Protein AF-A0A2U2NCN6-F1 (afdb_monomer)

Sequence (555 aa):
MVSARRPATVLTAFAAACAMALSLTSCASDSDRNDTNGDTTITSTSLGAVALFTPSDGITLSQQTPLNKWAKLTPDITDALVDAGFRKGDVSHTTSDSLDKQSRAIQDYVVDHLSSKGETSDSGITITPENTTLLVAPVVEADASTRQYGDYVSQELSTSGDEVTAEGSADADESSDSSSSDSSGSSKDEASADSSDTATDTTADNAQAEAVDRLVSSLKLAKESGMHVVLLGNSIEGYKPDAFAKFSDAQSIGRLQAEKIVAKLQLTKASKDNPKYIEVLLPYTPADAKGTAGDSTFAREAFRGIWQVLGAYYQKGVVKSPSGTLDAKTTENDWQLVAYDASKEGSSAKTLSTRLATDDGADSPTRIDAVLALNDYVASEVVTELDDLGYTGSAADINPQITISGIVGNITGKKDLSRQAVPDPIKSPENDDANTSDGSGSGKDSTATDKAKDAQWPLVTGYGAYVSNIPSVVNGKQWMTGMENRKAFASDIAEACTRLNKGQELESMVSVRNTQVGGVKKVPTINEPLLAVSASNLKATLIDPGYITLADAGL

Solvent-accessible surface area (backbone atoms only — not comparable to full-atom values): 32355 Å² total; per-residue (Å²): 133,89,79,91,84,87,88,85,90,85,86,88,86,83,85,88,81,89,79,84,89,86,88,86,89,84,80,90,81,92,78,85,87,80,95,72,98,66,86,74,74,76,79,70,91,64,58,29,33,37,42,36,38,37,46,48,71,76,94,70,93,55,74,83,41,36,66,39,37,47,85,57,43,53,56,43,32,52,52,29,28,40,75,72,60,33,52,73,90,38,53,47,77,46,72,23,86,41,37,55,58,38,22,48,55,50,34,51,53,45,54,51,53,60,58,58,71,68,68,69,48,98,81,78,45,77,77,76,74,64,36,32,34,38,41,37,28,65,52,73,92,71,54,80,67,57,51,50,56,14,78,43,63,38,51,76,43,77,55,95,80,72,88,71,75,84,71,80,92,71,84,88,86,89,88,86,85,84,83,85,84,85,81,89,83,90,81,89,83,91,78,93,74,93,74,94,83,76,75,70,61,68,58,52,57,49,50,50,45,52,21,46,53,44,33,55,52,32,55,50,53,33,43,77,72,65,32,45,40,31,32,35,34,29,40,43,46,76,51,82,52,70,28,31,40,51,49,55,36,45,30,56,54,26,28,51,53,36,51,51,49,40,63,74,71,39,52,92,74,44,37,68,93,56,48,43,25,44,44,62,48,40,66,36,42,70,45,48,99,87,66,50,74,36,80,56,62,55,49,43,36,17,37,33,21,24,33,79,60,46,41,69,37,22,53,66,45,22,30,40,27,72,61,59,62,49,49,57,81,64,58,58,82,52,38,70,59,40,45,44,64,54,83,44,89,65,36,55,25,53,50,49,52,66,44,46,60,62,64,93,86,60,93,49,45,55,55,45,51,30,37,46,21,70,22,37,70,47,28,53,38,42,46,52,40,41,51,76,60,58,39,42,86,25,31,36,67,78,56,67,65,48,47,67,70,49,36,55,31,36,64,73,72,74,43,83,77,64,83,68,85,77,79,74,78,83,70,74,81,73,88,73,91,66,95,72,92,78,85,90,82,72,97,63,55,64,65,56,55,47,41,54,57,25,21,34,32,33,36,24,31,23,18,11,55,22,52,74,48,35,43,38,20,55,68,14,51,29,33,32,27,25,38,73,44,50,68,60,52,14,44,51,51,25,50,47,46,55,28,53,45,66,76,44,80,59,76,82,41,90,50,33,45,71,39,73,47,32,92,33,71,72,32,42,25,37,53,74,73,70,41,78,38,28,42,89,44,35,42,74,70,29,39,73,75,61,77,44,55,55,65,55,45,74,97

Radius of gyration: 31.51 Å; Cα contacts (8 Å, |Δi|>4): 901; chains: 1; bounding box: 84×112×96 Å

Mean predicted aligned error: 14.06 Å

InterPro domains:
  IPR028082 Periplasmic binding protein-like I [SSF53822] (213-406)

Secondary structure (DSSP, 8-state):
------------------------------------------------EEEEEEEPPP---SS---S--HHHHHHHHHHHHHHTT--GGGEEEEEESSHHHHHHHHHHHHHHHHHHTT---TT----PPPPEEEEE-------TTGGGG-TT---EE--SS-------------------------------------SSHHHHHHHHHHHHHHHHHHHHHHHHTT-EEEEES-EETT---SEEEE---HHHHHHHHHHHHHHHHTGGG--SSS-EEEEEEEEE-SB-TTSPBPP-HHHHHHHHHHHHHHHHHHHTTSEE-TTSSS-SS--TT-GGGTEEE-SSTTHHHHHHHHHHPPPTT-SSPPP-SEEEESSHHHHHHHHHHHHHTT-BS-TTTTSTTS-HHHHHHHHTTS------PPPPP-PPPP------------TTHHHHHHHHHHTBPPEE--SS--GGGHHHHHTTSS--EEE--HHHHHHHHHHHHHHHHTT--STTSTTEEEEEETTEEEEEEEEPPPEEE-TTTHIIIIITTTSS-TTTTT-

Structure (mmCIF, N/CA/C/O backbone):
data_AF-A0A2U2NCN6-F1
#
_entry.id   AF-A0A2U2NCN6-F1
#
loop_
_atom_site.group_PDB
_atom_site.id
_atom_site.type_symbol
_atom_site.label_atom_id
_atom_site.label_alt_id
_atom_site.label_comp_id
_atom_site.label_asym_id
_atom_site.label_entity_id
_atom_site.label_seq_id
_atom_site.pdbx_PDB_ins_code
_atom_site.Cartn_x
_atom_site.Cartn_y
_atom_site.Cartn_z
_atom_site.occupancy
_atom_site.B_iso_or_equiv
_atom_site.auth_seq_id
_atom_site.auth_comp_id
_atom_site.auth_asym_id
_atom_site.auth_atom_id
_atom_site.pdbx_PDB_model_num
ATOM 1 N N . MET A 1 1 ? 34.703 -50.925 -6.332 1.00 33.94 1 MET A N 1
ATOM 2 C CA . MET A 1 1 ? 34.580 -52.207 -5.604 1.00 33.94 1 MET A CA 1
ATOM 3 C C . MET A 1 1 ? 33.725 -51.958 -4.369 1.00 33.94 1 MET A C 1
ATOM 5 O O . MET A 1 1 ? 34.122 -51.130 -3.570 1.00 33.94 1 MET A O 1
ATOM 9 N N . VAL A 1 2 ? 32.463 -52.424 -4.394 1.00 33.84 2 VAL A N 1
ATOM 10 C CA . VAL A 1 2 ? 31.877 -53.432 -3.463 1.00 33.84 2 VAL A CA 1
ATOM 11 C C . VAL A 1 2 ? 31.572 -52.831 -2.079 1.00 33.84 2 VAL A C 1
ATOM 13 O O . VAL A 1 2 ? 32.477 -52.312 -1.452 1.00 33.84 2 VAL A O 1
ATOM 16 N N . SER A 1 3 ? 30.391 -52.879 -1.458 1.00 32.84 3 SER A N 1
ATOM 17 C CA . SER A 1 3 ? 29.017 -53.332 -1.738 1.00 32.84 3 SER A CA 1
ATOM 18 C C . SER A 1 3 ? 28.175 -52.791 -0.561 1.00 32.84 3 SER A C 1
ATOM 20 O O . SER A 1 3 ? 28.629 -52.826 0.575 1.00 32.84 3 SER A O 1
ATOM 22 N N . ALA A 1 4 ? 27.036 -52.142 -0.803 1.00 41.91 4 ALA A N 1
ATOM 23 C CA . ALA A 1 4 ? 25.679 -52.641 -0.533 1.00 41.91 4 ALA A CA 1
ATOM 24 C C . ALA A 1 4 ? 25.396 -53.259 0.859 1.00 41.91 4 ALA A C 1
ATOM 26 O O . ALA A 1 4 ? 25.902 -54.335 1.168 1.00 41.91 4 ALA A O 1
ATOM 27 N N . ARG A 1 5 ? 24.436 -52.662 1.594 1.00 36.53 5 ARG A N 1
ATOM 28 C CA . ARG A 1 5 ? 23.284 -53.341 2.242 1.00 36.53 5 ARG A CA 1
ATOM 29 C C . ARG A 1 5 ? 22.221 -52.319 2.714 1.00 36.53 5 ARG A C 1
ATOM 31 O O . ARG A 1 5 ? 22.500 -51.454 3.533 1.00 36.53 5 ARG A O 1
ATOM 38 N N . ARG A 1 6 ? 21.008 -52.433 2.154 1.00 37.66 6 ARG A N 1
ATOM 39 C CA . ARG A 1 6 ? 19.699 -51.929 2.653 1.00 37.66 6 ARG A CA 1
ATOM 40 C C . ARG A 1 6 ? 19.068 -53.015 3.580 1.00 37.66 6 ARG A C 1
ATOM 42 O O . ARG A 1 6 ? 19.672 -54.083 3.672 1.00 37.66 6 ARG A O 1
ATOM 49 N N . PRO A 1 7 ? 17.783 -52.939 4.000 1.00 54.34 7 PRO A N 1
ATOM 50 C CA . PRO A 1 7 ? 17.045 -51.933 4.793 1.00 54.34 7 PRO A CA 1
ATOM 51 C C . PRO A 1 7 ? 16.296 -52.587 5.995 1.00 54.34 7 PRO A C 1
ATOM 53 O O . PRO A 1 7 ? 16.203 -53.808 6.066 1.00 54.34 7 PRO A O 1
ATOM 56 N N . ALA A 1 8 ? 15.666 -51.809 6.886 1.00 34.91 8 ALA A N 1
ATOM 57 C CA . ALA A 1 8 ? 14.545 -52.311 7.698 1.00 34.91 8 ALA A CA 1
ATOM 58 C C . ALA A 1 8 ? 13.565 -51.191 8.083 1.00 34.91 8 ALA A C 1
ATOM 60 O O . ALA A 1 8 ? 13.900 -50.249 8.793 1.00 34.91 8 ALA A O 1
ATOM 61 N N . THR A 1 9 ? 12.351 -51.336 7.565 1.00 36.66 9 THR A N 1
ATOM 62 C CA . THR A 1 9 ? 11.119 -50.606 7.863 1.00 36.66 9 THR A CA 1
ATOM 63 C C . THR A 1 9 ? 10.635 -50.915 9.281 1.00 36.66 9 THR A C 1
ATOM 65 O O . THR A 1 9 ? 10.578 -52.087 9.645 1.00 36.66 9 THR A O 1
ATOM 68 N N . VAL A 1 10 ? 10.182 -49.911 10.040 1.00 36.34 10 VAL A N 1
ATOM 69 C CA . VAL A 1 10 ? 9.222 -50.123 11.138 1.00 36.34 10 VAL A CA 1
ATOM 70 C C . VAL A 1 10 ? 8.091 -49.113 10.985 1.00 36.34 10 VAL A C 1
ATOM 72 O O . VAL A 1 10 ? 8.287 -47.904 11.055 1.00 36.34 10 VAL A O 1
ATOM 75 N N . LEU A 1 11 ? 6.918 -49.669 10.703 1.00 34.66 11 LEU A N 1
ATOM 76 C CA . LEU A 1 11 ? 5.616 -49.031 10.613 1.00 34.66 11 LEU A CA 1
ATOM 77 C C . LEU A 1 11 ? 4.937 -49.263 11.970 1.00 34.66 11 LEU A C 1
ATOM 79 O O . LEU A 1 11 ? 4.841 -50.416 12.389 1.00 34.66 11 LEU A O 1
ATOM 83 N N . THR A 1 12 ? 4.450 -48.218 12.638 1.00 34.78 12 THR A N 1
ATOM 84 C CA . THR A 1 12 ? 3.622 -48.386 13.841 1.00 34.78 12 THR A CA 1
ATOM 85 C C . THR A 1 12 ? 2.322 -47.620 13.658 1.00 34.78 12 THR A C 1
ATOM 87 O O . THR A 1 12 ? 2.298 -46.394 13.663 1.00 34.78 12 THR A O 1
ATOM 90 N N . ALA A 1 13 ? 1.246 -48.380 13.475 1.00 35.66 13 ALA A N 1
ATOM 91 C CA . ALA A 1 13 ? -0.137 -47.936 13.478 1.00 35.66 13 ALA A CA 1
ATOM 92 C C . ALA A 1 13 ? -0.875 -48.713 14.578 1.00 35.66 13 ALA A C 1
ATOM 94 O O . ALA A 1 13 ? -0.798 -49.936 14.593 1.00 35.66 13 ALA A O 1
ATOM 95 N N . PHE A 1 14 ? -1.584 -48.014 15.467 1.00 33.78 14 PHE A N 1
ATOM 96 C CA . PHE A 1 14 ? -2.672 -48.530 16.316 1.00 33.78 14 PHE A CA 1
ATOM 97 C C . PHE A 1 14 ? -3.577 -47.322 16.623 1.00 33.78 14 PHE A C 1
ATOM 99 O O . PHE A 1 14 ? -3.121 -46.354 17.218 1.00 33.78 14 PHE A O 1
ATOM 106 N N . ALA A 1 15 ? -4.715 -47.170 15.943 1.00 32.81 15 ALA A N 1
ATOM 107 C CA . ALA A 1 15 ? -6.012 -47.828 16.157 1.00 32.81 15 ALA A CA 1
ATOM 108 C C . ALA A 1 15 ? -6.861 -47.116 17.227 1.00 32.81 15 ALA A C 1
ATOM 110 O O . ALA A 1 15 ? -6.670 -47.276 18.428 1.00 32.81 15 ALA A O 1
ATOM 111 N N . ALA A 1 16 ? -7.822 -46.340 16.725 1.00 38.88 16 ALA A N 1
ATOM 112 C CA . ALA A 1 16 ? -8.983 -45.825 17.431 1.00 38.88 16 ALA A CA 1
ATOM 113 C C . ALA A 1 16 ? -10.064 -46.912 17.561 1.00 38.88 16 ALA A C 1
ATOM 115 O O . ALA A 1 16 ? -10.229 -47.691 16.623 1.00 38.88 16 ALA A O 1
ATOM 116 N N . ALA A 1 17 ? -10.836 -46.902 18.657 1.00 34.16 17 ALA A N 1
ATOM 117 C CA . ALA A 1 17 ? -12.251 -47.300 18.685 1.00 34.16 17 ALA A CA 1
ATOM 118 C C . ALA A 1 17 ? -12.904 -47.071 20.069 1.00 34.16 17 ALA A C 1
ATOM 120 O O . ALA A 1 17 ? -12.435 -47.626 21.055 1.00 34.16 17 ALA A O 1
ATOM 121 N N . CYS A 1 18 ? -14.035 -46.341 20.048 1.00 30.06 18 CYS A N 1
ATOM 122 C CA . CYS A 1 18 ? -15.325 -46.621 20.724 1.00 30.06 18 CYS A CA 1
ATOM 123 C C . CYS A 1 18 ? -15.394 -46.636 22.277 1.00 30.06 18 CYS A C 1
ATOM 125 O O . CYS A 1 18 ? -14.558 -47.231 22.930 1.00 30.06 18 CYS A O 1
ATOM 127 N N . ALA A 1 19 ? -16.417 -46.118 22.975 1.00 32.56 19 ALA A N 1
ATOM 128 C CA . ALA A 1 19 ? -17.714 -45.534 22.615 1.00 32.56 19 ALA A CA 1
ATOM 129 C C . ALA A 1 19 ? -18.414 -44.915 23.861 1.00 32.56 19 ALA A C 1
ATOM 131 O O . ALA A 1 19 ? -18.152 -45.342 24.979 1.00 32.56 19 ALA A O 1
ATOM 132 N N . MET A 1 20 ? -19.336 -43.970 23.597 1.00 35.41 20 MET A N 1
ATOM 133 C CA . MET A 1 20 ? -20.672 -43.723 24.207 1.00 35.41 20 MET A CA 1
ATOM 134 C C . MET A 1 20 ? -20.817 -43.668 25.749 1.00 35.41 20 MET A C 1
ATOM 136 O O . MET A 1 20 ? -20.607 -44.647 26.446 1.00 35.41 20 MET A O 1
ATOM 140 N N . ALA A 1 21 ? -21.117 -42.498 26.328 1.00 35.69 21 ALA A N 1
ATOM 141 C CA . ALA A 1 21 ? -22.445 -41.866 26.498 1.00 35.69 21 ALA A CA 1
ATOM 142 C C . ALA A 1 21 ? -23.223 -42.355 27.735 1.00 35.69 21 ALA A C 1
ATOM 144 O O . ALA A 1 21 ? -23.714 -43.475 27.739 1.00 35.69 21 ALA A O 1
ATOM 145 N N . LEU A 1 22 ? -23.428 -41.462 28.714 1.00 34.25 22 LEU A N 1
ATOM 146 C CA . LEU A 1 22 ? -24.619 -41.421 29.572 1.00 34.25 22 LEU A CA 1
ATOM 147 C C . LEU A 1 22 ? -24.893 -39.971 29.997 1.00 34.25 22 LEU A C 1
ATOM 149 O O . LEU A 1 22 ? -24.101 -39.335 30.688 1.00 34.25 22 LEU A O 1
ATOM 153 N N . SER A 1 23 ? -26.039 -39.470 29.557 1.00 36.72 23 SER A N 1
ATOM 154 C CA . SER A 1 23 ? -26.700 -38.250 30.003 1.00 36.72 23 SER A CA 1
ATOM 155 C C . SER A 1 23 ? -27.819 -38.604 30.987 1.00 36.72 23 SER A C 1
ATOM 157 O O . SER A 1 23 ? -28.544 -39.565 30.732 1.00 36.72 23 SER A O 1
ATOM 159 N N . LEU A 1 24 ? -28.003 -37.772 32.020 1.00 39.72 24 LEU A N 1
ATOM 160 C CA . LEU A 1 24 ? -29.258 -37.110 32.436 1.00 39.72 24 LEU A CA 1
ATOM 161 C C . LEU A 1 24 ? -29.476 -37.044 33.961 1.00 39.72 24 LEU A C 1
ATOM 163 O O . LEU A 1 24 ? -29.347 -38.026 34.686 1.00 39.72 24 LEU A O 1
ATOM 167 N N . THR A 1 25 ? -29.995 -35.870 34.350 1.00 35.91 25 THR A N 1
ATOM 168 C CA . THR A 1 25 ? -30.891 -35.566 35.484 1.00 35.91 25 THR A CA 1
ATOM 169 C C . THR A 1 25 ? -30.344 -35.637 36.913 1.00 35.91 25 THR A C 1
ATOM 171 O O . THR A 1 25 ? -30.202 -36.706 37.493 1.00 35.91 25 THR A O 1
ATOM 174 N N . SER A 1 26 ? -30.216 -34.460 37.538 1.00 30.05 26 SER A N 1
ATOM 175 C CA . SER A 1 26 ? -30.456 -34.294 38.974 1.00 30.05 26 SER A CA 1
ATOM 176 C C . SER A 1 26 ? -31.558 -33.258 39.166 1.00 30.05 26 SER A C 1
ATOM 178 O O . SER A 1 26 ? -31.477 -32.146 38.647 1.00 30.05 26 SER A O 1
ATOM 180 N N . CYS A 1 27 ? -32.604 -33.683 39.865 1.00 40.62 27 CYS A N 1
ATOM 181 C CA . CYS A 1 27 ? -33.812 -32.936 40.165 1.00 40.62 27 CYS A CA 1
ATOM 182 C C . CYS A 1 27 ? -33.581 -31.804 41.170 1.00 40.62 27 CYS A C 1
ATOM 184 O O . CYS A 1 27 ? -32.665 -31.842 41.991 1.00 40.62 27 CYS A O 1
ATOM 186 N N . ALA A 1 28 ? -34.499 -30.843 41.095 1.00 36.25 28 ALA A N 1
ATOM 187 C CA . ALA A 1 28 ? -34.758 -29.803 42.071 1.00 36.25 28 ALA A CA 1
ATOM 188 C C . ALA A 1 28 ? -35.029 -30.360 43.478 1.00 36.25 28 ALA A C 1
ATOM 190 O O . ALA A 1 28 ? -35.716 -31.372 43.627 1.00 36.25 28 ALA A O 1
ATOM 191 N N . SER A 1 29 ? -34.572 -29.614 44.482 1.00 33.38 29 SER A N 1
ATOM 192 C CA . SER A 1 29 ? -35.103 -29.653 45.841 1.00 33.38 29 SER A CA 1
ATOM 193 C C . SER A 1 29 ? -35.303 -28.217 46.301 1.00 33.38 29 SER A C 1
ATOM 195 O O . SER A 1 29 ? -34.348 -27.453 46.416 1.00 33.38 29 SER A O 1
ATOM 197 N N . ASP A 1 30 ? -36.565 -27.881 46.520 1.00 35.12 30 ASP A N 1
ATOM 198 C CA . ASP A 1 30 ? -37.032 -26.651 47.139 1.00 35.12 30 ASP A CA 1
ATOM 199 C C . ASP A 1 30 ? -36.963 -26.834 48.664 1.00 35.12 30 ASP A C 1
ATOM 201 O O . ASP A 1 30 ? -37.452 -27.840 49.189 1.00 35.12 30 ASP A O 1
ATOM 205 N N . SER A 1 31 ? -36.310 -25.920 49.381 1.00 32.41 31 SER A N 1
ATOM 206 C CA . SER A 1 31 ? -36.368 -25.806 50.846 1.00 32.41 31 SER A CA 1
ATOM 207 C C . SER A 1 31 ? -35.931 -24.404 51.277 1.00 32.41 31 SER A C 1
ATOM 209 O O . SER A 1 31 ? -34.762 -24.043 51.199 1.00 32.41 31 SER A O 1
ATOM 211 N N . ASP A 1 32 ? -36.942 -23.656 51.710 1.00 32.41 32 ASP A N 1
ATOM 212 C CA . ASP A 1 32 ? -36.997 -22.377 52.419 1.00 32.41 32 ASP A CA 1
ATOM 213 C C . ASP A 1 32 ? -35.724 -21.778 53.065 1.00 32.41 32 ASP A C 1
ATOM 215 O O . ASP A 1 32 ? -35.057 -22.391 53.896 1.00 32.41 32 ASP A O 1
ATOM 219 N N . ARG A 1 33 ? -35.594 -20.464 52.809 1.00 33.91 33 ARG A N 1
ATOM 220 C CA . ARG A 1 33 ? -35.164 -19.361 53.697 1.00 33.91 33 ARG A CA 1
ATOM 221 C C . ARG A 1 33 ? -33.783 -19.432 54.363 1.00 33.91 33 ARG A C 1
ATOM 223 O O . ARG A 1 33 ? -33.623 -20.010 55.434 1.00 33.91 33 ARG A O 1
ATOM 230 N N . ASN A 1 34 ? -32.878 -18.576 53.878 1.00 28.22 34 ASN A N 1
ATOM 231 C CA . ASN A 1 34 ? -32.218 -17.609 54.761 1.00 28.22 34 ASN A CA 1
ATOM 232 C C . ASN A 1 34 ? -31.800 -16.342 53.993 1.00 28.22 34 ASN A C 1
ATOM 234 O O . ASN A 1 34 ? -31.217 -16.430 52.914 1.00 28.22 34 ASN A O 1
ATOM 238 N N . ASP A 1 35 ? -32.118 -15.184 54.571 1.00 37.12 35 ASP A N 1
ATOM 239 C CA . ASP A 1 35 ? -31.694 -13.851 54.141 1.00 37.12 35 ASP A CA 1
ATOM 240 C C . ASP A 1 35 ? -30.168 -13.746 54.048 1.00 37.12 35 ASP A C 1
ATOM 242 O O . ASP A 1 35 ? -29.470 -13.956 55.038 1.00 37.12 35 ASP A O 1
ATOM 246 N N . THR A 1 36 ? -29.670 -13.301 52.894 1.00 31.48 36 THR A N 1
ATOM 247 C CA . THR A 1 36 ? -28.451 -12.486 52.794 1.00 31.48 36 THR A CA 1
ATOM 248 C C . THR A 1 36 ? -28.515 -11.678 51.500 1.00 31.48 36 THR A C 1
ATOM 250 O O . THR A 1 36 ? -28.618 -12.260 50.424 1.00 31.48 36 THR A O 1
ATOM 253 N N . ASN A 1 37 ? -28.439 -10.347 51.616 1.00 38.12 37 ASN A N 1
ATOM 254 C CA . ASN A 1 37 ? -28.136 -9.420 50.522 1.00 38.12 37 ASN A CA 1
ATOM 255 C C . ASN A 1 37 ? -26.838 -9.865 49.829 1.00 38.12 37 ASN A C 1
ATOM 257 O O . ASN A 1 37 ? -25.743 -9.553 50.296 1.00 38.12 37 ASN A O 1
ATOM 261 N N . GLY A 1 38 ? -26.970 -10.624 48.748 1.00 32.44 38 GLY A N 1
ATOM 262 C CA . GLY A 1 38 ? -25.889 -10.965 47.839 1.00 32.44 38 GLY A CA 1
ATOM 263 C C . GLY A 1 38 ? -26.154 -10.272 46.516 1.00 32.44 38 GLY A C 1
ATOM 264 O O . GLY A 1 38 ? -26.992 -10.731 45.743 1.00 32.44 38 GLY A O 1
ATOM 265 N N . ASP A 1 39 ? -25.458 -9.163 46.279 1.00 37.97 39 ASP A N 1
ATOM 266 C CA . ASP A 1 39 ? -25.352 -8.552 44.956 1.00 37.97 39 ASP A CA 1
ATOM 267 C C . ASP A 1 39 ? -24.806 -9.629 44.005 1.00 37.97 39 ASP A C 1
ATOM 269 O O . ASP A 1 39 ? -23.651 -10.049 44.098 1.00 37.97 39 ASP A O 1
ATOM 273 N N . THR A 1 40 ? -25.691 -10.222 43.203 1.00 37.09 40 THR A N 1
ATOM 274 C CA . THR A 1 40 ? -25.352 -11.372 42.364 1.00 37.09 40 THR A CA 1
ATOM 275 C C . THR A 1 40 ? -24.766 -10.831 41.069 1.00 37.09 40 THR A C 1
ATOM 277 O O . THR A 1 40 ? -25.484 -10.595 40.101 1.00 37.09 40 THR A O 1
ATOM 280 N N . THR A 1 41 ? -23.455 -10.592 41.053 1.00 37.91 41 THR A N 1
ATOM 281 C CA . THR A 1 41 ? -22.743 -10.191 39.837 1.00 37.91 41 THR A CA 1
ATOM 282 C C . THR A 1 41 ? -22.695 -11.379 38.872 1.00 37.91 41 THR A C 1
ATOM 284 O O . THR A 1 41 ? -21.953 -12.338 39.086 1.00 37.91 41 THR A O 1
ATOM 287 N N . ILE A 1 42 ? -23.496 -11.340 37.806 1.00 40.22 42 ILE A N 1
ATOM 288 C CA . ILE A 1 42 ? -23.373 -12.281 36.689 1.00 40.22 42 ILE A CA 1
ATOM 289 C C . ILE A 1 42 ? -22.158 -11.835 35.874 1.00 40.22 42 ILE A C 1
ATOM 291 O O . ILE A 1 42 ? -22.230 -10.855 35.137 1.00 40.22 42 ILE A O 1
ATOM 295 N N . THR A 1 43 ? -21.030 -12.536 35.996 1.00 40.56 43 THR A N 1
ATOM 296 C CA . THR A 1 43 ? -19.927 -12.395 35.041 1.00 40.56 43 THR A CA 1
ATOM 297 C C . THR A 1 43 ? -20.404 -12.936 33.699 1.00 40.56 43 THR A C 1
ATOM 299 O O . THR A 1 43 ? -20.502 -14.147 33.495 1.00 40.56 43 THR A O 1
ATOM 302 N N . SER A 1 44 ? -20.766 -12.038 32.783 1.00 48.09 44 SER A N 1
ATOM 303 C CA . SER A 1 44 ? -21.070 -12.428 31.415 1.00 48.09 44 SER A CA 1
ATOM 304 C C . SER A 1 44 ? -19.832 -13.111 30.827 1.00 48.09 44 SER A C 1
ATOM 306 O O . SER A 1 44 ? -18.716 -12.604 30.891 1.00 48.09 44 SER A O 1
ATOM 308 N N . THR A 1 45 ? -20.010 -14.282 30.221 1.00 54.62 45 THR A N 1
ATOM 309 C CA . THR A 1 45 ? -18.990 -14.918 29.368 1.00 54.62 45 THR A CA 1
ATOM 310 C C . THR A 1 45 ? -18.825 -14.178 28.031 1.00 54.62 45 THR A C 1
ATOM 312 O O . THR A 1 45 ? -18.308 -14.749 27.074 1.00 54.62 45 THR A O 1
ATOM 315 N N . SER A 1 46 ? -19.330 -12.943 27.933 1.00 74.25 46 SER A N 1
ATOM 316 C CA . SER A 1 46 ? -19.257 -12.103 26.742 1.00 74.25 46 SER A CA 1
ATOM 317 C C . SER A 1 46 ? -17.854 -11.507 26.651 1.00 74.25 46 SER A C 1
ATOM 319 O O . SER A 1 46 ? -17.337 -10.986 27.637 1.00 74.25 46 SER A O 1
ATOM 321 N N . LEU A 1 47 ? -17.240 -11.554 25.464 1.00 87.12 47 LEU A N 1
ATOM 322 C CA . LEU A 1 47 ? -16.028 -10.779 25.158 1.00 87.12 47 LEU A CA 1
ATOM 323 C C . LEU A 1 47 ? -16.309 -9.272 25.068 1.00 87.12 47 LEU A C 1
ATOM 325 O O . LEU A 1 47 ? -15.397 -8.491 24.810 1.00 87.12 47 LEU A O 1
ATOM 329 N N . GLY A 1 48 ? -17.560 -8.874 25.279 1.00 91.50 48 GLY A N 1
ATOM 330 C CA . GLY A 1 48 ? -18.042 -7.522 25.134 1.00 91.50 48 GLY A CA 1
ATOM 331 C C . GLY A 1 48 ? -18.299 -7.154 23.679 1.00 91.50 48 GLY A C 1
ATOM 332 O O . GLY A 1 48 ? -18.477 -8.030 22.832 1.00 91.50 48 GLY A O 1
ATOM 333 N N . ALA A 1 49 ? -18.309 -5.856 23.393 1.00 94.69 49 ALA A N 1
ATOM 334 C CA . ALA A 1 49 ? -18.709 -5.321 22.099 1.00 94.69 49 ALA A CA 1
ATOM 335 C C . ALA A 1 49 ? -17.545 -4.716 21.311 1.00 94.69 49 ALA A C 1
ATOM 337 O O . ALA A 1 49 ? -16.523 -4.291 21.866 1.00 94.69 49 ALA A O 1
ATOM 338 N N . VAL A 1 50 ? -17.727 -4.651 19.994 1.00 97.50 50 VAL A N 1
ATOM 339 C CA . VAL A 1 50 ? -16.849 -3.929 19.074 1.00 97.50 50 VAL A CA 1
ATOM 340 C C . VAL A 1 50 ? -17.695 -3.064 18.151 1.00 97.50 50 VAL A C 1
ATOM 342 O O . VAL A 1 50 ? -18.658 -3.537 17.548 1.00 97.50 50 VAL A O 1
ATOM 345 N N . ALA A 1 51 ? -17.329 -1.793 18.020 1.00 97.81 51 ALA A N 1
ATOM 346 C CA . ALA A 1 51 ? -17.962 -0.879 17.077 1.00 97.81 51 ALA A CA 1
ATOM 347 C C . ALA A 1 51 ? -16.947 -0.395 16.048 1.00 97.81 51 ALA A C 1
ATOM 349 O O . ALA A 1 51 ? -15.931 0.212 16.390 1.00 97.81 51 ALA A O 1
ATOM 350 N N . LEU A 1 52 ? -17.228 -0.703 14.785 1.00 98.12 52 LEU A N 1
ATOM 351 C CA . LEU A 1 52 ? -16.373 -0.430 13.643 1.00 98.12 52 LEU A CA 1
ATOM 352 C C . LEU A 1 52 ? -16.857 0.830 12.916 1.00 98.12 52 LEU A C 1
ATOM 354 O O . LEU A 1 52 ? -17.962 0.846 12.381 1.00 98.12 52 LEU A O 1
ATOM 358 N N . PHE A 1 53 ? -16.024 1.863 12.844 1.00 97.94 53 PHE A N 1
ATOM 359 C CA . PHE A 1 53 ? -16.303 3.097 12.107 1.00 97.94 53 PHE A CA 1
ATOM 360 C C . PHE A 1 53 ? -15.311 3.232 10.960 1.00 97.94 53 PHE A C 1
ATOM 362 O O . PHE A 1 53 ? -14.138 3.529 11.186 1.00 97.94 53 PHE A O 1
ATOM 369 N N . THR A 1 54 ? -15.771 3.018 9.727 1.00 95.44 54 THR A N 1
ATOM 370 C CA . THR A 1 54 ? -14.898 3.024 8.542 1.00 95.44 54 THR A CA 1
ATOM 371 C C . THR A 1 54 ? -15.338 4.046 7.499 1.00 95.44 54 THR A C 1
ATOM 373 O O . THR A 1 54 ? -16.513 4.425 7.458 1.00 95.44 54 THR A O 1
ATOM 376 N N . PRO A 1 55 ? -14.432 4.484 6.613 1.00 92.31 55 PRO A N 1
ATOM 377 C CA . PRO A 1 55 ? -14.819 5.201 5.415 1.00 92.31 55 PRO A CA 1
ATOM 378 C C . PRO A 1 55 ? -15.754 4.362 4.539 1.00 92.31 55 PRO A C 1
ATOM 380 O O . PRO A 1 55 ? -15.741 3.128 4.573 1.00 92.31 55 PRO A O 1
ATOM 383 N N . SER A 1 56 ? -16.580 5.049 3.757 1.00 87.62 56 SER A N 1
ATOM 384 C CA . SER A 1 56 ? -17.284 4.456 2.623 1.00 87.62 56 SER A CA 1
ATOM 385 C C . SER A 1 56 ? -16.329 4.400 1.441 1.00 87.62 56 SER A C 1
ATOM 387 O O . SER A 1 56 ? -15.659 5.391 1.147 1.00 87.62 56 SER A O 1
ATOM 389 N N . ASP A 1 57 ? -16.296 3.274 0.735 1.00 78.44 57 ASP A N 1
ATOM 390 C CA . ASP A 1 57 ? -15.566 3.213 -0.527 1.00 78.44 57 ASP A CA 1
ATOM 391 C C . ASP A 1 57 ? -16.220 4.182 -1.524 1.00 78.44 57 ASP A C 1
ATOM 393 O O . ASP A 1 57 ? -17.443 4.194 -1.702 1.00 78.44 57 ASP A O 1
ATOM 397 N N . GLY A 1 58 ? -15.413 5.010 -2.186 1.00 67.75 58 GLY A N 1
ATOM 398 C CA . GLY A 1 58 ? -15.911 5.873 -3.253 1.00 67.75 58 GLY A CA 1
ATOM 399 C C . GLY A 1 58 ? -16.459 5.055 -4.429 1.00 67.75 58 GLY A C 1
ATOM 400 O O . GLY A 1 58 ? -15.958 3.969 -4.736 1.00 67.75 58 GLY A O 1
ATOM 401 N N . ILE A 1 59 ? -17.458 5.593 -5.139 1.00 60.25 59 ILE A N 1
ATOM 402 C CA . ILE A 1 59 ? -17.966 4.975 -6.371 1.00 60.25 59 ILE A CA 1
ATOM 403 C C . ILE A 1 59 ? -16.830 4.940 -7.399 1.00 60.25 59 ILE A C 1
ATOM 405 O O . ILE A 1 59 ? -16.403 5.971 -7.916 1.00 60.25 59 ILE A O 1
ATOM 409 N N . THR A 1 60 ? -16.356 3.739 -7.709 1.00 56.22 60 THR A N 1
ATOM 410 C CA . THR A 1 60 ? -15.390 3.482 -8.777 1.00 56.22 60 THR A CA 1
ATOM 411 C C . THR A 1 60 ? -16.134 2.805 -9.924 1.00 56.22 60 THR A C 1
ATOM 413 O O . THR A 1 60 ? -16.479 1.632 -9.865 1.00 56.22 60 THR A O 1
ATOM 416 N N . LEU A 1 61 ? -16.444 3.581 -10.969 1.00 52.50 61 LEU A N 1
ATOM 417 C CA . LEU A 1 61 ? -17.083 3.084 -12.199 1.00 52.50 61 LEU A CA 1
ATOM 418 C C . LEU A 1 61 ? -16.095 2.331 -13.113 1.00 52.50 61 LEU A C 1
ATOM 420 O O . LEU A 1 61 ? -16.513 1.701 -14.082 1.00 52.50 61 LEU A O 1
ATOM 424 N N . SER A 1 62 ? -14.793 2.403 -12.815 1.00 62.56 62 SER A N 1
ATOM 425 C CA . SER A 1 62 ? -13.729 1.748 -13.577 1.00 62.56 62 SER A CA 1
ATOM 426 C C . SER A 1 62 ? -13.482 0.315 -13.097 1.00 62.56 62 SER A C 1
ATOM 428 O O . SER A 1 62 ? -13.486 0.032 -11.900 1.00 62.56 62 SER A O 1
ATOM 430 N N . GLN A 1 63 ? -13.188 -0.589 -14.035 1.00 63.69 63 GLN A N 1
ATOM 431 C CA . GLN A 1 63 ? -12.719 -1.945 -13.720 1.00 63.69 63 GLN A CA 1
ATOM 432 C C . GLN A 1 63 ? -11.295 -1.964 -13.133 1.00 63.69 63 GLN A C 1
ATOM 434 O O . GLN A 1 63 ? -10.890 -2.964 -12.543 1.00 63.69 63 GLN A O 1
ATOM 439 N N . GLN A 1 64 ? -10.552 -0.859 -13.246 1.00 78.88 64 GLN A N 1
ATOM 440 C CA . GLN A 1 64 ? -9.223 -0.678 -12.661 1.00 78.88 64 GLN A CA 1
ATOM 441 C C . GLN A 1 64 ? -9.342 -0.250 -11.197 1.00 78.88 64 GLN A C 1
ATOM 443 O O . GLN A 1 64 ? -9.073 0.892 -10.832 1.00 78.88 64 GLN A O 1
ATOM 448 N N . THR A 1 65 ? -9.825 -1.169 -10.365 1.00 83.94 65 THR A N 1
ATOM 449 C CA . THR A 1 65 ? -10.033 -0.915 -8.940 1.00 83.94 65 THR A CA 1
ATOM 450 C C . THR A 1 65 ? -9.092 -1.791 -8.105 1.00 83.94 65 THR A C 1
ATOM 452 O O . THR A 1 65 ? -9.082 -3.013 -8.292 1.00 83.94 65 THR A O 1
ATOM 455 N N . PRO A 1 66 ? -8.322 -1.210 -7.165 1.00 88.81 66 PRO A N 1
ATOM 456 C CA . PRO A 1 66 ? -7.492 -1.982 -6.242 1.00 88.81 66 PRO A CA 1
ATOM 457 C C . PRO A 1 66 ? -8.327 -2.892 -5.340 1.00 88.81 66 PRO A C 1
ATOM 459 O O . PRO A 1 66 ? -9.450 -2.557 -4.973 1.00 88.81 66 PRO A O 1
ATOM 462 N N . LEU A 1 67 ? -7.750 -4.014 -4.899 1.00 90.19 67 LEU A N 1
ATOM 463 C CA . LEU A 1 67 ? -8.357 -4.913 -3.902 1.00 90.19 67 LEU A CA 1
ATOM 464 C C . LEU A 1 67 ? -8.325 -4.352 -2.472 1.00 90.19 67 LEU A C 1
ATOM 466 O O . LEU A 1 67 ? -8.966 -4.899 -1.567 1.00 90.19 67 LEU A O 1
ATOM 470 N N . ASN A 1 68 ? -7.556 -3.288 -2.261 1.00 88.38 68 ASN A N 1
ATOM 471 C CA . ASN A 1 68 ? -7.409 -2.589 -0.995 1.00 88.38 68 ASN A CA 1
ATOM 472 C C . ASN A 1 68 ? -8.611 -1.649 -0.754 1.00 88.38 68 ASN A C 1
ATOM 474 O O . ASN A 1 68 ? -8.513 -0.454 -1.020 1.00 88.38 68 ASN A O 1
ATOM 478 N N . LYS A 1 69 ? -9.753 -2.202 -0.319 1.00 89.94 69 LYS A N 1
ATOM 479 C CA . LYS A 1 69 ? -11.048 -1.502 -0.170 1.00 89.94 69 LYS A CA 1
ATOM 480 C C . LYS A 1 69 ? -11.744 -1.787 1.160 1.00 89.94 69 LYS A C 1
ATOM 482 O O . LYS A 1 69 ? -11.852 -2.958 1.536 1.00 89.94 69 LYS A O 1
ATOM 487 N N . TRP A 1 70 ? -12.298 -0.774 1.830 1.00 91.00 70 TRP A N 1
ATOM 488 C CA . TRP A 1 70 ? -12.960 -0.942 3.131 1.00 91.00 70 TRP A CA 1
ATOM 489 C C . TRP A 1 70 ? -14.131 -1.921 3.068 1.00 91.00 70 TRP A C 1
ATOM 491 O O . TRP A 1 70 ? -14.266 -2.749 3.969 1.00 91.00 70 TRP A O 1
ATOM 501 N N . ALA A 1 71 ? -14.897 -1.958 1.971 1.00 88.75 71 ALA A N 1
ATOM 502 C CA . ALA A 1 71 ? -15.961 -2.949 1.780 1.00 88.75 71 ALA A CA 1
ATOM 503 C C . ALA A 1 71 ? -15.453 -4.401 1.726 1.00 88.75 71 ALA A C 1
ATOM 505 O O . ALA A 1 71 ? -16.250 -5.337 1.790 1.00 88.75 71 ALA A O 1
ATOM 506 N N . LYS A 1 72 ? -14.139 -4.613 1.596 1.00 91.25 72 LYS A N 1
ATOM 507 C CA . LYS A 1 72 ? -13.499 -5.929 1.661 1.00 91.25 72 LYS A CA 1
ATOM 508 C C . LYS A 1 72 ? -12.848 -6.205 3.018 1.00 91.25 72 LYS A C 1
ATOM 510 O O . LYS A 1 72 ? -12.912 -7.343 3.466 1.00 91.25 72 LYS A O 1
ATOM 515 N N . LEU A 1 73 ? -12.248 -5.209 3.674 1.00 93.25 73 LEU A N 1
ATOM 516 C CA . LEU A 1 73 ? -11.628 -5.388 4.995 1.00 93.25 73 LEU A CA 1
ATOM 517 C C . LEU A 1 73 ? -12.646 -5.426 6.138 1.00 93.25 73 LEU A C 1
ATOM 519 O O . LEU A 1 73 ? -12.466 -6.205 7.066 1.00 93.25 73 LEU A O 1
ATOM 523 N N . THR A 1 74 ? -13.719 -4.638 6.084 1.00 93.94 74 THR A N 1
ATOM 524 C CA . THR A 1 74 ? -14.749 -4.648 7.134 1.00 93.94 74 THR A CA 1
ATOM 525 C C . THR A 1 74 ? -15.342 -6.048 7.351 1.00 93.94 74 THR A C 1
ATOM 527 O O . THR A 1 74 ? -15.391 -6.486 8.505 1.00 93.94 74 THR A O 1
ATOM 530 N N . PRO A 1 75 ? -15.768 -6.786 6.301 1.00 94.50 75 PRO A N 1
ATOM 531 C CA . PRO A 1 75 ? -16.203 -8.169 6.474 1.00 94.50 75 PRO A CA 1
ATOM 532 C C . PRO A 1 75 ? -15.097 -9.071 7.025 1.00 94.50 75 PRO A C 1
ATOM 534 O O . PRO A 1 75 ? -15.374 -9.843 7.932 1.00 94.50 75 PRO A O 1
ATOM 537 N N . ASP A 1 76 ? -13.848 -8.924 6.562 1.00 96.31 76 ASP A N 1
ATOM 538 C CA . ASP A 1 76 ? -12.720 -9.715 7.076 1.00 96.31 76 ASP A CA 1
ATOM 539 C C . ASP A 1 76 ? -12.519 -9.507 8.588 1.00 96.31 76 ASP A C 1
ATOM 541 O O . ASP A 1 76 ? -12.349 -10.482 9.317 1.00 96.31 76 ASP A O 1
ATOM 545 N N . ILE A 1 77 ? -12.568 -8.257 9.072 1.00 97.75 77 ILE A N 1
ATOM 546 C CA . ILE A 1 77 ? -12.478 -7.933 10.507 1.00 97.75 77 ILE A CA 1
ATOM 547 C C . ILE A 1 77 ? -13.676 -8.516 11.261 1.00 97.75 77 ILE A C 1
ATOM 549 O O . ILE A 1 77 ? -13.506 -9.082 12.336 1.00 97.75 77 ILE A O 1
ATOM 553 N N . THR A 1 78 ? -14.883 -8.394 10.706 1.00 97.12 78 THR A N 1
ATOM 554 C CA . THR A 1 78 ? -16.108 -8.913 11.334 1.00 97.12 78 THR A CA 1
ATOM 555 C C . THR A 1 78 ? -16.045 -10.429 11.497 1.00 97.12 78 THR A C 1
ATOM 557 O O . THR A 1 78 ? -16.324 -10.941 12.580 1.00 97.12 78 THR A O 1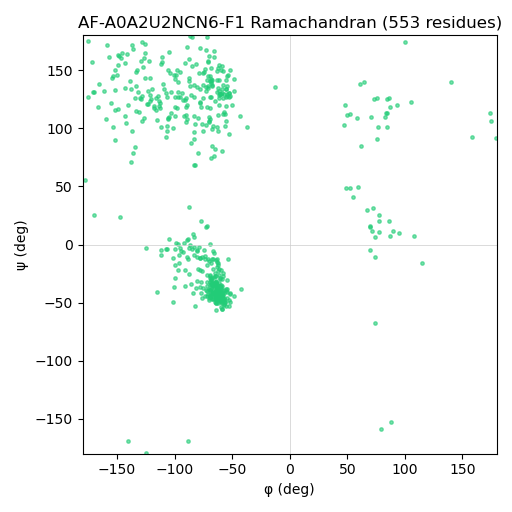
ATOM 560 N N . ASP A 1 79 ? -15.637 -11.140 10.446 1.00 97.06 79 ASP A N 1
ATOM 561 C CA . ASP A 1 79 ? -15.477 -12.592 10.467 1.00 97.06 79 ASP A CA 1
ATOM 562 C C . ASP A 1 79 ? -14.386 -12.996 11.470 1.00 97.06 79 ASP A C 1
ATOM 564 O O . ASP A 1 79 ? -14.622 -13.863 12.307 1.00 97.06 79 ASP A O 1
ATOM 568 N N . ALA A 1 80 ? -13.243 -12.299 11.484 1.00 98.06 80 ALA A N 1
ATOM 569 C CA . ALA A 1 80 ? -12.166 -12.554 12.442 1.00 98.06 80 ALA A CA 1
ATOM 570 C C . ALA A 1 80 ? -12.583 -12.306 13.904 1.00 98.06 80 ALA A C 1
ATOM 572 O O . ALA A 1 80 ? -12.191 -13.060 14.793 1.00 98.06 80 ALA A O 1
ATOM 573 N N . LEU A 1 81 ? -13.400 -11.281 14.175 1.00 97.81 81 LEU A N 1
ATOM 574 C CA . LEU A 1 81 ? -13.967 -11.029 15.504 1.00 97.81 81 LEU A CA 1
ATOM 575 C C . LEU A 1 81 ? -14.911 -12.160 15.930 1.00 97.81 81 LEU A C 1
ATOM 577 O O . LEU A 1 81 ? -14.831 -12.641 17.062 1.00 97.81 81 LEU A O 1
ATOM 581 N N . VAL A 1 82 ? -15.784 -12.617 15.031 1.00 96.88 82 VAL A N 1
ATOM 582 C CA . VAL A 1 82 ? -16.686 -13.743 15.311 1.00 96.88 82 VAL A CA 1
ATOM 583 C C . VAL A 1 82 ? -15.893 -15.027 15.563 1.00 96.88 82 VAL A C 1
ATOM 585 O O . VAL A 1 82 ? -16.164 -15.724 16.542 1.00 96.88 82 VAL A O 1
ATOM 588 N N . ASP A 1 83 ? -14.868 -15.299 14.756 1.00 96.75 83 ASP A N 1
ATOM 589 C CA . ASP A 1 83 ? -13.970 -16.445 14.925 1.00 96.75 83 ASP A CA 1
ATOM 590 C C . ASP A 1 83 ? -13.167 -16.367 16.238 1.00 96.75 83 ASP A C 1
ATOM 592 O O . ASP A 1 83 ? -12.912 -17.392 16.876 1.00 96.75 83 ASP A O 1
ATOM 596 N N . ALA A 1 84 ? -12.826 -15.157 16.696 1.00 95.50 84 ALA A N 1
ATOM 597 C CA . ALA A 1 84 ? -12.191 -14.913 17.994 1.00 95.50 84 ALA A CA 1
ATOM 598 C C . ALA A 1 84 ? -13.148 -15.084 19.194 1.00 95.50 84 ALA A C 1
ATOM 600 O O . ALA A 1 84 ? -12.696 -15.127 20.343 1.00 95.50 84 ALA A O 1
ATOM 601 N N . GLY A 1 85 ? -14.455 -15.227 18.942 1.00 94.44 85 GLY A N 1
ATOM 602 C CA . GLY A 1 85 ? -15.479 -15.533 19.942 1.00 94.44 85 GLY A CA 1
ATOM 603 C C . GLY A 1 85 ? -16.422 -14.380 20.291 1.00 94.44 85 GLY A C 1
ATOM 604 O O . GLY A 1 85 ? -17.213 -14.524 21.227 1.00 94.44 85 GLY A O 1
ATOM 605 N N . PHE A 1 86 ? -16.367 -13.248 19.583 1.00 94.31 86 PHE A N 1
ATOM 606 C CA . PHE A 1 86 ? -17.363 -12.185 19.742 1.00 94.31 86 PHE A CA 1
ATOM 607 C C . PHE A 1 86 ? -18.723 -12.651 19.214 1.00 94.31 86 PHE A C 1
ATOM 609 O O . PHE A 1 86 ? -18.817 -13.316 18.178 1.00 94.31 86 PHE A O 1
ATOM 616 N N . ARG A 1 87 ? -19.818 -12.295 19.898 1.00 93.81 87 ARG A N 1
ATOM 617 C CA . ARG A 1 87 ? -21.153 -12.571 19.353 1.00 93.81 87 ARG A CA 1
ATOM 618 C C . ARG A 1 87 ? -21.378 -11.635 18.173 1.00 93.81 87 ARG A C 1
ATOM 620 O O . ARG A 1 87 ? -21.150 -10.437 18.275 1.00 93.81 87 ARG A O 1
ATOM 627 N N . LYS A 1 88 ? -21.933 -12.159 17.080 1.00 92.12 88 LYS A N 1
ATOM 628 C CA . LYS A 1 88 ? -22.267 -11.351 15.895 1.00 92.12 88 LYS A CA 1
ATOM 629 C C . LYS A 1 88 ? -23.161 -10.140 16.213 1.00 92.12 88 LYS A C 1
ATOM 631 O O . LYS A 1 88 ? -23.064 -9.132 15.530 1.00 92.12 88 LYS A O 1
ATOM 636 N N . GLY A 1 89 ? -24.025 -10.242 17.228 1.00 91.44 89 GLY A N 1
ATOM 637 C CA . GLY A 1 89 ? -24.880 -9.135 17.679 1.00 91.44 89 GLY A CA 1
ATOM 638 C C . GLY A 1 89 ? -24.142 -8.014 18.420 1.00 91.44 89 GLY A C 1
ATOM 639 O O . GLY A 1 89 ? -24.677 -6.915 18.495 1.00 91.44 89 GLY A O 1
ATOM 640 N N . ASP A 1 90 ? -22.926 -8.271 18.908 1.00 93.31 90 ASP A N 1
ATOM 641 C CA . ASP A 1 90 ? -22.107 -7.295 19.642 1.00 93.31 90 ASP A CA 1
ATOM 642 C C . ASP A 1 90 ? -21.055 -6.627 18.745 1.00 93.31 90 ASP A C 1
ATOM 644 O O . ASP A 1 90 ? -20.254 -5.818 19.215 1.00 93.31 90 ASP A O 1
ATOM 648 N N . VAL A 1 91 ? -21.030 -6.974 17.455 1.00 95.75 91 VAL A N 1
ATOM 649 C CA . VAL A 1 91 ? -20.177 -6.334 16.453 1.00 95.75 91 VAL A CA 1
ATOM 650 C C . VAL A 1 91 ? -21.055 -5.427 15.601 1.00 95.75 91 VAL A C 1
ATOM 652 O O . VAL A 1 91 ? -21.878 -5.895 14.815 1.00 95.75 91 VAL A O 1
ATOM 655 N N . SER A 1 92 ? -20.885 -4.119 15.766 1.00 95.94 92 SER A N 1
ATOM 656 C CA . SER A 1 92 ? -21.579 -3.102 14.975 1.00 95.94 92 SER A CA 1
ATOM 657 C C . SER A 1 92 ? -20.634 -2.466 13.961 1.00 95.94 92 SER A C 1
ATOM 659 O O . SER A 1 92 ? -19.425 -2.384 14.181 1.00 95.94 92 SER A O 1
ATOM 661 N N . HIS A 1 93 ? -21.181 -2.019 12.833 1.00 95.81 93 HIS A N 1
ATOM 662 C CA . HIS A 1 93 ? -20.420 -1.348 11.785 1.00 95.81 93 HIS A CA 1
ATOM 663 C C . HIS A 1 93 ? -21.187 -0.146 11.246 1.00 95.81 93 HIS A C 1
ATOM 665 O O . HIS A 1 93 ? -22.370 -0.248 10.924 1.00 95.81 93 HIS A O 1
ATOM 671 N N . THR A 1 94 ? -20.477 0.970 11.120 1.00 97.00 94 THR A N 1
ATOM 672 C CA . THR A 1 94 ? -20.966 2.227 10.567 1.00 97.00 94 THR A CA 1
ATOM 673 C C . THR A 1 94 ? -19.977 2.729 9.521 1.00 97.00 94 THR A C 1
ATOM 675 O O . THR A 1 94 ? -18.788 2.896 9.800 1.00 97.00 94 THR A O 1
ATOM 678 N N . THR A 1 95 ? -20.466 3.006 8.312 1.00 94.88 95 THR A N 1
ATOM 679 C CA . THR A 1 95 ? -19.680 3.650 7.250 1.00 94.88 95 THR A CA 1
ATOM 680 C C . THR A 1 95 ? -19.998 5.129 7.140 1.00 94.88 95 THR A C 1
ATOM 682 O O . THR A 1 95 ? -21.148 5.538 7.297 1.00 94.88 95 THR A O 1
ATOM 685 N N . SER A 1 96 ? -19.006 5.946 6.806 1.00 94.62 96 SER A N 1
ATOM 686 C CA . SER A 1 96 ? -19.201 7.377 6.545 1.00 94.62 96 SER A CA 1
ATOM 687 C C . SER A 1 96 ? -18.383 7.830 5.343 1.00 94.62 96 SER A C 1
ATOM 689 O O . SER A 1 96 ? -17.273 7.360 5.136 1.00 94.62 96 SER A O 1
ATOM 691 N N . ASP A 1 97 ? -18.940 8.701 4.513 1.00 90.62 97 ASP A N 1
ATOM 692 C CA . ASP A 1 97 ? -18.297 9.254 3.311 1.00 90.62 97 ASP A CA 1
ATOM 693 C C . ASP A 1 97 ? -17.577 10.589 3.581 1.00 90.62 97 ASP A C 1
ATOM 695 O O . ASP A 1 97 ? -16.884 11.094 2.705 1.00 90.62 97 ASP A O 1
ATOM 699 N N . SER A 1 98 ? -17.714 11.151 4.787 1.00 91.06 98 SER A N 1
ATOM 700 C CA . SER A 1 98 ? -17.000 12.348 5.232 1.00 91.06 98 SER A CA 1
ATOM 701 C C . SER A 1 98 ? -16.621 12.265 6.711 1.00 91.06 98 SER A C 1
ATOM 703 O O . SER A 1 98 ? -17.276 11.575 7.504 1.00 91.06 98 SER A O 1
ATOM 705 N N . LEU A 1 99 ? -15.583 13.013 7.093 1.00 93.00 99 LEU A N 1
ATOM 706 C CA . LEU A 1 99 ? -15.145 13.125 8.485 1.00 93.00 99 LEU A CA 1
ATOM 707 C C . LEU A 1 99 ? -16.226 13.755 9.377 1.00 93.00 99 LEU A C 1
ATOM 709 O O . LEU A 1 99 ? -16.408 13.328 10.518 1.00 93.00 99 LEU A O 1
ATOM 713 N N . ASP A 1 100 ? -16.992 14.726 8.863 1.00 93.88 100 ASP A N 1
ATOM 714 C CA . ASP A 1 100 ? -18.095 15.347 9.610 1.00 93.88 100 ASP A CA 1
ATOM 715 C C . ASP A 1 100 ? -19.154 14.314 10.022 1.00 93.88 100 ASP A C 1
ATOM 717 O O . ASP A 1 100 ? -19.505 14.231 11.201 1.00 93.88 100 ASP A O 1
ATOM 721 N N . LYS A 1 101 ? -19.607 13.470 9.087 1.00 95.75 101 LYS A N 1
ATOM 722 C CA . LYS A 1 101 ? -20.583 12.413 9.387 1.00 95.75 101 LYS A CA 1
ATOM 723 C C . LYS A 1 101 ? -20.004 11.350 10.311 1.00 95.75 101 LYS A C 1
ATOM 725 O O . LYS A 1 101 ? -20.684 10.933 11.245 1.00 95.75 101 LYS A O 1
ATOM 730 N N . GLN A 1 102 ? -18.750 10.949 10.093 1.00 97.25 102 GLN A N 1
ATOM 731 C CA . GLN A 1 102 ? -18.110 9.927 10.921 1.00 97.25 102 GLN A CA 1
ATOM 732 C C . GLN A 1 102 ? -17.959 10.383 12.374 1.00 97.25 102 GLN A C 1
ATOM 734 O O . GLN A 1 102 ? -18.313 9.655 13.297 1.00 97.25 102 GLN A O 1
ATOM 739 N N . SER A 1 103 ? -17.464 11.601 12.583 1.00 97.44 103 SER A N 1
ATOM 740 C CA . SER A 1 103 ? -17.295 12.178 13.919 1.00 97.44 103 SER A CA 1
ATOM 741 C C . SER A 1 103 ? -18.627 12.345 14.657 1.00 97.44 103 SER A C 1
ATOM 743 O O . SER A 1 103 ? -18.661 12.131 15.865 1.00 97.44 103 SER A O 1
ATOM 745 N N . ARG A 1 104 ? -19.730 12.665 13.959 1.00 97.69 104 ARG A N 1
ATOM 746 C CA . ARG A 1 104 ? -21.086 12.668 14.546 1.00 97.69 104 ARG A CA 1
ATOM 747 C C . ARG A 1 104 ? -21.545 11.263 14.918 1.00 97.69 104 ARG A C 1
ATOM 749 O O . ARG A 1 104 ? -21.963 11.052 16.043 1.00 97.69 104 ARG A O 1
ATOM 756 N N . ALA A 1 105 ? -21.381 10.291 14.022 1.00 98.00 105 ALA A N 1
ATOM 757 C CA . ALA A 1 105 ? -21.761 8.907 14.296 1.00 98.00 105 ALA A CA 1
ATOM 758 C C . ALA A 1 105 ? -21.008 8.314 15.502 1.00 98.00 105 ALA A C 1
ATOM 760 O O . ALA A 1 105 ? -21.591 7.587 16.304 1.00 98.00 105 ALA A O 1
ATOM 761 N N . ILE A 1 106 ? -19.720 8.642 15.652 1.00 98.19 106 ILE A N 1
ATOM 762 C CA . ILE A 1 106 ? -18.921 8.241 16.818 1.00 98.19 106 ILE A CA 1
ATOM 763 C C . ILE A 1 106 ? -19.405 8.965 18.076 1.00 98.19 106 ILE A C 1
ATOM 765 O O . ILE A 1 106 ? -19.542 8.330 19.119 1.00 98.19 106 ILE A O 1
ATOM 769 N N . GLN A 1 107 ? -19.679 10.269 17.993 1.00 97.69 107 GLN A N 1
ATOM 770 C CA . GLN A 1 107 ? -20.226 11.035 19.113 1.00 97.69 107 GLN A CA 1
ATOM 771 C C . GLN A 1 107 ? -21.549 10.436 19.604 1.00 97.69 107 GLN A C 1
ATOM 773 O O . GLN A 1 107 ? -21.678 10.165 20.797 1.00 97.69 107 GLN A O 1
ATOM 778 N N . ASP A 1 108 ? -22.490 10.196 18.690 1.00 97.00 108 ASP A N 1
ATOM 779 C CA . ASP A 1 108 ? -23.805 9.627 18.986 1.00 97.00 108 ASP A CA 1
ATOM 780 C C . ASP A 1 108 ? -23.653 8.257 19.658 1.00 97.00 108 ASP A C 1
ATOM 782 O O . ASP A 1 108 ? -24.199 8.035 20.736 1.00 97.00 108 ASP A O 1
ATOM 786 N N . TYR A 1 109 ? -22.805 7.378 19.109 1.00 96.00 109 TYR A N 1
ATOM 787 C CA . TYR A 1 109 ? -22.538 6.064 19.699 1.00 96.00 109 TYR A CA 1
ATOM 788 C C . TYR A 1 109 ? -21.987 6.153 21.130 1.00 96.00 109 TYR A C 1
ATOM 790 O O . TYR A 1 109 ? -22.427 5.422 22.018 1.00 96.00 109 TYR A O 1
ATOM 798 N N . VAL A 1 110 ? -21.019 7.043 21.373 1.00 95.06 110 VAL A N 1
ATOM 799 C CA . VAL A 1 110 ? -20.408 7.215 22.701 1.00 95.06 110 VAL A CA 1
ATOM 800 C C . VAL A 1 110 ? -21.421 7.782 23.701 1.00 95.06 110 VAL A C 1
ATOM 802 O O . VAL A 1 110 ? -21.492 7.308 24.836 1.00 95.06 110 VAL A O 1
ATOM 805 N N . VAL A 1 111 ? -22.231 8.762 23.294 1.00 93.88 111 VAL A N 1
ATOM 806 C CA . VAL A 1 111 ? -23.270 9.369 24.142 1.00 93.88 111 VAL A CA 1
ATOM 807 C C . VAL A 1 111 ? -24.391 8.374 24.460 1.00 93.88 111 VAL A C 1
ATOM 809 O O . VAL A 1 111 ? -24.814 8.285 25.617 1.00 93.88 111 VAL A O 1
ATOM 812 N N . ASP A 1 112 ? -24.833 7.586 23.482 1.00 90.81 112 ASP A N 1
ATOM 813 C CA . ASP A 1 112 ? -25.850 6.548 23.673 1.00 90.81 112 ASP A CA 1
ATOM 814 C C . ASP A 1 112 ? -25.341 5.442 24.605 1.00 90.81 112 ASP A C 1
ATOM 816 O O . ASP A 1 112 ? -26.039 5.036 25.541 1.00 90.81 112 ASP A O 1
ATOM 820 N N . HIS A 1 113 ? -24.087 5.009 24.429 1.00 86.75 113 HIS A N 1
ATOM 821 C CA . HIS A 1 113 ? -23.450 4.033 25.313 1.00 86.75 113 HIS A CA 1
ATOM 822 C C . HIS A 1 113 ? -23.402 4.539 26.763 1.00 86.75 113 HIS A C 1
ATOM 824 O O . HIS A 1 113 ? -23.787 3.823 27.689 1.00 86.75 113 HIS A O 1
ATOM 830 N N . LEU A 1 114 ? -23.009 5.799 26.972 1.00 84.88 114 LEU A N 1
ATOM 831 C CA . LEU A 1 114 ? -23.004 6.434 28.292 1.00 84.88 114 LEU A CA 1
ATOM 832 C C . LEU A 1 114 ? -24.401 6.557 28.910 1.00 84.88 114 LEU A C 1
ATOM 834 O O . LEU A 1 114 ? -24.551 6.368 30.116 1.00 84.88 114 LEU A O 1
ATOM 838 N N . SER A 1 115 ? -25.415 6.840 28.094 1.00 82.94 115 SER A N 1
ATOM 839 C CA . SER A 1 115 ? -26.805 6.966 28.543 1.00 82.94 115 SER A CA 1
ATOM 840 C C . SER A 1 115 ? -27.393 5.610 28.947 1.00 82.94 115 SER A C 1
ATOM 842 O O . SER A 1 115 ? -28.078 5.510 29.964 1.00 82.94 115 SER A O 1
ATOM 844 N N . SER A 1 116 ? -27.054 4.543 28.215 1.00 72.62 116 SER A N 1
ATOM 845 C CA . SER A 1 116 ? -27.490 3.170 28.516 1.00 72.62 116 SER A CA 1
ATOM 846 C C . SER A 1 116 ? -26.859 2.588 29.791 1.00 72.62 116 SER A C 1
ATOM 848 O O . SER A 1 116 ? -27.466 1.770 30.479 1.00 72.62 116 SER A O 1
ATOM 850 N N . LYS A 1 117 ? -25.668 3.070 30.174 1.00 62.06 117 LYS A N 1
ATOM 851 C CA . LYS A 1 117 ? -24.927 2.666 31.384 1.00 62.06 117 LYS A CA 1
ATOM 852 C C . LYS A 1 117 ? -25.635 3.063 32.696 1.00 62.06 117 LYS A C 1
ATOM 854 O O . LYS A 1 117 ? -25.192 2.662 33.770 1.00 62.06 117 LYS A O 1
ATOM 859 N N . GLY A 1 118 ? -26.723 3.838 32.611 1.00 50.06 118 GLY A N 1
ATOM 860 C CA . GLY A 1 118 ? -27.564 4.267 33.732 1.00 50.06 118 GLY A CA 1
ATOM 861 C C . GLY A 1 118 ? -28.864 3.476 33.936 1.00 50.06 118 GLY A C 1
ATOM 862 O O . GLY A 1 118 ? -29.569 3.751 34.907 1.00 50.06 118 GLY A O 1
ATOM 863 N N . GLU A 1 119 ? -29.206 2.509 33.074 1.00 50.12 119 GLU A N 1
ATOM 864 C CA . GLU A 1 119 ? -30.419 1.698 33.250 1.00 50.12 119 GLU A CA 1
ATOM 865 C C . GLU A 1 119 ? -30.175 0.530 34.222 1.00 50.12 119 GLU A C 1
ATOM 867 O O . GLU A 1 119 ? -29.683 -0.540 33.864 1.00 50.12 119 GLU A O 1
ATOM 872 N N . THR A 1 120 ? -30.543 0.715 35.492 1.00 48.53 120 THR A N 1
ATOM 873 C CA . THR A 1 120 ? -30.757 -0.406 36.419 1.00 48.53 120 THR A CA 1
ATOM 874 C C . THR A 1 120 ? -31.938 -1.238 35.938 1.00 48.53 120 THR A C 1
ATOM 876 O O . THR A 1 120 ? -33.046 -0.717 35.815 1.00 48.53 120 THR A O 1
ATOM 879 N N . SER A 1 121 ? -31.729 -2.540 35.722 1.00 50.00 121 SER A N 1
ATOM 880 C CA . SER A 1 121 ? -32.849 -3.467 35.544 1.00 50.00 121 SER A CA 1
ATOM 881 C C . SER A 1 121 ? -33.801 -3.372 36.748 1.00 50.00 121 SER A C 1
ATOM 883 O O . SER A 1 121 ? -33.342 -3.284 37.889 1.00 50.00 121 SER A O 1
ATOM 885 N N . ASP A 1 122 ? -35.115 -3.445 36.506 1.00 52.91 122 ASP A N 1
ATOM 886 C CA . ASP A 1 122 ? -36.193 -3.436 37.525 1.00 52.91 122 ASP A CA 1
ATOM 887 C C . ASP A 1 122 ? -36.010 -4.517 38.622 1.00 52.91 122 ASP A C 1
ATOM 889 O O . ASP A 1 122 ? -36.659 -4.512 39.666 1.00 52.91 122 ASP A O 1
ATOM 893 N N . SER A 1 123 ? -35.093 -5.456 38.385 1.00 59.41 123 SER A N 1
ATOM 894 C CA . SER A 1 123 ? -34.663 -6.547 39.257 1.00 59.41 123 SER A CA 1
ATOM 895 C C . SER A 1 123 ? -33.543 -6.198 40.253 1.00 59.41 123 SER A C 1
ATOM 897 O O . SER A 1 123 ? -33.136 -7.074 41.013 1.00 59.41 123 SER A O 1
ATOM 899 N N . GLY A 1 124 ? -33.016 -4.966 40.270 1.00 53.88 124 GLY A N 1
ATOM 900 C CA . GLY A 1 124 ? -31.931 -4.571 41.185 1.00 53.88 124 GLY A CA 1
ATOM 901 C C . GLY A 1 124 ? -30.575 -5.223 40.877 1.00 53.88 124 GLY A C 1
ATOM 902 O O . GLY A 1 124 ? -29.686 -5.217 41.723 1.00 53.88 124 GLY A O 1
ATOM 903 N N . ILE A 1 125 ? -30.416 -5.789 39.675 1.00 53.03 125 ILE A N 1
ATOM 904 C CA . ILE A 1 125 ? -29.161 -6.379 39.197 1.00 53.03 125 ILE A CA 1
ATOM 905 C C . ILE A 1 125 ? -28.354 -5.285 38.497 1.00 53.03 125 ILE A C 1
ATOM 907 O O . ILE A 1 125 ? -28.806 -4.730 37.489 1.00 53.03 125 ILE A O 1
ATOM 911 N N . THR A 1 126 ? -27.156 -5.011 39.012 1.00 43.88 126 THR A N 1
ATOM 912 C CA . THR A 1 126 ? -26.162 -4.154 38.358 1.00 43.88 126 THR A CA 1
ATOM 913 C C . THR A 1 126 ? -25.572 -4.907 37.165 1.00 43.88 126 THR A C 1
ATOM 915 O O . THR A 1 126 ? -24.746 -5.803 37.335 1.00 43.88 126 THR A O 1
ATOM 918 N N . ILE A 1 127 ? -26.001 -4.570 35.947 1.00 50.22 127 ILE A N 1
ATOM 919 C CA . ILE A 1 127 ? -25.367 -5.073 34.724 1.00 50.22 127 ILE A CA 1
ATOM 920 C C . ILE A 1 127 ? -24.118 -4.223 34.504 1.00 50.22 127 ILE A C 1
ATOM 922 O O . ILE A 1 127 ? -24.212 -3.039 34.189 1.00 50.22 127 ILE A O 1
ATOM 926 N N . THR A 1 128 ? -22.935 -4.804 34.706 1.00 50.94 128 THR A N 1
ATOM 927 C CA . THR A 1 128 ? -21.693 -4.136 34.312 1.00 50.94 128 THR A CA 1
ATOM 928 C C . THR A 1 128 ? -21.729 -3.919 32.800 1.00 50.94 128 THR A C 1
ATOM 930 O O . THR A 1 128 ? -21.950 -4.896 32.078 1.00 50.94 128 THR A O 1
ATOM 933 N N . PRO A 1 129 ? -21.529 -2.685 32.310 1.00 56.72 129 PRO A N 1
ATOM 934 C CA . PRO A 1 129 ? -21.496 -2.416 30.878 1.00 56.72 129 PRO A CA 1
ATOM 935 C C . PRO A 1 129 ? -20.442 -3.304 30.226 1.00 56.72 129 PRO A C 1
ATOM 937 O O . PRO A 1 129 ? -19.336 -3.455 30.749 1.00 56.72 129 PRO A O 1
ATOM 940 N N . GLU A 1 130 ? -20.812 -3.928 29.112 1.00 71.44 130 GLU A N 1
ATOM 941 C CA . GLU A 1 130 ? -19.919 -4.811 28.377 1.00 71.44 130 GLU A CA 1
ATOM 942 C C . GLU A 1 130 ? -18.678 -4.025 27.909 1.00 71.44 130 GLU A C 1
ATOM 944 O O . GLU A 1 130 ? -18.802 -2.939 27.331 1.00 71.44 130 GLU A O 1
ATOM 949 N N . ASN A 1 131 ? -17.473 -4.555 28.172 1.00 89.38 131 ASN A N 1
ATOM 950 C CA . ASN A 1 131 ? -16.224 -3.938 27.713 1.00 89.38 131 ASN A CA 1
ATOM 951 C C . ASN A 1 131 ? -16.312 -3.706 26.202 1.00 89.38 131 ASN A C 1
ATOM 953 O O . ASN A 1 131 ? -16.650 -4.619 25.452 1.00 89.38 131 ASN A O 1
ATOM 957 N N . THR A 1 132 ? -16.061 -2.478 25.756 1.00 94.94 132 THR A N 1
ATOM 958 C CA . THR A 1 132 ? -16.278 -2.095 24.359 1.00 94.94 132 THR A CA 1
ATOM 959 C C . THR A 1 132 ? -14.993 -1.563 23.747 1.00 94.94 132 THR A C 1
ATOM 961 O O . THR A 1 132 ? -14.352 -0.681 24.319 1.00 94.94 132 THR A O 1
ATOM 964 N N . THR A 1 133 ? -14.647 -2.058 22.558 1.00 98.12 133 THR A N 1
ATOM 965 C CA . THR A 1 133 ? -13.565 -1.507 21.734 1.00 98.12 133 THR A CA 1
ATOM 966 C C . THR A 1 133 ? -14.145 -0.757 20.534 1.00 98.12 133 THR A C 1
ATOM 968 O O . THR A 1 133 ? -14.944 -1.298 19.770 1.00 98.12 133 THR A O 1
ATOM 971 N N . LEU A 1 134 ? -13.727 0.493 20.350 1.00 98.56 134 LEU A N 1
ATOM 972 C CA . LEU A 1 134 ? -13.967 1.288 19.153 1.00 98.56 134 LEU A CA 1
ATOM 973 C C . LEU A 1 134 ? -12.822 1.068 18.167 1.00 98.56 134 LEU A C 1
ATOM 975 O O . LEU A 1 134 ? -11.673 1.401 18.457 1.00 98.56 134 LEU A O 1
ATOM 979 N N . LEU A 1 135 ? -13.143 0.535 16.995 1.00 98.62 135 LEU A N 1
ATOM 980 C CA . LEU A 1 135 ? -12.232 0.437 15.863 1.00 98.62 135 LEU A CA 1
ATOM 981 C C . LEU A 1 135 ? -12.559 1.580 14.903 1.00 98.62 135 LEU A C 1
ATOM 983 O O . LEU A 1 135 ? -13.622 1.589 14.285 1.00 98.62 135 LEU A O 1
ATOM 987 N N . VAL A 1 136 ? -11.668 2.560 14.795 1.00 98.38 136 VAL A N 1
ATOM 988 C CA . VAL A 1 136 ? -11.940 3.810 14.077 1.00 98.38 136 VAL A CA 1
ATOM 989 C C . VAL A 1 136 ? -10.908 4.009 12.983 1.00 98.38 136 VAL A C 1
ATOM 991 O O . VAL A 1 136 ? -9.717 4.106 13.253 1.00 98.38 136 VAL A O 1
ATOM 994 N N . ALA A 1 137 ? -11.371 4.105 11.743 1.00 96.50 137 ALA A N 1
ATOM 995 C CA . ALA A 1 137 ? -10.571 4.510 10.598 1.00 96.50 137 ALA A CA 1
ATOM 996 C C . ALA A 1 137 ? -10.968 5.938 10.197 1.00 96.50 137 ALA A C 1
ATOM 998 O O . ALA A 1 137 ? -11.990 6.094 9.520 1.00 96.50 137 ALA A O 1
ATOM 999 N N . PRO A 1 138 ? -10.229 6.979 10.628 1.00 94.88 138 PRO A N 1
ATOM 1000 C CA . PRO A 1 138 ? -10.580 8.364 10.324 1.00 94.88 138 PRO A CA 1
ATOM 1001 C C . PRO A 1 138 ? -10.734 8.597 8.818 1.00 94.88 138 PRO A C 1
ATOM 1003 O O . PRO A 1 138 ? -9.854 8.218 8.041 1.00 94.88 138 PRO A O 1
ATOM 1006 N N . VAL A 1 139 ? -11.844 9.208 8.396 1.00 91.06 139 VAL A N 1
ATOM 1007 C CA . VAL A 1 139 ? -12.050 9.584 6.987 1.00 91.06 139 VAL A CA 1
ATOM 1008 C C . VAL A 1 139 ? -11.087 10.710 6.610 1.00 91.06 139 VAL A C 1
ATOM 1010 O O . VAL A 1 139 ? -11.070 11.753 7.260 1.00 91.06 139 VAL A O 1
ATOM 1013 N N . VAL A 1 140 ? -10.328 10.505 5.534 1.00 83.19 140 VAL A N 1
ATOM 1014 C CA . VAL A 1 140 ? -9.443 11.500 4.911 1.00 83.19 140 VAL A CA 1
ATOM 1015 C C . VAL A 1 140 ? -9.789 11.623 3.430 1.00 83.19 140 VAL A C 1
ATOM 1017 O O . VAL A 1 140 ? -10.139 10.630 2.783 1.00 83.19 140 VAL A O 1
ATOM 1020 N N . GLU A 1 141 ? -9.721 12.834 2.881 1.00 74.38 141 GLU A N 1
ATOM 1021 C CA . GLU A 1 141 ? -9.972 13.054 1.458 1.00 74.38 141 GLU A CA 1
ATOM 1022 C C . GLU A 1 141 ? -8.710 12.745 0.646 1.00 74.38 141 GLU A C 1
ATOM 1024 O O . GLU A 1 141 ? -7.763 13.519 0.611 1.00 74.38 141 GLU A O 1
ATOM 1029 N N . ALA A 1 142 ? -8.694 11.593 -0.027 1.00 68.50 142 ALA A N 1
ATOM 1030 C CA . ALA A 1 142 ? -7.630 11.254 -0.967 1.00 68.50 142 ALA A CA 1
ATOM 1031 C C . ALA A 1 142 ? -7.923 11.806 -2.371 1.00 68.50 142 ALA A C 1
ATOM 1033 O O . ALA A 1 142 ? -9.037 11.633 -2.896 1.00 68.50 142 ALA A O 1
ATOM 1034 N N . ASP A 1 143 ? -6.898 12.381 -3.005 1.00 66.56 143 ASP A N 1
ATOM 1035 C CA . ASP A 1 143 ? -6.922 12.793 -4.407 1.00 66.56 143 ASP A CA 1
ATOM 1036 C C . ASP A 1 143 ? -7.052 11.588 -5.365 1.00 66.56 143 ASP A C 1
ATOM 1038 O O . ASP A 1 143 ? -6.876 10.421 -4.995 1.00 66.56 143 ASP A O 1
ATOM 1042 N N . ALA A 1 144 ? -7.367 11.866 -6.632 1.00 67.69 144 ALA A N 1
ATOM 1043 C CA . ALA A 1 144 ? -7.618 10.833 -7.637 1.00 67.69 144 ALA A CA 1
ATOM 1044 C C . ALA A 1 144 ? -6.408 9.919 -7.907 1.00 67.69 144 ALA A C 1
ATOM 1046 O O . ALA A 1 144 ? -6.601 8.730 -8.173 1.00 67.69 144 ALA A O 1
ATOM 1047 N N . SER A 1 145 ? -5.179 10.439 -7.818 1.00 67.25 145 SER A N 1
ATOM 1048 C CA . SER A 1 145 ? -3.960 9.646 -8.006 1.00 67.25 145 SER A CA 1
ATOM 1049 C C . SER A 1 145 ? -3.656 8.753 -6.804 1.00 67.25 145 SER A C 1
ATOM 1051 O O . SER A 1 145 ? -3.290 7.593 -6.996 1.00 67.25 145 SER A O 1
ATOM 1053 N N . THR A 1 146 ? -3.908 9.220 -5.580 1.00 74.62 146 THR A N 1
ATOM 1054 C CA . THR A 1 146 ? -3.744 8.413 -4.359 1.00 74.62 146 THR A CA 1
ATOM 1055 C C . THR A 1 146 ? -4.770 7.273 -4.277 1.00 74.62 146 THR A C 1
ATOM 1057 O O . THR A 1 146 ? -4.446 6.164 -3.849 1.00 74.62 146 THR A O 1
ATOM 1060 N N . ARG A 1 147 ? -5.993 7.463 -4.792 1.00 77.12 147 ARG A N 1
ATOM 1061 C CA . ARG A 1 147 ? -7.018 6.394 -4.838 1.00 77.12 147 ARG A CA 1
ATOM 1062 C C . ARG A 1 147 ? -6.616 5.173 -5.671 1.00 77.12 147 ARG A C 1
ATOM 1064 O O . ARG A 1 147 ? -7.148 4.085 -5.444 1.00 77.12 147 ARG A O 1
ATOM 1071 N N . GLN A 1 148 ? -5.656 5.313 -6.588 1.00 82.38 148 GLN A N 1
ATOM 1072 C CA . GLN A 1 148 ? -5.124 4.195 -7.377 1.00 82.38 148 GLN A CA 1
ATOM 1073 C C . GLN A 1 148 ? -4.332 3.186 -6.518 1.00 82.38 148 GLN A C 1
ATOM 1075 O O . GLN A 1 148 ? -4.046 2.072 -6.950 1.00 82.38 148 GLN A O 1
ATOM 1080 N N . TYR A 1 149 ? -3.991 3.512 -5.275 1.00 83.06 149 TYR A N 1
ATOM 1081 C CA . TYR A 1 149 ? -3.271 2.600 -4.378 1.00 83.06 149 TYR A CA 1
ATOM 1082 C C . TYR A 1 149 ? -4.209 1.828 -3.433 1.00 83.06 149 TYR A C 1
ATOM 1084 O O . TYR A 1 149 ? -3.799 0.864 -2.779 1.00 83.06 149 TYR A O 1
ATOM 1092 N N . GLY A 1 150 ? -5.490 2.207 -3.420 1.00 79.31 150 GLY A N 1
ATOM 1093 C CA . GLY A 1 150 ? -6.512 1.693 -2.519 1.00 79.31 150 GLY A CA 1
ATOM 1094 C C . GLY A 1 150 ? -6.797 2.620 -1.348 1.00 79.31 150 GLY A C 1
ATOM 1095 O O . GLY A 1 150 ? -6.125 3.625 -1.140 1.00 79.31 150 GLY A O 1
ATOM 1096 N N . ASP A 1 151 ? -7.806 2.253 -0.569 1.00 79.06 151 ASP A N 1
ATOM 1097 C CA . ASP A 1 151 ? -8.443 3.146 0.406 1.00 79.06 151 ASP A CA 1
ATOM 1098 C C . ASP A 1 151 ? -7.754 3.111 1.783 1.00 79.06 151 ASP A C 1
ATOM 1100 O O . ASP A 1 151 ? -8.227 3.722 2.739 1.00 79.06 151 ASP A O 1
ATOM 1104 N N . TYR A 1 152 ? -6.644 2.375 1.886 1.00 73.62 152 TYR A N 1
ATOM 1105 C CA . TYR A 1 152 ? -5.880 2.162 3.119 1.00 73.62 152 TYR A CA 1
ATOM 1106 C C . TYR A 1 152 ? -4.627 3.005 3.233 1.00 73.62 152 TYR A C 1
ATOM 1108 O O . TYR A 1 152 ? -4.008 2.988 4.294 1.00 73.62 152 TYR A O 1
ATOM 1116 N N . VAL A 1 153 ? -4.219 3.663 2.144 1.00 72.12 153 VAL A N 1
ATOM 1117 C CA . VAL A 1 153 ? -2.982 4.436 2.143 1.00 72.12 153 VAL A CA 1
ATOM 1118 C C . VAL A 1 153 ? -3.058 5.464 3.257 1.00 72.12 153 VAL A C 1
ATOM 1120 O O . VAL A 1 153 ? -3.898 6.364 3.217 1.00 72.12 153 VAL A O 1
ATOM 1123 N N . SER A 1 154 ? -2.191 5.289 4.250 1.00 73.75 154 SER A N 1
ATOM 1124 C CA . SER A 1 154 ? -2.267 6.047 5.488 1.00 73.75 154 SER A CA 1
ATOM 1125 C C . SER A 1 154 ? -1.948 7.515 5.247 1.00 73.75 154 SER A C 1
ATOM 1127 O O . SER A 1 154 ? -0.952 7.843 4.597 1.00 73.75 154 SER A O 1
ATOM 1129 N N . GLN A 1 155 ? -2.750 8.374 5.857 1.00 76.62 155 GLN A N 1
ATOM 1130 C CA . GLN A 1 155 ? -2.551 9.810 5.966 1.00 76.62 155 GLN A CA 1
ATOM 1131 C C . GLN A 1 155 ? -2.636 10.218 7.441 1.00 76.62 155 GLN A C 1
ATOM 1133 O O . GLN A 1 155 ? -3.167 9.487 8.284 1.00 76.62 155 GLN A O 1
ATOM 1138 N N . GLU A 1 156 ? -2.101 11.390 7.760 1.00 81.69 156 GLU A N 1
ATOM 1139 C CA . GLU A 1 156 ? -2.206 11.980 9.090 1.00 81.69 156 GLU A CA 1
ATOM 1140 C C . GLU A 1 156 ? -3.253 13.091 9.077 1.00 81.69 156 GLU A C 1
ATOM 1142 O O . GLU A 1 156 ? -3.249 13.949 8.198 1.00 81.69 156 GLU A O 1
ATOM 1147 N N . LEU A 1 157 ? -4.162 13.054 10.048 1.00 79.44 157 LEU A N 1
ATOM 1148 C CA . LEU A 1 157 ? -5.172 14.079 10.243 1.00 79.44 157 LEU A CA 1
ATOM 1149 C C . LEU A 1 157 ? -4.634 15.133 11.213 1.00 79.44 157 LEU A C 1
ATOM 1151 O O . LEU A 1 157 ? -4.469 14.849 12.405 1.00 79.44 157 LEU A O 1
ATOM 1155 N N . SER A 1 158 ? -4.365 16.328 10.693 1.00 77.75 158 SER A N 1
ATOM 1156 C CA . SER A 1 158 ? -3.897 17.467 11.484 1.00 77.75 158 SER A CA 1
ATOM 1157 C C . SER A 1 158 ? -4.981 17.965 12.434 1.00 77.75 158 SER A C 1
ATOM 1159 O O . SER A 1 158 ? -6.162 18.015 12.083 1.00 77.75 158 SER A O 1
ATOM 1161 N N . THR A 1 159 ? -4.573 18.348 13.640 1.00 66.75 159 THR A N 1
ATOM 1162 C CA . THR A 1 159 ? -5.456 19.022 14.603 1.00 66.75 159 THR A CA 1
ATOM 1163 C C . THR A 1 159 ? -5.214 20.525 14.549 1.00 66.75 159 THR A C 1
ATOM 1165 O O . THR A 1 159 ? -4.085 20.953 14.325 1.00 66.75 159 THR A O 1
ATOM 1168 N N . SER A 1 160 ? -6.253 21.335 14.754 1.00 48.81 160 SER A N 1
ATOM 1169 C CA . SER A 1 160 ? -6.184 22.802 14.813 1.00 48.81 160 SER A CA 1
ATOM 1170 C C . SER A 1 160 ? -5.369 23.248 16.038 1.00 48.81 160 SER A C 1
ATOM 1172 O O . SER A 1 160 ? -5.910 23.613 17.080 1.00 48.81 160 SER A O 1
ATOM 1174 N N . GLY A 1 161 ? -4.046 23.133 15.942 1.00 45.56 161 GLY A N 1
ATOM 1175 C CA . GLY A 1 161 ? -3.149 23.264 17.081 1.00 45.56 161 GLY A CA 1
ATOM 1176 C C . GLY A 1 161 ? -1.663 23.341 16.742 1.00 45.56 161 GLY A C 1
ATOM 1177 O O . GLY A 1 161 ? -0.878 22.957 17.593 1.00 45.56 161 GLY A O 1
ATOM 1178 N N . ASP A 1 162 ? -1.288 23.790 15.541 1.00 34.81 162 ASP A N 1
ATOM 1179 C CA . ASP A 1 162 ? -0.049 24.540 15.263 1.00 34.81 162 ASP A CA 1
ATOM 1180 C C . ASP A 1 162 ? 0.014 24.845 13.754 1.00 34.81 162 ASP A C 1
ATOM 1182 O O . ASP A 1 162 ? 0.546 24.078 12.952 1.00 34.81 162 ASP A O 1
ATOM 1186 N N . GLU A 1 163 ? -0.502 26.006 13.339 1.00 28.61 163 GLU A N 1
ATOM 1187 C CA . GLU A 1 163 ? 0.074 26.665 12.166 1.00 28.61 163 GLU A CA 1
ATOM 1188 C C . GLU A 1 163 ? 1.484 27.110 12.569 1.00 28.61 163 GLU A C 1
ATOM 1190 O O . GLU A 1 163 ? 1.709 28.243 12.999 1.00 28.61 163 GLU A O 1
ATOM 1195 N N . VAL A 1 164 ? 2.463 26.211 12.452 1.00 30.50 164 VAL A N 1
ATOM 1196 C CA . VAL A 1 164 ? 3.844 26.658 12.318 1.00 30.50 164 VAL A CA 1
ATOM 1197 C C . VAL A 1 164 ? 3.902 27.341 10.964 1.00 30.50 164 VAL A C 1
ATOM 1199 O O . VAL A 1 164 ? 3.978 26.694 9.920 1.00 30.50 164 VAL A O 1
ATOM 1202 N N . THR A 1 165 ? 3.837 28.670 10.988 1.00 27.72 165 THR A N 1
ATOM 1203 C CA . THR A 1 165 ? 4.306 29.507 9.892 1.00 27.72 165 THR A CA 1
ATOM 1204 C C . THR A 1 165 ? 5.643 28.942 9.435 1.00 27.72 165 THR A C 1
ATOM 1206 O O . THR A 1 165 ? 6.624 28.977 10.181 1.00 27.72 165 THR A O 1
ATOM 1209 N N . ALA A 1 166 ? 5.666 28.362 8.239 1.00 29.89 166 ALA A N 1
ATOM 1210 C CA . ALA A 1 166 ? 6.879 27.910 7.590 1.00 29.89 166 ALA A CA 1
ATOM 1211 C C . ALA A 1 166 ? 7.713 29.141 7.207 1.00 29.89 166 ALA A C 1
ATOM 1213 O O . ALA A 1 166 ? 7.770 29.540 6.047 1.00 29.89 166 ALA A O 1
ATOM 1214 N N . GLU A 1 167 ? 8.344 29.774 8.194 1.00 29.50 167 GLU A N 1
ATOM 1215 C CA . GLU A 1 167 ? 9.486 30.633 7.941 1.00 29.50 167 GLU A CA 1
ATOM 1216 C C . GLU A 1 167 ? 10.696 29.732 7.713 1.00 29.50 167 GLU A C 1
ATOM 1218 O O . GLU A 1 167 ? 11.032 28.860 8.517 1.00 29.50 167 GLU A O 1
ATOM 1223 N N . GLY A 1 168 ? 11.290 29.899 6.533 1.00 29.06 168 GLY A N 1
ATOM 1224 C CA . GLY A 1 168 ? 12.393 29.093 6.049 1.00 29.06 168 GLY A CA 1
ATOM 1225 C C . GLY A 1 168 ? 13.549 29.039 7.041 1.00 29.06 168 GLY A C 1
ATOM 1226 O O . GLY A 1 168 ? 14.063 30.057 7.496 1.00 29.06 168 GLY A O 1
ATOM 1227 N N . SER A 1 169 ? 13.999 27.816 7.305 1.00 29.30 169 SER A N 1
ATOM 1228 C CA . SER A 1 169 ? 15.288 27.548 7.925 1.00 29.30 169 SER A CA 1
ATOM 1229 C C . SER A 1 169 ? 16.399 28.056 7.001 1.00 29.30 169 SER A C 1
ATOM 1231 O O . SER A 1 169 ? 16.747 27.400 6.020 1.00 29.30 169 SER A O 1
ATOM 1233 N N . ALA A 1 170 ? 16.956 29.223 7.315 1.00 31.31 170 ALA A N 1
ATOM 1234 C CA . ALA A 1 170 ? 18.271 29.646 6.856 1.00 31.31 170 ALA A CA 1
ATOM 1235 C C . ALA A 1 170 ? 19.171 29.785 8.089 1.00 31.31 170 ALA A C 1
ATOM 1237 O O . ALA A 1 170 ? 18.906 30.589 8.981 1.00 31.31 170 ALA A O 1
ATOM 1238 N N . ASP A 1 171 ? 20.199 28.939 8.137 1.00 28.84 171 ASP A N 1
ATOM 1239 C CA . ASP A 1 171 ? 21.231 28.935 9.166 1.00 28.84 171 ASP A CA 1
ATOM 1240 C C . ASP A 1 171 ? 22.033 30.247 9.205 1.00 28.84 171 ASP A C 1
ATOM 1242 O O . ASP A 1 171 ? 22.164 30.976 8.220 1.00 28.84 171 ASP A O 1
ATOM 1246 N N . ALA A 1 172 ? 22.567 30.494 10.397 1.00 32.09 172 ALA A N 1
ATOM 1247 C CA . ALA A 1 172 ? 23.259 31.678 10.882 1.00 32.09 172 ALA A CA 1
ATOM 1248 C C . ALA A 1 172 ? 24.518 32.105 10.102 1.00 32.09 172 ALA A C 1
ATOM 1250 O O . ALA A 1 172 ? 25.306 31.258 9.691 1.00 32.09 172 ALA A O 1
ATOM 1251 N N . ASP A 1 173 ? 24.782 33.421 10.075 1.00 27.44 173 ASP A N 1
ATOM 1252 C CA . ASP A 1 173 ? 26.084 33.965 10.494 1.00 27.44 173 ASP A CA 1
ATOM 1253 C C . ASP A 1 173 ? 25.992 35.449 10.930 1.00 27.44 173 ASP A C 1
ATOM 1255 O O . ASP A 1 173 ? 25.019 36.151 10.663 1.00 27.44 173 ASP A O 1
ATOM 1259 N N . GLU A 1 174 ? 27.009 35.871 11.673 1.00 30.88 174 GLU A N 1
ATOM 1260 C CA . GLU A 1 174 ? 27.070 36.857 12.753 1.00 30.88 174 GLU A CA 1
ATOM 1261 C C . GLU A 1 174 ? 26.925 38.379 12.473 1.00 30.88 174 GLU A C 1
ATOM 1263 O O . GLU A 1 174 ? 27.367 38.933 11.469 1.00 30.88 174 GLU A O 1
ATOM 1268 N N . SER A 1 175 ? 26.532 39.064 13.563 1.00 28.97 175 SER A N 1
ATOM 1269 C CA . SER A 1 175 ? 27.145 40.276 14.162 1.00 28.97 175 SER A CA 1
ATOM 1270 C C . SER A 1 175 ? 26.504 41.676 14.021 1.00 28.97 175 SER A C 1
ATOM 1272 O O . SER A 1 175 ? 26.446 42.300 12.968 1.00 28.97 175 SER A O 1
ATOM 1274 N N . SER A 1 176 ? 26.264 42.223 15.223 1.00 29.41 176 SER A N 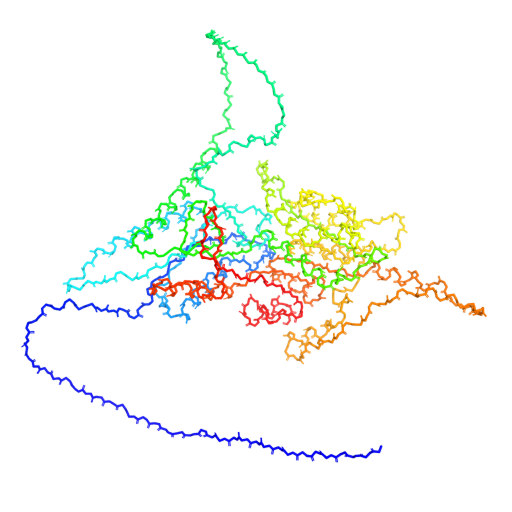1
ATOM 1275 C CA . SER A 1 176 ? 26.476 43.605 15.694 1.00 29.41 176 SER A CA 1
ATOM 1276 C C . SER A 1 176 ? 25.351 44.656 15.622 1.00 29.41 176 SER A C 1
ATOM 1278 O O . SER A 1 176 ? 24.881 45.076 14.574 1.00 29.41 176 SER A O 1
ATOM 1280 N N . ASP A 1 177 ? 25.044 45.127 16.837 1.00 26.73 177 ASP A N 1
ATOM 1281 C CA . ASP A 1 177 ? 24.853 46.518 17.254 1.00 26.73 177 ASP A CA 1
ATOM 1282 C C . ASP A 1 177 ? 23.568 47.309 16.934 1.00 26.73 177 ASP A C 1
ATOM 1284 O O . ASP A 1 177 ? 23.446 48.055 15.973 1.00 26.73 177 ASP A O 1
ATOM 1288 N N . SER A 1 178 ? 22.754 47.372 17.994 1.00 28.89 178 SER A N 1
ATOM 1289 C CA . SER A 1 178 ? 22.454 48.600 18.750 1.00 28.89 178 SER A CA 1
ATOM 1290 C C . SER A 1 178 ? 21.321 49.543 18.303 1.00 28.89 178 SER A C 1
ATOM 1292 O O . SER A 1 178 ? 21.340 50.194 17.268 1.00 28.89 178 SER A O 1
ATOM 1294 N N . SER A 1 179 ? 20.457 49.772 19.298 1.00 29.39 179 SER A N 1
ATOM 1295 C CA . SER A 1 179 ? 19.869 51.057 19.702 1.00 29.39 179 SER A CA 1
ATOM 1296 C C . SER A 1 179 ? 18.621 51.611 18.988 1.00 29.39 179 SER A C 1
ATOM 1298 O O . SER A 1 179 ? 18.648 52.119 17.878 1.00 29.39 179 SER A O 1
ATOM 1300 N N . SER A 1 180 ? 17.561 51.636 19.805 1.00 29.41 180 SER A N 1
ATOM 1301 C CA . SER A 1 180 ? 16.692 52.779 20.134 1.00 29.41 180 SER A CA 1
ATOM 1302 C C . SER A 1 180 ? 15.670 53.344 19.136 1.00 29.41 180 SER A C 1
ATOM 1304 O O . SER A 1 180 ? 16.000 53.908 18.102 1.00 29.41 180 SER A O 1
ATOM 1306 N N . SER A 1 181 ? 14.447 53.377 19.682 1.00 30.75 181 SER A N 1
ATOM 1307 C CA . SER A 1 181 ? 13.510 54.507 19.790 1.00 30.75 181 SER A CA 1
ATOM 1308 C C . SER A 1 181 ? 12.525 54.810 18.655 1.00 30.75 181 SER A C 1
ATOM 1310 O O . SER A 1 181 ? 12.889 55.276 17.585 1.00 30.75 181 SER A O 1
ATOM 1312 N N . ASP A 1 182 ? 11.260 54.699 19.071 1.00 27.06 182 ASP A N 1
ATOM 1313 C CA . ASP A 1 182 ? 10.219 55.730 19.030 1.00 27.06 182 ASP A CA 1
ATOM 1314 C C . ASP A 1 182 ? 9.366 55.969 17.772 1.00 27.06 182 ASP A C 1
ATOM 1316 O O . ASP A 1 182 ? 9.809 56.421 16.725 1.00 27.06 182 ASP A O 1
ATOM 1320 N N . SER A 1 183 ? 8.059 55.892 18.062 1.00 30.95 183 SER A N 1
ATOM 1321 C CA . SER A 1 183 ? 7.044 56.910 17.764 1.00 30.95 183 SER A CA 1
ATOM 1322 C C . SER A 1 183 ? 6.411 56.961 16.365 1.00 30.95 183 SER A C 1
ATOM 1324 O O . SER A 1 183 ? 6.954 57.540 15.435 1.00 30.95 183 SER A O 1
ATOM 1326 N N . SER A 1 184 ? 5.130 56.568 16.380 1.00 30.19 184 SER A N 1
ATOM 1327 C CA . SER A 1 184 ? 3.932 57.313 15.940 1.00 30.19 184 SER A CA 1
ATOM 1328 C C . SER A 1 184 ? 3.780 57.767 14.480 1.00 30.19 184 SER A C 1
ATOM 1330 O O . SER A 1 184 ? 4.663 58.360 13.876 1.00 30.19 184 SER A O 1
ATOM 1332 N N . GLY A 1 185 ? 2.560 57.603 13.950 1.00 28.30 185 GLY A N 1
ATOM 1333 C CA . GLY A 1 185 ? 2.136 58.328 12.749 1.00 28.30 185 GLY A CA 1
ATOM 1334 C C . GLY A 1 185 ? 0.977 57.695 11.989 1.00 28.30 185 GLY A C 1
ATOM 1335 O O . GLY A 1 185 ? 1.178 56.866 11.119 1.00 28.30 185 GLY A O 1
ATOM 1336 N N . SER A 1 186 ? -0.238 58.125 12.315 1.00 30.64 186 SER A N 1
ATOM 1337 C CA . SER A 1 186 ? -1.503 57.830 11.630 1.00 30.64 186 SER A CA 1
ATOM 1338 C C . SER A 1 186 ? -1.603 58.464 10.233 1.00 30.64 186 SER A C 1
ATOM 1340 O O . SER A 1 186 ? -1.210 59.619 10.078 1.00 30.64 186 SER A O 1
ATOM 1342 N N . SER A 1 187 ? -2.199 57.766 9.256 1.00 33.22 187 SER A N 1
ATOM 1343 C CA . SER A 1 187 ? -3.213 58.257 8.278 1.00 33.22 187 SER A CA 1
ATOM 1344 C C . SER A 1 187 ? -3.506 57.152 7.243 1.00 33.22 187 SER A C 1
ATOM 1346 O O . SER A 1 187 ? -2.589 56.595 6.660 1.00 33.22 187 SER A O 1
ATOM 1348 N N . LYS A 1 188 ? -4.726 56.593 7.226 1.00 32.97 188 LYS A N 1
ATOM 1349 C CA . LYS A 1 188 ? -5.835 56.894 6.291 1.00 32.97 188 LYS A CA 1
ATOM 1350 C C . LYS A 1 188 ? -5.447 56.813 4.811 1.00 32.97 188 LYS A C 1
ATOM 1352 O O . LYS A 1 188 ? -4.768 57.709 4.339 1.00 32.97 188 LYS A O 1
ATOM 1357 N N . ASP A 1 189 ? -6.001 55.823 4.109 1.00 30.06 189 ASP A N 1
ATOM 1358 C CA . ASP A 1 189 ? -6.848 56.065 2.936 1.00 30.06 189 ASP A CA 1
ATOM 1359 C C . ASP A 1 189 ? -7.696 54.826 2.611 1.00 30.06 189 ASP A C 1
ATOM 1361 O O . ASP A 1 189 ? -7.216 53.694 2.597 1.00 30.06 189 ASP A O 1
ATOM 1365 N N . GLU A 1 190 ? -8.990 55.068 2.405 1.00 34.12 190 GLU A N 1
ATOM 1366 C CA . GLU A 1 190 ? -9.952 54.091 1.915 1.00 34.12 190 GLU A CA 1
ATOM 1367 C C . GLU A 1 190 ? -9.895 54.008 0.390 1.00 34.12 190 GLU A C 1
ATOM 1369 O O . GLU A 1 190 ? -9.938 55.027 -0.299 1.00 34.12 190 GLU A O 1
ATOM 1374 N N . ALA A 1 191 ? -9.932 52.788 -0.137 1.00 32.03 191 ALA A N 1
ATOM 1375 C CA . ALA A 1 191 ? -10.470 52.520 -1.461 1.00 32.03 191 ALA A CA 1
ATOM 1376 C C . ALA A 1 191 ? -11.218 51.185 -1.410 1.00 32.03 191 ALA A C 1
ATOM 1378 O O . ALA A 1 191 ? -10.621 50.114 -1.341 1.00 32.03 191 ALA A O 1
ATOM 1379 N N . SER A 1 192 ? -12.547 51.280 -1.408 1.00 34.03 192 SER A N 1
ATOM 1380 C CA . SER A 1 192 ? -13.442 50.153 -1.647 1.00 34.03 192 SER A CA 1
ATOM 1381 C C . SER A 1 192 ? -13.199 49.598 -3.050 1.00 34.03 192 SER A C 1
ATOM 1383 O O . SER A 1 192 ? -13.403 50.304 -4.039 1.00 34.03 192 SER A O 1
ATOM 1385 N N . ALA A 1 193 ? -12.811 48.330 -3.128 1.00 31.00 193 ALA A N 1
ATOM 1386 C CA . ALA A 1 193 ? -12.989 47.502 -4.307 1.00 31.00 193 ALA A CA 1
ATOM 1387 C C . ALA A 1 193 ? -13.676 46.213 -3.853 1.00 31.00 193 ALA A C 1
ATOM 1389 O O . ALA A 1 193 ? -13.104 45.380 -3.158 1.00 31.00 193 ALA A O 1
ATOM 1390 N N . ASP A 1 194 ? -14.951 46.144 -4.205 1.00 33.59 194 ASP A N 1
ATOM 1391 C CA . ASP A 1 194 ? -15.802 44.968 -4.187 1.00 33.59 194 ASP A CA 1
ATOM 1392 C C . ASP A 1 194 ? -15.156 43.857 -5.031 1.00 33.59 194 ASP A C 1
ATOM 1394 O O . ASP A 1 194 ? -15.015 43.987 -6.248 1.00 33.59 194 ASP A O 1
ATOM 1398 N N . SER A 1 195 ? -14.716 42.787 -4.373 1.00 33.59 195 SER A N 1
ATOM 1399 C CA . SER A 1 195 ? -14.368 41.519 -5.013 1.00 33.59 195 SER A CA 1
ATOM 1400 C C . SER A 1 195 ? -14.940 40.384 -4.171 1.00 33.59 195 SER A C 1
ATOM 1402 O O . SER A 1 195 ? -14.256 39.745 -3.371 1.00 33.59 195 SER A O 1
ATOM 1404 N N . SER A 1 196 ? -16.241 40.167 -4.327 1.00 43.69 196 SER A N 1
ATOM 1405 C CA . SER A 1 196 ? -16.897 38.914 -3.983 1.00 43.69 196 SER A CA 1
ATOM 1406 C C . SER A 1 196 ? -16.325 37.782 -4.850 1.00 43.69 196 SER A C 1
ATOM 1408 O O . SER A 1 196 ? -16.721 37.675 -6.004 1.00 43.69 196 SER A O 1
ATOM 1410 N N . ASP A 1 197 ? -15.372 36.998 -4.329 1.00 36.25 197 ASP A N 1
ATOM 1411 C CA . ASP A 1 197 ? -15.111 35.593 -4.726 1.00 36.25 197 ASP A CA 1
ATOM 1412 C C . ASP A 1 197 ? -13.978 34.956 -3.886 1.00 36.25 197 ASP A C 1
ATOM 1414 O O . ASP A 1 197 ? -12.964 34.480 -4.390 1.00 36.25 197 ASP A O 1
ATOM 1418 N N . THR A 1 198 ? -14.106 34.959 -2.553 1.00 35.97 198 THR A N 1
ATOM 1419 C CA . THR A 1 198 ? -13.174 34.212 -1.666 1.00 35.97 198 THR A CA 1
ATOM 1420 C C . THR A 1 198 ? -13.854 33.675 -0.400 1.00 35.97 198 THR A C 1
ATOM 1422 O O . THR A 1 198 ? -13.215 33.460 0.621 1.00 35.97 198 THR A O 1
ATOM 1425 N N . ALA A 1 199 ? -15.174 33.473 -0.431 1.00 34.44 199 ALA A N 1
ATOM 1426 C CA . ALA A 1 199 ? -15.938 33.071 0.756 1.00 34.44 199 ALA A CA 1
ATOM 1427 C C . ALA A 1 199 ? -16.170 31.551 0.880 1.00 34.44 199 ALA A C 1
ATOM 1429 O O . ALA A 1 199 ? -16.776 31.118 1.858 1.00 34.44 199 ALA A O 1
ATOM 1430 N N . THR A 1 200 ? -15.728 30.741 -0.089 1.00 41.69 200 THR A N 1
ATOM 1431 C CA . THR A 1 200 ? -16.042 29.300 -0.138 1.00 41.69 200 THR A CA 1
ATOM 1432 C C . THR A 1 200 ? -14.971 28.375 0.443 1.00 41.69 200 THR A C 1
ATOM 1434 O O . THR A 1 200 ? -15.333 27.270 0.832 1.00 41.69 200 THR A O 1
ATOM 1437 N N . ASP A 1 201 ? -13.704 28.795 0.549 1.00 45.03 201 ASP A N 1
ATOM 1438 C CA . ASP A 1 201 ? -12.634 27.932 1.100 1.00 45.03 201 ASP A CA 1
ATOM 1439 C C . ASP A 1 201 ? -12.583 27.967 2.632 1.00 45.03 201 ASP A C 1
ATOM 1441 O O . ASP A 1 201 ? -12.533 26.929 3.284 1.00 45.03 201 ASP A O 1
ATOM 1445 N N . THR A 1 202 ? -12.744 29.144 3.244 1.00 48.97 202 THR A N 1
ATOM 1446 C CA . THR A 1 202 ? -12.633 29.292 4.707 1.00 48.97 202 THR A CA 1
ATOM 1447 C C . THR A 1 202 ? -13.719 28.527 5.473 1.00 48.97 202 THR A C 1
ATOM 1449 O O . THR A 1 202 ? -13.549 28.198 6.640 1.00 48.97 202 THR A O 1
ATOM 1452 N N . THR A 1 203 ? -14.868 28.250 4.849 1.00 56.12 203 THR A N 1
ATOM 1453 C CA . THR A 1 203 ? -15.955 27.491 5.489 1.00 56.12 203 THR A CA 1
ATOM 1454 C C . THR A 1 203 ? -15.721 25.982 5.458 1.00 56.12 203 THR A C 1
ATOM 1456 O O . THR A 1 203 ? -16.157 25.297 6.381 1.00 56.12 203 THR A O 1
ATOM 1459 N N . ALA A 1 204 ? -15.048 25.464 4.425 1.00 57.84 204 ALA A N 1
ATOM 1460 C CA . ALA A 1 204 ? -14.743 24.041 4.298 1.00 57.84 204 ALA A CA 1
ATOM 1461 C C . ALA A 1 204 ? -13.632 23.624 5.274 1.00 57.84 204 ALA A C 1
ATOM 1463 O O . ALA A 1 204 ? -13.806 22.649 6.006 1.00 57.84 204 ALA A O 1
ATOM 1464 N N . ASP A 1 205 ? -12.569 24.427 5.370 1.00 63.78 205 ASP A N 1
ATOM 1465 C CA . ASP A 1 205 ? -11.453 24.186 6.294 1.00 63.78 205 ASP A CA 1
ATOM 1466 C C . ASP A 1 205 ? -11.907 24.249 7.760 1.00 63.78 205 ASP A C 1
ATOM 1468 O O . ASP A 1 205 ? -11.577 23.375 8.565 1.00 63.78 205 ASP A O 1
ATOM 1472 N N . ASN A 1 206 ? -12.766 25.219 8.098 1.00 71.06 206 ASN A N 1
ATOM 1473 C CA . ASN A 1 206 ? -13.363 25.315 9.433 1.00 71.06 206 ASN A CA 1
ATOM 1474 C C . ASN A 1 206 ? -14.252 24.102 9.758 1.00 71.06 206 ASN A C 1
ATOM 1476 O O . ASN A 1 206 ? -14.198 23.582 10.870 1.00 71.06 206 ASN A O 1
ATOM 1480 N N . ALA A 1 207 ? -15.043 23.612 8.797 1.00 77.25 207 ALA A N 1
ATOM 1481 C CA . ALA A 1 207 ? -15.889 22.436 9.004 1.00 77.25 207 ALA A CA 1
ATOM 1482 C C . ALA A 1 207 ? -15.065 21.151 9.201 1.00 77.25 207 ALA A C 1
ATOM 1484 O O . ALA A 1 207 ? -15.448 20.282 9.991 1.00 77.25 207 ALA A O 1
ATOM 1485 N N . GLN A 1 208 ? -13.926 21.028 8.512 1.00 79.62 208 GLN A N 1
ATOM 1486 C CA . GLN A 1 208 ? -12.998 19.920 8.709 1.00 79.62 208 GLN A CA 1
ATOM 1487 C C . GLN A 1 208 ? -12.336 19.993 10.089 1.00 79.62 208 GLN A C 1
ATOM 1489 O O . GLN A 1 208 ? -12.364 18.995 10.808 1.00 79.62 208 GLN A O 1
ATOM 1494 N N . ALA A 1 209 ? -11.836 21.162 10.499 1.00 84.75 209 ALA A N 1
ATOM 1495 C CA . ALA A 1 209 ? -11.268 21.379 11.832 1.00 84.75 209 ALA A CA 1
ATOM 1496 C C . ALA A 1 209 ? -12.273 21.044 12.952 1.00 84.75 209 ALA A C 1
ATOM 1498 O O . ALA A 1 209 ? -11.973 20.261 13.855 1.00 84.75 209 ALA A O 1
ATOM 1499 N N . GLU A 1 210 ? -13.517 21.520 12.840 1.00 89.50 210 GLU A N 1
ATOM 1500 C CA . GLU A 1 210 ? -14.592 21.191 13.786 1.00 89.50 210 GLU A CA 1
ATOM 1501 C C . GLU A 1 210 ? -14.904 19.685 13.836 1.00 89.50 210 GLU A C 1
ATOM 1503 O O . GLU A 1 210 ? -15.244 19.139 14.894 1.00 89.50 210 GLU A O 1
ATOM 1508 N N . ALA A 1 211 ? -14.815 18.989 12.699 1.00 92.56 211 ALA A N 1
ATOM 1509 C CA . ALA A 1 211 ? -15.008 17.545 12.641 1.00 92.56 211 ALA A CA 1
ATOM 1510 C C . ALA A 1 211 ? -13.860 16.780 13.321 1.00 92.56 211 ALA A C 1
ATOM 1512 O O . ALA A 1 211 ? -14.128 15.805 14.031 1.00 92.56 211 ALA A O 1
ATOM 1513 N N . VAL A 1 212 ? -12.610 17.234 13.160 1.00 92.19 212 VAL A N 1
ATOM 1514 C CA . VAL A 1 212 ? -11.441 16.687 13.872 1.00 92.19 212 VAL A CA 1
ATOM 1515 C C . VAL A 1 212 ? -11.600 16.879 15.379 1.00 92.19 212 VAL A C 1
ATOM 1517 O O . VAL A 1 212 ? -11.500 15.910 16.135 1.00 92.19 212 VAL A O 1
ATOM 1520 N N . ASP A 1 213 ? -11.921 18.093 15.824 1.00 93.50 213 ASP A N 1
ATOM 1521 C CA . ASP A 1 213 ? -12.076 18.411 17.246 1.00 93.50 213 ASP A CA 1
ATOM 1522 C C . ASP A 1 213 ? -13.195 17.589 17.892 1.00 93.50 213 ASP A C 1
ATOM 1524 O O . ASP A 1 213 ? -13.034 17.039 18.991 1.00 93.50 213 ASP A O 1
ATOM 1528 N N . ARG A 1 214 ? -14.323 17.429 17.187 1.00 96.75 214 ARG A N 1
ATOM 1529 C CA . ARG A 1 214 ? -15.427 16.567 17.624 1.00 96.75 214 ARG A CA 1
ATOM 1530 C C . ARG A 1 214 ? -15.010 15.103 17.704 1.00 96.75 214 ARG A C 1
ATOM 1532 O O . ARG A 1 214 ? -15.352 14.438 18.686 1.00 96.75 214 ARG A O 1
ATOM 1539 N N . LEU A 1 215 ? -14.279 14.599 16.708 1.00 97.12 215 LEU A N 1
ATOM 1540 C CA . LEU A 1 215 ? -13.767 13.231 16.712 1.00 97.12 215 LEU A CA 1
ATOM 1541 C C . LEU A 1 215 ? -12.874 13.006 17.935 1.00 97.12 215 LEU A C 1
ATOM 1543 O O . LEU A 1 215 ? -13.162 12.134 18.751 1.00 97.12 215 LEU A O 1
ATOM 1547 N N . VAL A 1 216 ? -11.843 13.833 18.112 1.00 96.94 216 VAL A N 1
ATOM 1548 C CA . VAL A 1 216 ? -10.892 13.724 19.229 1.00 96.94 216 VAL A CA 1
ATOM 1549 C C . VAL A 1 216 ? -11.606 13.803 20.577 1.00 96.94 216 VAL A C 1
ATOM 1551 O O . VAL A 1 216 ? -11.321 13.000 21.468 1.00 96.94 216 VAL A O 1
ATOM 1554 N N . SER A 1 217 ? -12.553 14.730 20.733 1.00 97.31 217 SER A N 1
ATOM 1555 C CA . SER A 1 217 ? -13.336 14.881 21.965 1.00 97.31 217 SER A CA 1
ATOM 1556 C C . SER A 1 217 ? -14.170 13.634 22.267 1.00 97.31 217 SER A C 1
ATOM 1558 O O . SER A 1 217 ? -14.167 13.147 23.397 1.00 97.31 217 SER A O 1
ATOM 1560 N N . SER A 1 218 ? -14.818 13.065 21.248 1.00 98.12 218 SER A N 1
ATOM 1561 C CA . SER A 1 218 ? -15.631 11.850 21.386 1.00 98.12 218 SER A CA 1
ATOM 1562 C C . SER A 1 218 ? -14.776 10.631 21.734 1.00 98.12 218 SER A C 1
ATOM 1564 O O . SER A 1 218 ? -15.140 9.847 22.607 1.00 98.12 218 SER A O 1
ATOM 1566 N N . LEU A 1 219 ? -13.598 10.492 21.117 1.00 98.00 219 LEU A N 1
ATOM 1567 C CA . LEU A 1 219 ? -12.670 9.399 21.414 1.00 98.00 219 LEU A CA 1
ATOM 1568 C C . LEU A 1 219 ? -12.042 9.522 22.811 1.00 98.00 219 LEU A C 1
ATOM 1570 O O . LEU A 1 219 ? -11.798 8.507 23.461 1.00 98.00 219 LEU A O 1
ATOM 1574 N N . LYS A 1 220 ? -11.775 10.743 23.295 1.00 97.69 220 LYS A N 1
ATOM 1575 C CA . LYS A 1 220 ? -11.339 10.975 24.684 1.00 97.69 220 LYS A CA 1
ATOM 1576 C C . LYS A 1 220 ? -12.435 10.577 25.671 1.00 97.69 220 LYS A C 1
ATOM 1578 O O . LYS A 1 220 ? -12.162 9.795 26.577 1.00 97.69 220 LYS A O 1
ATOM 1583 N N . LEU A 1 221 ? -13.670 11.023 25.431 1.00 96.81 221 LEU A N 1
ATOM 1584 C CA . LEU A 1 221 ? -14.829 10.668 26.251 1.00 96.81 221 LEU A CA 1
ATOM 1585 C C . LEU A 1 221 ? -15.064 9.148 26.289 1.00 96.81 221 LEU A C 1
ATOM 1587 O O . LEU A 1 221 ? -15.304 8.587 27.357 1.00 96.81 221 LEU A O 1
ATOM 1591 N N . ALA A 1 222 ? -14.922 8.464 25.149 1.00 95.88 222 ALA A N 1
ATOM 1592 C CA . ALA A 1 222 ? -15.002 7.007 25.078 1.00 95.88 222 ALA A CA 1
ATOM 1593 C C . ALA A 1 222 ? -13.988 6.341 26.024 1.00 95.88 222 ALA A C 1
ATOM 1595 O O . ALA A 1 222 ? -14.367 5.509 26.851 1.00 95.88 222 ALA A O 1
ATOM 1596 N N . LYS A 1 223 ? -12.716 6.758 25.974 1.00 95.44 223 LYS A N 1
ATOM 1597 C CA . LYS A 1 223 ? -11.664 6.223 26.854 1.00 95.44 223 LYS A CA 1
ATOM 1598 C C . LYS A 1 223 ? -11.911 6.530 28.327 1.00 95.44 223 LYS A C 1
ATOM 1600 O O . LYS A 1 223 ? -11.776 5.643 29.165 1.00 95.44 223 LYS A O 1
ATOM 1605 N N . GLU A 1 224 ? -12.321 7.755 28.647 1.00 94.31 224 GLU A N 1
ATOM 1606 C CA . GLU A 1 224 ? -12.686 8.160 30.013 1.00 94.31 224 GLU A CA 1
ATOM 1607 C C . GLU A 1 224 ? -13.865 7.344 30.564 1.00 94.31 224 GLU A C 1
ATOM 1609 O O . GLU A 1 224 ? -13.937 7.083 31.765 1.00 94.31 224 GLU A O 1
ATOM 1614 N N . SER A 1 225 ? -14.755 6.873 29.687 1.00 90.81 225 SER A N 1
ATOM 1615 C CA . SER A 1 225 ? -15.877 6.003 30.047 1.00 90.81 225 SER A CA 1
ATOM 1616 C C . SER A 1 225 ? -15.522 4.518 30.211 1.00 90.81 225 SER A C 1
ATOM 1618 O O . SER A 1 225 ? -16.382 3.729 30.625 1.00 90.81 225 SER A O 1
ATOM 1620 N N . GLY A 1 226 ? -14.271 4.138 29.930 1.00 91.88 226 GLY A N 1
ATOM 1621 C CA . GLY A 1 226 ? -13.759 2.770 30.032 1.00 91.88 226 GLY A CA 1
ATOM 1622 C C . GLY A 1 226 ? -13.785 1.967 28.728 1.00 91.88 226 GLY A C 1
ATOM 1623 O O . GLY A 1 226 ? -13.561 0.762 28.772 1.00 91.88 226 GLY A O 1
ATOM 1624 N N . MET A 1 227 ? -14.059 2.598 27.584 1.00 95.62 227 MET A N 1
ATOM 1625 C CA . MET A 1 227 ? -13.938 1.955 26.272 1.00 95.62 227 MET A CA 1
ATOM 1626 C C . MET A 1 227 ? -12.479 1.979 25.802 1.00 95.62 227 MET A C 1
ATOM 1628 O O . MET A 1 227 ? -11.710 2.869 26.166 1.00 95.62 227 MET A O 1
ATOM 1632 N N . HIS A 1 228 ? -12.109 1.044 24.935 1.00 98.00 228 HIS A N 1
ATOM 1633 C CA . HIS A 1 228 ? -10.827 1.081 24.234 1.00 98.00 228 HIS A CA 1
ATOM 1634 C C . HIS A 1 228 ? -10.982 1.722 22.858 1.00 98.00 228 HIS A C 1
ATOM 1636 O O . HIS A 1 228 ? -12.023 1.584 22.223 1.00 98.00 228 HIS A O 1
ATOM 1642 N N . VAL A 1 229 ? -9.943 2.399 22.374 1.00 98.50 229 VAL A N 1
ATOM 1643 C CA . VAL A 1 229 ? -9.907 3.000 21.036 1.00 98.50 229 VAL A CA 1
ATOM 1644 C C . VAL A 1 229 ? -8.703 2.474 20.269 1.00 98.50 229 VAL A C 1
ATOM 1646 O O . VAL A 1 229 ? -7.558 2.685 20.671 1.00 98.50 229 VAL A O 1
ATOM 1649 N N . VAL A 1 230 ? -8.959 1.846 19.126 1.00 98.69 230 VAL A N 1
ATOM 1650 C CA . VAL A 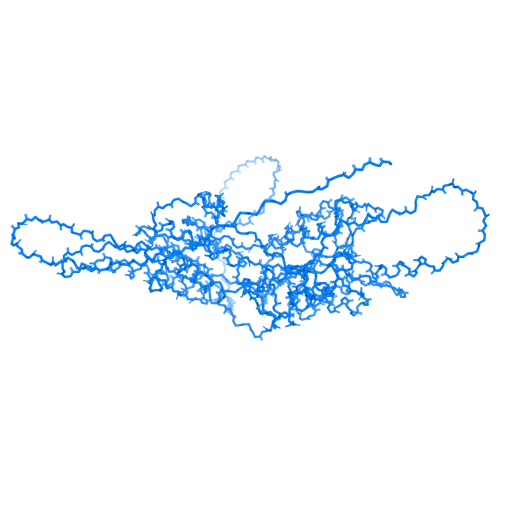1 230 ? -7.940 1.445 18.156 1.00 98.69 230 VAL A CA 1
ATOM 1651 C C . VAL A 1 230 ? -8.140 2.254 16.882 1.00 98.69 230 VAL A C 1
ATOM 1653 O O . VAL A 1 230 ? -9.215 2.224 16.282 1.00 98.69 230 VAL A O 1
ATOM 1656 N N . LEU A 1 231 ? -7.098 2.969 16.463 1.00 98.31 231 LEU A N 1
ATOM 1657 C CA . LEU A 1 231 ? -7.097 3.677 15.185 1.00 98.31 231 LEU A CA 1
ATOM 1658 C C . LEU A 1 231 ? -6.605 2.754 14.062 1.00 98.31 231 LEU A C 1
ATOM 1660 O O . LEU A 1 231 ? -5.667 1.985 14.267 1.00 98.31 231 LEU A O 1
ATOM 1664 N N . LEU A 1 232 ? -7.217 2.832 12.881 1.00 97.25 232 LEU A N 1
ATOM 1665 C CA . LEU A 1 232 ? -6.887 2.009 11.715 1.00 97.25 232 LEU A CA 1
ATOM 1666 C C . LEU A 1 232 ? -6.461 2.892 10.536 1.00 97.25 232 LEU A C 1
ATOM 1668 O O . LEU A 1 232 ? -7.222 3.758 10.103 1.00 97.25 232 LEU A O 1
ATOM 1672 N N . GLY A 1 233 ? -5.275 2.643 9.983 1.00 92.94 233 GLY A N 1
ATOM 1673 C CA . GLY A 1 233 ? -4.760 3.319 8.791 1.00 92.94 233 GLY A CA 1
ATOM 1674 C C . GLY A 1 233 ? -4.303 4.753 9.053 1.00 92.94 233 GLY A C 1
ATOM 1675 O O . GLY A 1 233 ? -3.109 5.025 8.991 1.00 92.94 233 GLY A O 1
ATOM 1676 N N . ASN A 1 234 ? -5.233 5.656 9.369 1.00 91.88 234 ASN A N 1
ATOM 1677 C CA . ASN A 1 234 ? -4.961 7.086 9.528 1.00 91.88 234 ASN A CA 1
ATOM 1678 C C . ASN A 1 234 ? -4.748 7.461 10.996 1.00 91.88 234 ASN A C 1
ATOM 1680 O O . ASN A 1 234 ? -5.538 7.088 11.870 1.00 91.88 234 ASN A O 1
ATOM 1684 N N . SER A 1 235 ? -3.678 8.206 11.271 1.00 91.88 235 SER A N 1
ATOM 1685 C CA . SER A 1 235 ? -3.412 8.756 12.601 1.00 91.88 235 SER A CA 1
ATOM 1686 C C . SER A 1 235 ? -4.084 10.110 12.787 1.00 91.88 235 SER A C 1
ATOM 1688 O O . SER A 1 235 ? -4.391 10.800 11.821 1.00 91.88 235 SER A O 1
ATOM 1690 N N . ILE A 1 236 ? -4.272 10.501 14.044 1.00 94.00 236 ILE A N 1
ATOM 1691 C CA . ILE A 1 236 ? -4.725 11.841 14.416 1.00 94.00 236 ILE A CA 1
ATOM 1692 C C . ILE A 1 236 ? -3.598 12.482 15.216 1.00 94.00 236 ILE A C 1
ATOM 1694 O O . ILE A 1 236 ? -3.116 11.883 16.184 1.00 94.00 236 ILE A O 1
ATOM 1698 N N . GLU A 1 237 ? -3.166 13.665 14.800 1.00 92.69 237 GLU A N 1
ATOM 1699 C CA . GLU A 1 237 ? -2.086 14.397 15.450 1.00 92.69 237 GLU A CA 1
ATOM 1700 C C . GLU A 1 237 ? -2.375 14.605 16.949 1.00 92.69 237 GLU A C 1
ATOM 1702 O O . GLU A 1 237 ? -3.494 14.904 17.368 1.00 92.69 237 GLU A O 1
ATOM 1707 N N . GLY A 1 238 ? -1.376 14.352 17.797 1.00 93.12 238 GLY A N 1
ATOM 1708 C CA . GLY A 1 238 ? -1.466 14.535 19.247 1.00 93.12 238 GLY A CA 1
ATOM 1709 C C . GLY A 1 238 ? -2.382 13.553 19.995 1.00 93.12 238 GLY A C 1
ATOM 1710 O O . GLY A 1 238 ? -2.408 13.568 21.231 1.00 93.12 238 GLY A O 1
ATOM 1711 N N . TYR A 1 239 ? -3.114 12.668 19.310 1.00 95.75 239 TYR A N 1
ATOM 1712 C CA . TYR A 1 239 ? -4.016 11.707 19.946 1.00 95.75 239 TYR A CA 1
ATOM 1713 C C . TYR A 1 239 ? -3.340 10.351 20.196 1.00 95.75 239 TYR A C 1
ATOM 1715 O O . TYR A 1 239 ? -2.758 9.742 19.301 1.00 95.75 239 TYR A O 1
ATOM 1723 N N . LYS A 1 240 ? -3.465 9.830 21.427 1.00 96.81 240 LYS A N 1
ATOM 1724 C CA . LYS A 1 240 ? -2.933 8.515 21.819 1.00 96.81 240 LYS A CA 1
ATOM 1725 C C . LYS A 1 240 ? -4.030 7.435 21.862 1.00 96.81 240 LYS A C 1
ATOM 1727 O O . LYS A 1 240 ? -4.720 7.329 22.889 1.00 96.81 240 LYS A O 1
ATOM 1732 N N . PRO A 1 241 ? -4.165 6.580 20.831 1.00 97.62 241 PRO A N 1
ATOM 1733 C CA . PRO A 1 241 ? -5.054 5.426 20.910 1.00 97.62 241 PRO A CA 1
ATOM 1734 C C . PRO A 1 241 ? -4.481 4.334 21.828 1.00 97.62 241 PRO A C 1
ATOM 1736 O O . PRO A 1 241 ? -3.316 4.386 22.229 1.00 97.62 241 PRO A O 1
ATOM 1739 N N . ASP A 1 242 ? -5.309 3.351 22.184 1.00 98.06 242 ASP A N 1
ATOM 1740 C CA . ASP A 1 242 ? -4.867 2.141 22.895 1.00 98.06 242 ASP A CA 1
ATOM 1741 C C . ASP A 1 242 ? -4.066 1.212 21.977 1.00 98.06 242 ASP A C 1
ATOM 1743 O O . ASP A 1 242 ? -3.105 0.586 22.421 1.00 98.06 242 ASP A O 1
ATOM 1747 N N . ALA A 1 243 ? -4.400 1.193 20.684 1.00 98.31 243 ALA A N 1
ATOM 1748 C CA . ALA A 1 243 ? -3.570 0.602 19.643 1.00 98.31 243 ALA A CA 1
ATOM 1749 C C . ALA A 1 243 ? -3.735 1.322 18.299 1.00 98.31 243 ALA A C 1
ATOM 1751 O O . ALA A 1 243 ? -4.708 2.040 18.068 1.00 98.31 243 ALA A O 1
ATOM 1752 N N . PHE A 1 244 ? -2.793 1.110 17.390 1.00 98.31 244 PHE A N 1
ATOM 1753 C CA . PHE A 1 244 ? -2.852 1.610 16.021 1.00 98.31 244 PHE A CA 1
ATOM 1754 C C . PHE A 1 244 ? -2.588 0.472 15.034 1.00 98.31 244 PHE A C 1
ATOM 1756 O O . PHE A 1 244 ? -1.562 -0.191 15.137 1.00 98.31 244 PHE A O 1
ATOM 1763 N N . ALA A 1 245 ? -3.480 0.228 14.078 1.00 97.69 245 ALA A N 1
ATOM 1764 C CA . ALA A 1 245 ? -3.203 -0.667 12.959 1.00 97.69 245 ALA A CA 1
ATOM 1765 C C . ALA A 1 245 ? -2.599 0.146 11.812 1.00 97.69 245 ALA A C 1
ATOM 1767 O O . ALA A 1 245 ? -3.303 0.905 11.144 1.00 97.69 245 ALA A O 1
ATOM 1768 N N . LYS A 1 246 ? -1.286 0.002 11.608 1.00 95.38 246 LYS A N 1
ATOM 1769 C CA . LYS A 1 246 ? -0.556 0.729 10.571 1.00 95.38 246 LYS A CA 1
ATOM 1770 C C . LYS A 1 246 ? -0.690 0.004 9.231 1.00 95.38 246 LYS A C 1
ATOM 1772 O O . LYS A 1 246 ? -0.092 -1.052 9.059 1.00 95.38 246 LYS A O 1
ATOM 1777 N N . PHE A 1 247 ? -1.422 0.595 8.290 1.00 93.81 247 PHE A N 1
ATOM 1778 C CA . PHE A 1 247 ? -1.449 0.161 6.888 1.00 93.81 247 PHE A CA 1
ATOM 1779 C C . PHE A 1 247 ? -0.288 0.775 6.088 1.00 93.81 247 PHE A C 1
ATOM 1781 O O . PHE A 1 247 ? 0.537 1.512 6.637 1.00 93.81 247 PHE A O 1
ATOM 1788 N N . SER A 1 248 ? -0.184 0.438 4.802 1.00 91.62 248 SER A N 1
ATOM 1789 C CA . SER A 1 248 ? 0.833 0.981 3.902 1.00 91.62 248 SER A CA 1
ATOM 1790 C C . SER A 1 248 ? 0.765 2.495 3.806 1.00 91.62 248 SER A C 1
ATOM 1792 O O . SER A 1 248 ? -0.287 3.104 3.628 1.00 91.62 248 SER A O 1
ATOM 1794 N N . ASP A 1 249 ? 1.952 3.083 3.835 1.00 90.38 249 ASP A N 1
ATOM 1795 C CA . ASP A 1 249 ? 2.220 4.450 3.416 1.00 90.38 249 ASP A CA 1
ATOM 1796 C C . ASP A 1 249 ? 2.934 4.449 2.050 1.00 90.38 249 ASP A C 1
ATOM 1798 O O . ASP A 1 249 ? 3.462 3.426 1.592 1.00 90.38 249 ASP A O 1
ATOM 1802 N N . ALA A 1 250 ? 2.982 5.612 1.396 1.00 91.62 250 ALA A N 1
ATOM 1803 C CA . ALA A 1 250 ? 3.645 5.790 0.103 1.00 91.62 250 ALA A CA 1
ATOM 1804 C C . ALA A 1 250 ? 5.093 5.262 0.107 1.00 91.62 250 ALA A C 1
ATOM 1806 O O . ALA A 1 250 ? 5.526 4.563 -0.815 1.00 91.62 250 ALA A O 1
ATOM 1807 N N . GLN A 1 251 ? 5.825 5.535 1.191 1.00 94.75 251 GLN A N 1
ATOM 1808 C CA . GLN A 1 251 ? 7.216 5.128 1.366 1.00 94.75 251 GLN A CA 1
ATOM 1809 C C . GLN A 1 251 ? 7.372 3.603 1.400 1.00 94.75 251 GLN A C 1
ATOM 1811 O O . GLN A 1 251 ? 8.275 3.058 0.762 1.00 94.75 251 GLN A O 1
ATOM 1816 N N . SER A 1 252 ? 6.497 2.894 2.111 1.00 95.25 252 SER A N 1
ATOM 1817 C CA . SER A 1 252 ? 6.485 1.432 2.181 1.00 95.25 252 SER A CA 1
ATOM 1818 C C . SER A 1 252 ? 6.151 0.794 0.831 1.00 95.25 252 SER A C 1
ATOM 1820 O O . SER A 1 252 ? 6.781 -0.201 0.468 1.00 95.25 252 SER A O 1
ATOM 1822 N N . ILE A 1 253 ? 5.251 1.403 0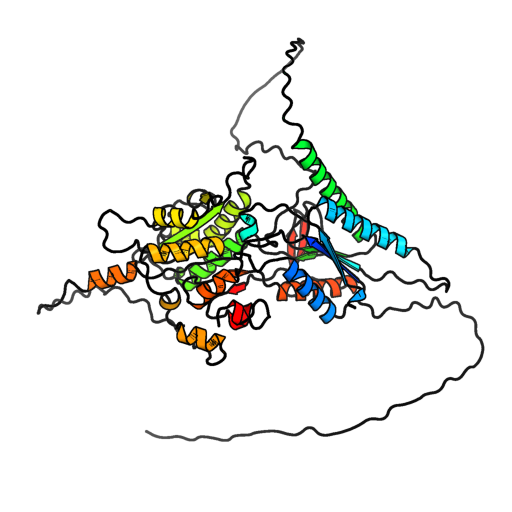.049 1.00 96.00 253 ILE A N 1
ATOM 1823 C CA . ILE A 1 253 ? 4.892 0.956 -1.306 1.00 96.00 253 ILE A CA 1
ATOM 1824 C C . ILE A 1 253 ? 6.100 1.071 -2.241 1.00 96.00 253 ILE A C 1
ATOM 1826 O O . ILE A 1 253 ? 6.463 0.098 -2.910 1.00 96.00 253 ILE A O 1
ATOM 1830 N N . GLY A 1 254 ? 6.755 2.236 -2.259 1.00 97.56 254 GLY A N 1
ATOM 1831 C CA . GLY A 1 254 ? 7.959 2.463 -3.060 1.00 97.56 254 GLY A CA 1
ATOM 1832 C C . GLY A 1 254 ? 9.113 1.537 -2.658 1.00 97.56 254 GLY A C 1
ATOM 1833 O O . GLY A 1 254 ? 9.744 0.907 -3.513 1.00 97.56 254 GLY A O 1
ATOM 1834 N N . ARG A 1 255 ? 9.341 1.383 -1.346 1.00 98.12 255 ARG A N 1
ATOM 1835 C CA . ARG A 1 255 ? 10.370 0.495 -0.787 1.00 98.12 255 ARG A CA 1
ATOM 1836 C C . ARG A 1 255 ? 10.135 -0.963 -1.175 1.00 98.12 255 ARG A C 1
ATOM 1838 O O . ARG A 1 255 ? 11.069 -1.611 -1.643 1.00 98.12 255 ARG A O 1
ATOM 1845 N N . LEU A 1 256 ? 8.904 -1.466 -1.035 1.00 97.69 256 LEU A N 1
ATOM 1846 C CA . LEU A 1 256 ? 8.545 -2.841 -1.393 1.00 97.69 256 LEU A CA 1
ATOM 1847 C C . LEU A 1 256 ? 8.963 -3.155 -2.832 1.00 97.69 256 LEU A C 1
ATOM 1849 O O . LEU A 1 256 ? 9.670 -4.131 -3.075 1.00 97.69 256 LEU A O 1
ATOM 1853 N N . GLN A 1 257 ? 8.545 -2.323 -3.786 1.00 98.44 257 GLN A N 1
ATOM 1854 C CA . GLN A 1 257 ? 8.813 -2.553 -5.207 1.00 98.44 257 GLN A CA 1
ATOM 1855 C C . GLN A 1 257 ? 10.315 -2.524 -5.507 1.00 98.44 257 GLN A C 1
ATOM 1857 O O . GLN A 1 257 ? 10.838 -3.427 -6.166 1.00 98.44 257 GLN A O 1
ATOM 1862 N N . ALA A 1 258 ? 11.030 -1.547 -4.948 1.00 98.50 258 ALA A N 1
ATOM 1863 C CA . ALA A 1 258 ? 12.474 -1.435 -5.085 1.00 98.50 258 ALA A CA 1
ATOM 1864 C C . ALA A 1 258 ? 13.225 -2.653 -4.511 1.00 98.50 258 ALA A C 1
ATOM 1866 O O . ALA A 1 258 ? 14.113 -3.197 -5.171 1.00 98.50 258 ALA A O 1
ATOM 1867 N N . GLU A 1 259 ? 12.852 -3.139 -3.322 1.00 97.88 259 GLU A N 1
ATOM 1868 C CA . GLU A 1 259 ? 13.464 -4.324 -2.700 1.00 97.88 259 GLU A CA 1
ATOM 1869 C C . GLU A 1 259 ? 13.264 -5.578 -3.553 1.00 97.88 259 GLU A C 1
ATOM 1871 O O . GLU A 1 259 ? 14.180 -6.395 -3.713 1.00 97.88 259 GLU A O 1
ATOM 1876 N N . LYS A 1 260 ? 12.073 -5.729 -4.144 1.00 96.06 260 LYS A N 1
ATOM 1877 C CA . LYS A 1 260 ? 11.783 -6.838 -5.053 1.00 96.06 260 LYS A CA 1
ATOM 1878 C C . LYS A 1 260 ? 12.642 -6.751 -6.316 1.00 96.06 260 LYS A C 1
ATOM 1880 O O . LYS A 1 260 ? 13.227 -7.769 -6.696 1.00 96.06 260 LYS A O 1
ATOM 1885 N N . ILE A 1 261 ? 12.812 -5.567 -6.907 1.00 96.56 261 ILE A N 1
ATOM 1886 C CA . ILE A 1 261 ? 13.711 -5.369 -8.055 1.00 96.56 261 ILE A CA 1
ATOM 1887 C C . ILE A 1 261 ? 15.164 -5.716 -7.689 1.00 96.56 261 ILE A C 1
ATOM 1889 O O . ILE A 1 261 ? 15.793 -6.495 -8.408 1.00 96.56 261 ILE A O 1
ATOM 1893 N N . VAL A 1 262 ? 15.680 -5.227 -6.550 1.00 95.56 262 VAL A N 1
ATOM 1894 C CA . VAL A 1 262 ? 17.036 -5.557 -6.057 1.00 95.56 262 VAL A CA 1
ATOM 1895 C C . VAL A 1 262 ? 17.250 -7.065 -6.008 1.00 95.56 262 VAL A C 1
ATOM 1897 O O . VAL A 1 262 ? 18.255 -7.572 -6.514 1.00 95.56 262 VAL A O 1
ATOM 1900 N N . ALA A 1 263 ? 16.298 -7.784 -5.409 1.00 92.25 263 ALA A N 1
ATOM 1901 C CA . ALA A 1 263 ? 16.379 -9.226 -5.247 1.00 92.25 263 ALA A CA 1
ATOM 1902 C C . ALA A 1 263 ? 16.300 -9.967 -6.592 1.00 92.25 263 ALA A C 1
ATOM 1904 O O . ALA A 1 263 ? 17.098 -10.873 -6.842 1.00 92.25 263 ALA A O 1
ATOM 1905 N N . LYS A 1 264 ? 15.360 -9.588 -7.468 1.00 90.25 264 LYS A N 1
ATOM 1906 C CA . LYS A 1 264 ? 15.110 -10.284 -8.740 1.00 90.25 264 LYS A CA 1
ATOM 1907 C C . LYS A 1 264 ? 16.224 -10.054 -9.761 1.00 90.25 264 LYS A C 1
ATOM 1909 O O . LYS A 1 264 ? 16.619 -11.015 -10.417 1.00 90.25 264 LYS A O 1
ATOM 1914 N N . LEU A 1 265 ? 16.753 -8.832 -9.853 1.00 91.31 265 LEU A N 1
ATOM 1915 C CA . LEU A 1 265 ? 17.874 -8.490 -10.738 1.00 91.31 265 LEU A CA 1
ATOM 1916 C C . LEU A 1 265 ? 19.250 -8.789 -10.126 1.00 91.31 265 LEU A C 1
ATOM 1918 O O . LEU A 1 265 ? 20.261 -8.621 -10.804 1.00 91.31 265 LEU A O 1
ATOM 1922 N N . GLN A 1 266 ? 19.300 -9.233 -8.864 1.00 91.81 266 GLN A N 1
ATOM 1923 C CA . GLN A 1 266 ? 20.535 -9.493 -8.116 1.00 91.81 266 GLN A CA 1
ATOM 1924 C C . GLN A 1 266 ? 21.494 -8.294 -8.143 1.00 91.81 266 GLN A C 1
ATOM 1926 O O . GLN A 1 266 ? 22.685 -8.451 -8.410 1.00 91.81 266 GLN A O 1
ATOM 1931 N N . LEU A 1 267 ? 20.990 -7.089 -7.853 1.00 92.44 267 LEU A N 1
ATOM 1932 C CA . LEU A 1 267 ? 21.768 -5.848 -8.001 1.00 92.44 267 LEU A CA 1
ATOM 1933 C C . LEU A 1 267 ? 23.040 -5.813 -7.140 1.00 92.44 267 LEU A C 1
ATOM 1935 O O . LEU A 1 267 ? 23.999 -5.127 -7.477 1.00 92.44 267 LEU A O 1
ATOM 1939 N N . THR A 1 268 ? 23.100 -6.611 -6.072 1.00 91.81 268 THR A N 1
ATOM 1940 C CA . THR A 1 268 ? 24.312 -6.811 -5.259 1.00 91.81 268 THR A CA 1
ATOM 1941 C C . THR A 1 268 ? 25.475 -7.450 -6.024 1.00 91.81 268 THR A C 1
ATOM 1943 O O . THR A 1 268 ? 26.616 -7.333 -5.585 1.00 91.81 268 THR A O 1
ATOM 1946 N N . LYS A 1 269 ? 25.202 -8.110 -7.155 1.00 90.69 269 LYS A N 1
ATOM 1947 C CA . LYS A 1 269 ? 26.187 -8.734 -8.050 1.00 90.69 269 LYS A CA 1
ATOM 1948 C C . LYS A 1 269 ? 26.402 -7.957 -9.353 1.00 90.69 269 LYS A C 1
ATOM 1950 O O . LYS A 1 269 ? 27.220 -8.376 -10.168 1.00 90.69 269 LYS A O 1
ATOM 1955 N N . ALA A 1 270 ? 25.658 -6.874 -9.581 1.00 90.69 270 ALA A N 1
ATOM 1956 C CA . ALA A 1 270 ? 25.820 -6.050 -10.773 1.00 90.69 270 ALA A CA 1
ATOM 1957 C C . ALA A 1 270 ? 27.167 -5.308 -10.743 1.00 90.69 270 ALA A C 1
ATOM 1959 O O . ALA A 1 270 ? 27.700 -4.995 -9.674 1.00 90.69 270 ALA A O 1
ATOM 1960 N N . SER A 1 271 ? 27.716 -5.011 -11.920 1.00 92.75 271 SER A N 1
ATOM 1961 C CA . SER A 1 271 ? 28.983 -4.290 -12.074 1.00 92.75 271 SER A CA 1
ATOM 1962 C C . SER A 1 271 ? 28.809 -3.074 -12.979 1.00 92.75 271 SER A C 1
ATOM 1964 O O . SER A 1 271 ? 27.815 -2.946 -13.688 1.00 92.75 271 SER A O 1
ATOM 1966 N N . LYS A 1 272 ? 29.786 -2.162 -12.967 1.00 93.56 272 LYS A N 1
ATOM 1967 C CA . LYS A 1 272 ? 29.782 -0.982 -13.848 1.00 93.56 272 L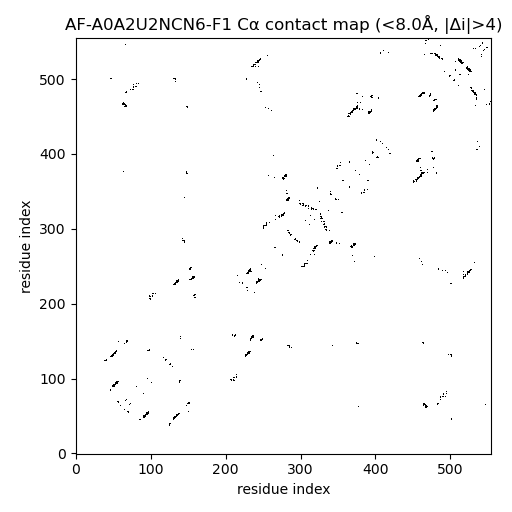YS A CA 1
ATOM 1968 C C . LYS A 1 272 ? 29.904 -1.347 -15.329 1.00 93.56 272 LYS A C 1
ATOM 1970 O O . LYS A 1 272 ? 29.410 -0.603 -16.171 1.00 93.56 272 LYS A O 1
ATOM 1975 N N . ASP A 1 273 ? 30.540 -2.480 -15.618 1.00 91.12 273 ASP A N 1
ATOM 1976 C CA . ASP A 1 273 ? 30.754 -2.982 -16.979 1.00 91.12 273 ASP A CA 1
ATOM 1977 C C . ASP A 1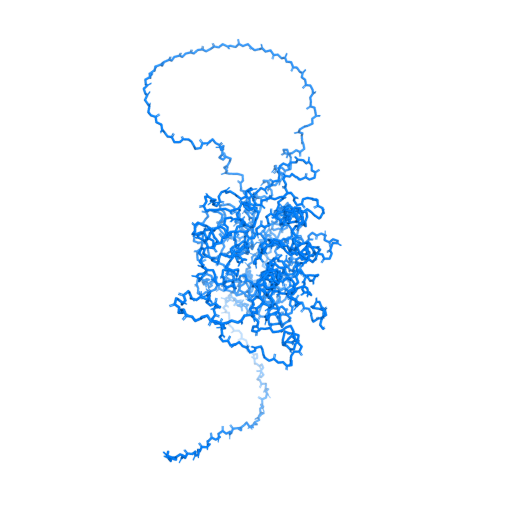 273 ? 29.504 -3.677 -17.537 1.00 91.12 273 ASP A C 1
ATOM 1979 O O . ASP A 1 273 ? 29.335 -3.784 -18.747 1.00 91.12 273 ASP A O 1
ATOM 1983 N N . ASN A 1 274 ? 28.604 -4.123 -16.657 1.00 87.50 274 ASN A N 1
ATOM 1984 C CA . ASN A 1 274 ? 27.305 -4.682 -17.014 1.00 87.50 274 ASN A CA 1
ATOM 1985 C C . ASN A 1 274 ? 26.231 -4.154 -16.048 1.00 87.50 274 ASN A C 1
ATOM 1987 O O . ASN A 1 274 ? 25.766 -4.898 -15.171 1.00 87.50 274 ASN A O 1
ATOM 1991 N N . PRO A 1 275 ? 25.880 -2.859 -16.154 1.00 95.00 275 PRO A N 1
ATOM 1992 C CA . PRO A 1 275 ? 24.898 -2.256 -15.274 1.00 95.00 275 PRO A CA 1
ATOM 1993 C C . PRO A 1 275 ? 23.501 -2.797 -15.583 1.00 95.00 275 PRO A C 1
ATOM 1995 O O . PRO A 1 275 ? 23.239 -3.341 -16.660 1.00 95.00 275 PRO A O 1
ATOM 1998 N N . LYS A 1 276 ? 22.591 -2.615 -14.629 1.00 96.19 276 LYS A N 1
ATOM 1999 C CA . LYS A 1 276 ? 21.159 -2.849 -14.822 1.00 96.19 276 LYS A CA 1
ATOM 2000 C C . LYS A 1 276 ? 20.430 -1.551 -15.134 1.00 96.19 276 LYS A C 1
ATOM 2002 O O . LYS A 1 276 ? 20.732 -0.515 -14.549 1.00 96.19 276 LYS A O 1
ATOM 2007 N N . TYR A 1 277 ? 19.478 -1.613 -16.051 1.00 97.50 277 TYR A N 1
ATOM 2008 C CA . TYR A 1 277 ? 18.750 -0.457 -16.552 1.00 97.50 277 TYR A CA 1
ATOM 2009 C C . TYR A 1 277 ? 17.364 -0.400 -15.916 1.00 97.50 277 TYR A C 1
ATOM 2011 O O . TYR A 1 277 ? 16.547 -1.293 -16.130 1.00 97.50 277 TYR A O 1
ATOM 2019 N N . ILE A 1 278 ? 17.117 0.616 -15.089 1.00 98.56 278 ILE A N 1
ATOM 2020 C CA . ILE A 1 278 ? 15.877 0.748 -14.317 1.00 98.56 278 ILE A CA 1
ATOM 2021 C C . ILE A 1 278 ? 15.282 2.133 -14.541 1.00 98.56 278 ILE A C 1
ATOM 2023 O O . ILE A 1 278 ? 15.956 3.141 -14.324 1.00 98.56 278 ILE A O 1
ATOM 2027 N N . GLU A 1 279 ? 14.010 2.166 -14.922 1.00 98.44 279 GLU A N 1
ATOM 2028 C CA . GLU A 1 279 ? 13.226 3.389 -15.066 1.00 98.44 279 GLU A CA 1
ATOM 2029 C C . GLU A 1 279 ? 12.163 3.470 -13.960 1.00 98.44 279 GLU A C 1
ATOM 2031 O O . GLU A 1 279 ? 11.540 2.464 -13.620 1.00 98.44 279 GLU A O 1
ATOM 2036 N N . VAL A 1 280 ? 11.961 4.655 -13.378 1.00 98.56 280 VAL A N 1
ATOM 2037 C CA . VAL A 1 280 ? 10.968 4.883 -12.314 1.00 98.56 280 VAL A CA 1
ATOM 2038 C C . VAL A 1 280 ? 9.871 5.789 -12.851 1.00 98.56 280 VAL A C 1
ATOM 2040 O O . VAL A 1 280 ? 10.147 6.912 -13.263 1.00 98.56 280 VAL A O 1
ATOM 2043 N N . LEU A 1 281 ? 8.622 5.327 -12.819 1.00 97.94 281 LEU A N 1
ATOM 2044 C CA . LEU A 1 281 ? 7.464 6.134 -13.192 1.00 97.94 281 LEU A CA 1
ATOM 2045 C C . LEU A 1 281 ? 6.699 6.534 -11.933 1.00 97.94 281 LEU A C 1
ATOM 2047 O O . LEU A 1 281 ? 6.044 5.703 -11.303 1.00 97.94 281 LEU A O 1
ATOM 2051 N N . LEU A 1 282 ? 6.775 7.820 -11.591 1.00 95.88 282 LEU A N 1
ATOM 2052 C CA . LEU A 1 282 ? 6.141 8.392 -10.409 1.00 95.88 282 LEU A CA 1
ATOM 2053 C C . LEU A 1 282 ? 4.928 9.254 -10.816 1.00 95.88 282 LEU A C 1
ATOM 2055 O O . LEU A 1 282 ? 5.096 10.432 -11.131 1.00 95.88 282 LEU A O 1
ATOM 2059 N N . PRO A 1 283 ? 3.708 8.690 -10.861 1.00 91.88 283 PRO A N 1
ATOM 2060 C CA . PRO A 1 283 ? 2.517 9.475 -11.168 1.00 91.88 283 PRO A CA 1
ATOM 2061 C C . PRO A 1 283 ? 2.219 10.457 -10.028 1.00 91.88 283 PRO A C 1
ATOM 2063 O O . PRO A 1 283 ? 2.286 10.084 -8.855 1.00 91.88 283 PRO A O 1
ATOM 2066 N N . TYR A 1 284 ? 1.836 11.687 -10.362 1.00 88.06 284 TYR A N 1
ATOM 2067 C CA . TYR A 1 284 ? 1.227 12.617 -9.410 1.00 88.06 284 TYR A CA 1
ATOM 2068 C C . TYR A 1 284 ? 0.234 13.539 -10.119 1.00 88.06 284 TYR A C 1
ATOM 2070 O O . TYR A 1 284 ? 0.265 13.677 -11.342 1.00 88.06 284 TYR A O 1
ATOM 2078 N N . THR A 1 285 ? -0.651 14.168 -9.350 1.00 85.12 285 THR A N 1
ATOM 2079 C CA . THR A 1 285 ? -1.609 15.150 -9.866 1.00 85.12 285 THR A CA 1
ATOM 2080 C C . THR A 1 285 ? -1.148 16.548 -9.444 1.00 85.12 285 THR A C 1
ATOM 2082 O O . THR A 1 285 ? -1.222 16.857 -8.258 1.00 85.12 285 THR A O 1
ATOM 2085 N N . PRO A 1 286 ? -0.641 17.400 -10.358 1.00 83.19 286 PRO A N 1
ATOM 2086 C CA . PRO A 1 286 ? -0.082 18.703 -9.988 1.00 83.19 286 PRO A CA 1
ATOM 2087 C C . PRO A 1 286 ? -1.123 19.705 -9.498 1.00 83.19 286 PRO A C 1
ATOM 2089 O O . PRO A 1 286 ? -0.785 20.600 -8.727 1.00 83.19 286 PRO A O 1
ATOM 2092 N N . ALA A 1 287 ? -2.362 19.578 -9.969 1.00 82.19 287 ALA A N 1
ATOM 2093 C CA . ALA A 1 287 ? -3.488 20.385 -9.536 1.00 82.19 287 ALA A CA 1
ATOM 2094 C C . ALA A 1 287 ? -4.791 19.588 -9.643 1.00 82.19 287 ALA A C 1
ATOM 2096 O O . ALA A 1 287 ? -4.942 18.763 -10.547 1.00 82.19 287 ALA A O 1
ATOM 2097 N N . ASP A 1 288 ? -5.723 19.831 -8.728 1.00 71.19 288 ASP A N 1
ATOM 2098 C CA . ASP A 1 288 ? -7.046 19.217 -8.759 1.00 71.19 288 ASP A CA 1
ATOM 2099 C C . ASP A 1 288 ? -7.926 19.787 -9.895 1.00 71.19 288 ASP A C 1
ATOM 2101 O O . ASP A 1 288 ? -7.539 20.690 -10.642 1.00 71.19 288 ASP A O 1
ATOM 2105 N N . ALA A 1 289 ? -9.152 19.269 -10.031 1.00 69.88 289 ALA A N 1
ATOM 2106 C CA . ALA A 1 289 ? -10.094 19.730 -11.055 1.00 69.88 289 ALA A CA 1
ATOM 2107 C C . ALA A 1 289 ? -10.508 21.210 -10.902 1.00 69.88 289 ALA A C 1
ATOM 2109 O O . ALA A 1 289 ? -11.058 21.785 -11.843 1.00 69.88 289 ALA A O 1
ATOM 2110 N N . LYS A 1 290 ? -10.269 21.815 -9.732 1.00 71.19 290 LYS A N 1
ATOM 2111 C CA . LYS A 1 290 ? -10.541 23.225 -9.431 1.00 71.19 290 LYS A CA 1
ATOM 2112 C C . LYS A 1 290 ? -9.310 24.114 -9.657 1.00 71.19 290 LYS A C 1
ATOM 2114 O O . LYS A 1 290 ? -9.438 25.333 -9.601 1.00 71.19 290 LYS A O 1
ATOM 2119 N N . GLY A 1 291 ? -8.152 23.531 -9.976 1.00 71.62 291 GLY A N 1
ATOM 2120 C CA . GLY A 1 291 ? -6.894 24.241 -10.197 1.00 71.62 291 GLY A CA 1
ATOM 2121 C C . GLY A 1 291 ? -6.074 24.476 -8.927 1.00 71.62 291 GLY A C 1
ATOM 2122 O O . GLY A 1 291 ? -5.053 25.161 -8.997 1.00 71.62 291 GLY A O 1
ATOM 2123 N N . THR A 1 292 ? -6.479 23.908 -7.790 1.00 74.88 292 THR A N 1
ATOM 2124 C CA . THR A 1 292 ? -5.725 23.963 -6.533 1.00 74.88 292 THR A CA 1
ATOM 2125 C C . THR A 1 292 ? -4.508 23.055 -6.635 1.00 74.88 292 THR A C 1
ATOM 2127 O O . THR A 1 292 ? -4.626 21.932 -7.122 1.00 74.88 292 THR A O 1
ATOM 2130 N N . ALA A 1 293 ? -3.339 23.528 -6.192 1.00 75.50 293 ALA A N 1
ATOM 2131 C CA . ALA A 1 293 ? -2.107 22.741 -6.223 1.00 75.50 293 ALA A CA 1
ATOM 2132 C C . ALA A 1 293 ? -2.301 21.399 -5.499 1.00 75.50 293 ALA A C 1
ATOM 2134 O O . ALA A 1 293 ? -2.767 21.357 -4.363 1.00 75.50 293 ALA A O 1
ATOM 2135 N N . GLY A 1 294 ? -1.957 20.306 -6.175 1.00 71.19 294 GLY A N 1
ATOM 2136 C CA . GLY A 1 294 ? -2.096 18.964 -5.631 1.00 71.19 294 GLY A CA 1
ATOM 2137 C C . GLY A 1 294 ? -1.041 18.666 -4.570 1.00 71.19 294 GLY A C 1
ATOM 2138 O O . GLY A 1 294 ? 0.082 19.180 -4.618 1.00 71.19 294 GLY A O 1
ATOM 2139 N N . ASP A 1 295 ? -1.391 17.798 -3.622 1.00 78.44 295 ASP A N 1
ATOM 2140 C CA . ASP A 1 295 ? -0.455 17.343 -2.601 1.00 78.44 295 ASP A CA 1
ATOM 2141 C C . ASP A 1 295 ? 0.634 16.449 -3.220 1.00 78.44 295 ASP A C 1
ATOM 2143 O O . ASP A 1 295 ? 0.385 15.370 -3.758 1.00 78.44 295 ASP A O 1
ATOM 2147 N N . SER A 1 296 ? 1.882 16.909 -3.131 1.00 85.19 296 SER A N 1
ATOM 2148 C CA . SER A 1 296 ? 3.055 16.172 -3.617 1.00 85.19 296 SER A CA 1
ATOM 2149 C C . SER A 1 296 ? 3.640 15.205 -2.583 1.00 85.19 296 SER A C 1
ATOM 2151 O O . SER A 1 296 ? 4.593 14.482 -2.887 1.00 85.19 296 SER A O 1
ATOM 2153 N N . THR A 1 297 ? 3.094 15.170 -1.364 1.00 87.75 297 THR A N 1
ATOM 2154 C CA . THR A 1 297 ? 3.618 14.377 -0.245 1.00 87.75 297 THR A CA 1
ATOM 2155 C C . THR A 1 297 ? 3.658 12.896 -0.573 1.00 87.75 297 THR A C 1
ATOM 2157 O O . THR A 1 297 ? 4.693 12.264 -0.359 1.00 87.75 297 THR A O 1
ATOM 2160 N N . PHE A 1 298 ? 2.599 12.351 -1.176 1.00 88.69 298 PHE A N 1
ATOM 2161 C CA . PHE A 1 298 ? 2.583 10.946 -1.575 1.00 88.69 298 PHE A CA 1
ATOM 2162 C C . PHE A 1 298 ? 3.721 10.621 -2.557 1.00 88.69 298 PHE A C 1
ATOM 2164 O O . PHE A 1 298 ? 4.494 9.689 -2.329 1.00 88.69 298 PHE A O 1
ATOM 2171 N N . ALA A 1 299 ? 3.873 11.409 -3.627 1.00 91.56 299 ALA A N 1
ATOM 2172 C CA . ALA A 1 299 ? 4.905 11.183 -4.640 1.00 91.56 299 ALA A CA 1
ATOM 2173 C C . ALA A 1 299 ? 6.323 11.289 -4.049 1.00 91.56 299 ALA A C 1
ATOM 2175 O O . ALA A 1 299 ? 7.167 10.418 -4.281 1.00 91.56 299 ALA A O 1
ATOM 2176 N N . ARG A 1 300 ? 6.566 12.316 -3.227 1.00 94.31 300 ARG A N 1
ATOM 2177 C CA . ARG A 1 300 ? 7.839 12.525 -2.528 1.00 94.31 300 ARG A CA 1
ATOM 2178 C C . ARG A 1 300 ? 8.185 11.346 -1.619 1.00 94.31 300 ARG A C 1
ATOM 2180 O O . ARG A 1 300 ? 9.295 10.824 -1.693 1.00 94.31 300 ARG A O 1
ATOM 2187 N N . GLU A 1 301 ? 7.247 10.897 -0.788 1.00 94.88 301 GLU A N 1
ATOM 2188 C CA . GLU A 1 301 ? 7.495 9.806 0.159 1.00 94.88 301 GLU A CA 1
ATOM 2189 C C . GLU A 1 301 ? 7.622 8.445 -0.539 1.00 94.88 301 GLU A C 1
ATOM 2191 O O . GLU A 1 301 ? 8.491 7.648 -0.174 1.00 94.88 301 GLU A O 1
ATOM 2196 N N . ALA A 1 302 ? 6.859 8.195 -1.607 1.00 96.06 302 ALA A N 1
ATOM 2197 C CA . ALA A 1 302 ? 7.057 7.018 -2.450 1.00 96.06 302 ALA A CA 1
ATOM 2198 C C . ALA A 1 302 ? 8.464 6.980 -3.059 1.00 96.06 302 ALA A C 1
ATOM 2200 O O . ALA A 1 302 ? 9.153 5.959 -2.959 1.00 96.06 302 ALA A O 1
ATOM 2201 N N . PHE A 1 303 ? 8.930 8.097 -3.627 1.00 98.25 303 PHE A N 1
ATOM 2202 C CA . PHE A 1 303 ? 10.288 8.184 -4.157 1.00 98.25 303 PHE A CA 1
ATOM 2203 C C . PHE A 1 303 ? 11.351 8.044 -3.069 1.00 98.25 303 PHE A C 1
ATOM 2205 O O . PHE A 1 303 ? 12.325 7.324 -3.276 1.00 98.25 303 PHE A O 1
ATOM 2212 N N . ARG A 1 304 ? 11.149 8.631 -1.883 1.00 98.31 304 ARG A N 1
ATOM 2213 C CA . ARG A 1 304 ? 12.030 8.418 -0.726 1.00 98.31 304 ARG A CA 1
ATOM 2214 C C . ARG A 1 304 ? 12.175 6.926 -0.418 1.00 98.31 304 ARG A C 1
ATOM 2216 O O . ARG A 1 304 ? 13.290 6.437 -0.238 1.00 98.31 304 ARG A O 1
ATOM 2223 N N . GLY A 1 305 ? 11.067 6.182 -0.401 1.00 98.19 305 GLY A N 1
ATOM 2224 C CA . GLY A 1 305 ? 11.066 4.730 -0.206 1.00 98.19 305 GLY A CA 1
ATOM 2225 C C . GLY A 1 305 ? 11.865 3.976 -1.272 1.00 98.19 305 GLY A C 1
ATOM 2226 O O . GLY A 1 305 ? 12.651 3.087 -0.941 1.00 98.19 305 GLY A O 1
ATOM 2227 N N . ILE A 1 306 ? 11.718 4.372 -2.539 1.00 98.69 306 ILE A N 1
ATOM 2228 C CA . ILE A 1 306 ? 12.483 3.822 -3.669 1.00 98.69 306 ILE A CA 1
ATOM 2229 C C . ILE A 1 306 ? 13.976 4.136 -3.519 1.00 98.69 306 ILE A C 1
ATOM 2231 O O . ILE A 1 306 ? 14.817 3.238 -3.620 1.00 98.69 306 ILE A O 1
ATOM 2235 N N . TRP A 1 307 ? 14.323 5.398 -3.266 1.00 98.50 307 TRP A N 1
ATOM 2236 C CA . TRP A 1 307 ? 15.702 5.880 -3.248 1.00 98.50 307 TRP A CA 1
ATOM 2237 C C . TRP A 1 307 ? 16.508 5.306 -2.083 1.00 98.50 307 TRP A C 1
ATOM 2239 O O . TRP A 1 307 ? 17.678 4.967 -2.255 1.00 98.50 307 TRP A O 1
ATOM 2249 N N . GLN A 1 308 ? 15.876 5.080 -0.927 1.00 98.56 308 GLN A N 1
ATOM 2250 C CA . GLN A 1 308 ? 16.501 4.386 0.206 1.00 98.56 308 GLN A CA 1
ATOM 2251 C C . GLN A 1 308 ? 16.999 2.976 -0.144 1.00 98.56 308 GLN A C 1
ATOM 2253 O O . GLN A 1 308 ? 17.918 2.472 0.501 1.00 98.56 308 GLN A O 1
ATOM 2258 N N . VAL A 1 309 ? 16.418 2.344 -1.166 1.00 98.62 309 VAL A N 1
ATOM 2259 C CA . VAL A 1 309 ? 16.787 1.000 -1.616 1.00 98.62 309 VAL A CA 1
ATOM 2260 C C . VAL A 1 309 ? 17.673 1.045 -2.860 1.00 98.62 309 VAL A C 1
ATOM 2262 O O . VAL A 1 309 ? 18.717 0.391 -2.895 1.00 98.62 309 VAL A O 1
ATOM 2265 N N . LEU A 1 310 ? 17.280 1.802 -3.890 1.00 98.56 310 LEU A N 1
ATOM 2266 C CA . LEU A 1 310 ? 17.980 1.826 -5.179 1.00 98.56 310 LEU A CA 1
ATOM 2267 C C . LEU A 1 310 ? 19.127 2.838 -5.242 1.00 98.56 310 LEU A C 1
ATOM 2269 O O . LEU A 1 310 ? 20.073 2.619 -6.000 1.00 98.56 310 LEU A O 1
ATOM 2273 N N . GLY A 1 311 ? 19.094 3.910 -4.447 1.00 98.25 311 GLY A N 1
ATOM 2274 C CA . GLY A 1 311 ? 20.010 5.047 -4.574 1.00 98.25 311 GLY A CA 1
ATOM 2275 C C . GLY A 1 311 ? 21.483 4.651 -4.486 1.00 98.25 311 GLY A C 1
ATOM 2276 O O . GLY A 1 311 ? 22.293 5.057 -5.318 1.00 98.25 311 GLY A O 1
ATOM 2277 N N . ALA A 1 312 ? 21.828 3.742 -3.569 1.00 98.06 312 ALA A N 1
ATOM 2278 C CA . ALA A 1 312 ? 23.194 3.233 -3.436 1.00 98.06 312 ALA A CA 1
ATOM 2279 C C . ALA A 1 312 ? 23.701 2.497 -4.696 1.00 98.06 312 ALA A C 1
ATOM 2281 O O . ALA A 1 312 ? 24.909 2.441 -4.931 1.00 98.06 312 ALA A O 1
ATOM 2282 N N . TYR A 1 313 ? 22.812 1.920 -5.511 1.00 98.50 313 TYR A N 1
ATOM 2283 C CA . TYR A 1 313 ? 23.180 1.239 -6.756 1.00 98.50 313 TYR A CA 1
ATOM 2284 C C . TYR A 1 313 ? 23.389 2.224 -7.916 1.00 98.50 313 TYR A C 1
ATOM 2286 O O . TYR A 1 313 ? 24.341 2.047 -8.684 1.00 98.50 313 TYR A O 1
ATOM 2294 N N . TYR A 1 314 ? 22.580 3.288 -7.995 1.00 98.31 314 TYR A N 1
ATOM 2295 C CA . TYR A 1 314 ? 22.793 4.403 -8.930 1.00 98.31 314 TYR A CA 1
ATOM 2296 C C . TYR A 1 314 ? 24.100 5.145 -8.621 1.00 98.31 314 TYR A C 1
ATOM 2298 O O . TYR A 1 314 ? 24.935 5.327 -9.505 1.00 98.31 314 TYR A O 1
ATOM 2306 N N . GLN A 1 315 ? 24.355 5.462 -7.347 1.00 97.94 315 GLN A N 1
ATOM 2307 C CA . GLN A 1 315 ? 25.597 6.105 -6.889 1.00 97.94 315 GLN A CA 1
ATOM 2308 C C . GLN A 1 315 ? 26.850 5.275 -7.206 1.00 97.94 315 GLN A C 1
ATOM 2310 O O . GLN A 1 315 ? 27.906 5.813 -7.541 1.00 97.94 315 GLN A O 1
ATOM 2315 N N . LYS A 1 316 ? 26.742 3.941 -7.152 1.00 97.00 316 LYS A N 1
ATOM 2316 C CA . LYS A 1 316 ? 27.818 3.025 -7.563 1.00 97.00 316 LYS A CA 1
ATOM 2317 C C . LYS A 1 316 ? 27.936 2.867 -9.080 1.00 97.00 316 LYS A C 1
ATOM 2319 O O . LYS A 1 316 ? 28.920 2.282 -9.528 1.00 97.00 316 LYS A O 1
ATOM 2324 N N . GLY A 1 317 ? 26.975 3.347 -9.867 1.00 96.88 317 GLY A N 1
ATOM 2325 C CA . GLY A 1 317 ? 26.931 3.205 -11.324 1.00 96.88 317 GLY A CA 1
ATOM 2326 C C . GLY A 1 317 ? 26.663 1.780 -11.818 1.00 96.88 317 GLY A C 1
ATOM 2327 O O . GLY A 1 317 ? 26.919 1.491 -12.986 1.00 96.88 317 GLY A O 1
ATOM 2328 N N . VAL A 1 318 ? 26.192 0.886 -10.940 1.00 97.44 318 VAL A N 1
ATOM 2329 C CA . VAL A 1 318 ? 25.795 -0.493 -11.300 1.00 97.44 318 VAL A CA 1
ATOM 2330 C C . VAL A 1 318 ? 24.321 -0.578 -11.702 1.00 97.44 318 VAL A C 1
ATOM 2332 O O . VAL A 1 318 ? 23.879 -1.591 -12.238 1.00 97.44 318 VAL A O 1
ATOM 2335 N N . VAL A 1 319 ? 23.571 0.498 -11.463 1.00 98.31 319 VAL A N 1
ATOM 2336 C CA . VAL A 1 319 ? 22.254 0.759 -12.039 1.00 98.31 319 VAL A CA 1
ATOM 2337 C C . VAL A 1 319 ? 22.313 2.079 -12.802 1.00 98.31 319 VAL A C 1
ATOM 2339 O O . VAL A 1 319 ? 23.000 3.008 -12.372 1.00 98.31 319 VAL A O 1
ATOM 2342 N N . LYS A 1 320 ? 21.611 2.154 -13.932 1.00 98.06 320 LYS A N 1
ATOM 2343 C CA . LYS A 1 320 ? 21.445 3.365 -14.744 1.00 98.06 320 LYS A CA 1
ATOM 2344 C C . LYS A 1 320 ? 19.977 3.541 -15.123 1.00 98.06 320 LYS A C 1
ATOM 2346 O O . LYS A 1 320 ? 19.277 2.551 -15.317 1.00 98.06 320 LYS A O 1
ATOM 2351 N N . SER A 1 321 ? 19.523 4.784 -15.258 1.00 97.56 321 SER A N 1
ATOM 2352 C CA . SER A 1 321 ? 18.241 5.075 -15.906 1.00 97.56 321 SER A CA 1
ATOM 2353 C C . SER A 1 321 ? 18.465 5.168 -17.418 1.00 97.56 321 SER A C 1
ATOM 2355 O O . SER A 1 321 ? 19.375 5.896 -17.823 1.00 97.56 321 SER A O 1
ATOM 2357 N N . PRO A 1 322 ? 17.684 4.451 -18.253 1.00 96.06 322 PRO A N 1
ATOM 2358 C CA . PRO A 1 322 ? 17.737 4.600 -19.708 1.00 96.06 322 PRO A CA 1
ATOM 2359 C C . PRO A 1 322 ? 17.592 6.051 -20.173 1.00 96.06 322 PRO A C 1
ATOM 2361 O O . PRO A 1 322 ? 18.355 6.504 -21.019 1.00 96.06 322 PRO A O 1
ATOM 2364 N N . SER A 1 323 ? 16.666 6.790 -19.559 1.00 96.44 323 SER A N 1
ATOM 2365 C CA . SER A 1 323 ? 16.389 8.191 -19.891 1.00 96.44 323 SER A CA 1
ATOM 2366 C C . SER A 1 323 ? 17.404 9.182 -19.319 1.00 96.44 323 SER A C 1
ATOM 2368 O O . SER A 1 323 ? 17.394 10.358 -19.675 1.00 96.44 323 SER A O 1
ATOM 2370 N N . GLY A 1 324 ? 18.263 8.730 -18.402 1.00 96.38 324 GLY A N 1
ATOM 2371 C CA . GLY A 1 324 ? 19.180 9.594 -17.664 1.00 96.38 324 GLY A CA 1
ATOM 2372 C C . GLY A 1 324 ? 18.496 10.482 -16.618 1.00 96.38 324 GLY A C 1
ATOM 2373 O O . GLY A 1 324 ? 19.147 11.374 -16.083 1.00 96.38 324 GLY A O 1
ATOM 2374 N N . THR A 1 325 ? 17.215 10.245 -16.304 1.00 96.31 325 THR A N 1
ATOM 2375 C CA . THR A 1 325 ? 16.471 10.993 -15.271 1.00 96.31 325 THR A CA 1
ATOM 2376 C C . THR A 1 325 ? 17.052 10.792 -13.873 1.00 96.31 325 THR A C 1
ATOM 2378 O O . THR A 1 325 ? 17.004 11.703 -13.053 1.00 96.31 325 THR A O 1
ATOM 2381 N N . LEU A 1 326 ? 17.626 9.615 -13.607 1.00 98.00 326 LEU A N 1
ATOM 2382 C CA . LEU A 1 326 ? 18.314 9.281 -12.361 1.00 98.00 326 LEU A CA 1
ATOM 2383 C C . LEU A 1 326 ? 19.775 8.916 -12.626 1.00 98.00 326 LEU A C 1
ATOM 2385 O O . LEU A 1 326 ? 20.077 8.089 -13.494 1.00 98.00 326 LEU A O 1
ATOM 2389 N N . ASP A 1 327 ? 20.679 9.474 -11.824 1.00 96.06 327 ASP A N 1
ATOM 2390 C CA . ASP A 1 327 ? 22.116 9.249 -11.931 1.00 96.06 327 ASP A CA 1
ATOM 2391 C C . ASP A 1 327 ? 22.804 9.132 -10.554 1.00 96.06 327 ASP A C 1
ATOM 2393 O O . ASP A 1 327 ? 22.170 8.977 -9.510 1.00 96.06 327 ASP A O 1
ATOM 2397 N N . ALA A 1 328 ? 24.140 9.144 -10.547 1.00 96.19 328 ALA A N 1
ATOM 2398 C CA . ALA A 1 328 ? 24.930 9.011 -9.325 1.00 96.19 328 ALA A CA 1
ATOM 2399 C C . ALA A 1 328 ? 24.882 10.242 -8.396 1.00 96.19 328 ALA A C 1
ATOM 2401 O O . ALA A 1 328 ? 25.366 10.157 -7.267 1.00 96.19 328 ALA A O 1
ATOM 2402 N N . LYS A 1 329 ? 24.364 11.380 -8.870 1.00 97.25 329 LYS A N 1
ATOM 2403 C CA . LYS A 1 329 ? 24.242 12.642 -8.127 1.00 97.25 329 LYS A CA 1
ATOM 2404 C C . LYS A 1 329 ? 22.841 12.857 -7.565 1.00 97.25 329 LYS A C 1
ATOM 2406 O O . LYS A 1 329 ? 22.700 13.673 -6.661 1.00 97.25 329 LYS A O 1
ATOM 2411 N N . THR A 1 330 ? 21.844 12.140 -8.077 1.00 97.75 330 THR A N 1
ATOM 2412 C CA . THR A 1 330 ? 20.482 12.142 -7.543 1.00 97.75 330 THR A CA 1
ATOM 2413 C C . THR A 1 330 ? 20.474 11.824 -6.038 1.00 97.75 330 THR A C 1
ATOM 2415 O O . THR A 1 330 ? 21.284 11.052 -5.511 1.00 97.75 330 THR A O 1
ATOM 2418 N N . THR A 1 331 ? 19.540 12.441 -5.331 1.00 97.56 331 THR A N 1
ATOM 2419 C CA . THR A 1 331 ? 19.255 12.296 -3.907 1.00 97.56 331 THR A CA 1
ATOM 2420 C C . THR A 1 331 ? 17.783 11.947 -3.695 1.00 97.56 331 THR A C 1
ATOM 2422 O O . THR A 1 331 ? 16.981 12.000 -4.622 1.00 97.56 331 THR A O 1
ATOM 2425 N N . GLU A 1 332 ? 17.392 11.631 -2.459 1.00 95.62 332 GLU A N 1
ATOM 2426 C CA . GLU A 1 332 ? 15.987 11.353 -2.120 1.00 95.62 332 GLU A CA 1
ATOM 2427 C C . GLU A 1 332 ? 15.044 12.552 -2.334 1.00 95.62 332 GLU A C 1
ATOM 2429 O O . GLU A 1 332 ? 13.830 12.365 -2.374 1.00 95.62 332 GLU A O 1
ATOM 2434 N N . ASN A 1 333 ? 15.583 13.765 -2.494 1.00 96.50 333 ASN A N 1
ATOM 2435 C CA . ASN A 1 333 ? 14.796 14.978 -2.706 1.00 96.50 333 ASN A CA 1
ATOM 2436 C C . ASN A 1 333 ? 14.488 15.247 -4.186 1.00 96.50 333 ASN A C 1
ATOM 2438 O O . ASN A 1 333 ? 13.614 16.059 -4.469 1.00 96.50 333 ASN A O 1
ATOM 2442 N N . ASP A 1 334 ? 15.142 14.553 -5.121 1.00 97.50 334 ASP A N 1
ATOM 2443 C CA . ASP A 1 334 ? 15.017 14.804 -6.565 1.00 97.50 334 ASP A CA 1
ATOM 2444 C C . ASP A 1 334 ? 13.854 14.026 -7.210 1.00 97.50 334 ASP A C 1
ATOM 2446 O O . ASP A 1 334 ? 13.912 13.612 -8.371 1.00 97.50 334 ASP A O 1
ATOM 2450 N N . TRP A 1 335 ? 12.776 13.807 -6.455 1.00 97.12 335 TRP A N 1
ATOM 2451 C CA . TRP A 1 335 ? 11.616 13.029 -6.896 1.00 97.12 335 TRP A CA 1
ATOM 2452 C C . TRP A 1 335 ? 10.958 13.618 -8.154 1.00 97.12 335 TRP A C 1
ATOM 2454 O O . TRP A 1 335 ? 10.429 12.867 -8.976 1.00 97.12 335 TRP A O 1
ATOM 2464 N N . GLN A 1 336 ? 11.036 14.942 -8.355 1.00 96.44 336 GLN A N 1
ATOM 2465 C CA . GLN A 1 336 ? 10.475 15.601 -9.537 1.00 96.44 336 GLN A CA 1
ATOM 2466 C C . GLN A 1 336 ? 11.122 15.139 -10.850 1.00 96.44 336 GLN A C 1
ATOM 2468 O O . GLN A 1 336 ? 10.480 15.237 -11.892 1.00 96.44 336 GLN A O 1
ATOM 2473 N N . LEU A 1 337 ? 12.353 14.607 -10.827 1.00 97.19 337 LEU A N 1
ATOM 2474 C CA . LEU A 1 337 ? 13.032 14.120 -12.037 1.00 97.19 337 LEU A CA 1
ATOM 2475 C C . LEU A 1 337 ? 12.310 12.932 -12.682 1.00 97.19 337 LEU A C 1
ATOM 2477 O O . LEU A 1 337 ? 12.413 12.718 -13.889 1.00 97.19 337 LEU A O 1
ATOM 2481 N N . VAL A 1 338 ? 11.577 12.161 -11.878 1.00 96.94 338 VAL A N 1
ATOM 2482 C CA . VAL A 1 338 ? 10.839 10.974 -12.324 1.00 96.94 338 VAL A CA 1
ATOM 2483 C C . VAL A 1 338 ? 9.325 11.146 -12.254 1.00 96.94 338 VAL A C 1
ATOM 2485 O O . VAL A 1 338 ? 8.595 10.264 -12.723 1.00 96.94 338 VAL A O 1
ATOM 2488 N N . ALA A 1 339 ? 8.863 12.280 -11.728 1.00 95.38 339 ALA A N 1
ATOM 2489 C CA . ALA A 1 339 ? 7.457 12.626 -11.618 1.00 95.38 339 ALA A CA 1
ATOM 2490 C C . ALA A 1 339 ? 6.848 13.040 -12.964 1.00 95.38 339 ALA A C 1
ATOM 2492 O O . ALA A 1 339 ? 7.517 13.633 -13.810 1.00 95.38 339 ALA A O 1
ATOM 2493 N N . TYR A 1 340 ? 5.564 12.749 -13.160 1.00 93.50 340 TYR A N 1
ATOM 2494 C CA . TYR A 1 340 ? 4.796 13.234 -14.308 1.00 93.50 340 TYR A CA 1
ATOM 2495 C C . TYR A 1 340 ? 3.320 13.419 -13.951 1.00 93.50 340 TYR A C 1
ATOM 2497 O O . TYR A 1 340 ? 2.796 12.766 -13.048 1.00 93.50 340 TYR A O 1
ATOM 2505 N N . ASP A 1 341 ? 2.662 14.314 -14.690 1.00 91.00 341 ASP A N 1
ATOM 2506 C CA . ASP A 1 341 ? 1.237 14.598 -14.546 1.00 91.00 341 ASP A CA 1
ATOM 2507 C C . ASP A 1 341 ? 0.391 13.402 -15.014 1.00 91.00 341 ASP A C 1
ATOM 2509 O O . ASP A 1 341 ? 0.278 13.114 -16.210 1.00 91.00 341 ASP A O 1
ATOM 2513 N N . ALA A 1 342 ? -0.207 12.713 -14.045 1.00 87.62 342 ALA A N 1
ATOM 2514 C CA . ALA A 1 342 ? -1.047 11.541 -14.252 1.00 87.62 342 ALA A CA 1
ATOM 2515 C C . ALA A 1 342 ? -2.533 11.881 -14.472 1.00 87.62 342 ALA A C 1
ATOM 2517 O O . ALA A 1 342 ? -3.349 10.975 -14.607 1.00 87.62 342 ALA A O 1
ATOM 2518 N N . SER A 1 343 ? -2.903 13.167 -14.534 1.00 81.50 343 SER A N 1
ATOM 2519 C CA . SER A 1 343 ? -4.304 13.591 -14.700 1.00 81.50 343 SER A CA 1
ATOM 2520 C C . SER A 1 343 ? -4.902 13.262 -16.075 1.00 81.50 343 SER A C 1
ATOM 2522 O O . SER A 1 343 ? -6.121 13.308 -16.248 1.00 81.50 343 SER A O 1
ATOM 2524 N N . LYS A 1 344 ? -4.059 12.942 -17.064 1.00 83.62 344 LYS A N 1
ATOM 2525 C CA . LYS A 1 344 ? -4.461 12.657 -18.447 1.00 83.62 344 LYS A CA 1
ATOM 2526 C C . LYS A 1 344 ? -4.298 11.176 -18.759 1.00 83.62 344 LYS A C 1
ATOM 2528 O O . LYS A 1 344 ? -3.240 10.608 -18.510 1.00 83.62 344 LYS A O 1
ATOM 2533 N N . GLU A 1 345 ? -5.320 10.593 -19.376 1.00 83.62 345 GLU A N 1
ATOM 2534 C CA . GLU A 1 345 ? -5.286 9.220 -19.885 1.00 83.62 345 GLU A CA 1
ATOM 2535 C C . GLU A 1 345 ? -4.092 9.009 -20.834 1.00 83.62 345 GLU A C 1
ATOM 2537 O O . GLU A 1 345 ? -3.787 9.872 -21.667 1.00 83.62 345 GLU A O 1
ATOM 2542 N N . GLY A 1 346 ? -3.391 7.880 -20.688 1.00 87.88 346 GLY A N 1
ATOM 2543 C CA . GLY A 1 346 ? -2.225 7.534 -21.501 1.00 87.88 346 GLY A CA 1
ATOM 2544 C C . GLY A 1 346 ? -0.952 8.322 -21.172 1.00 87.88 346 GLY A C 1
ATOM 2545 O O . GLY A 1 346 ? 0.045 8.203 -21.891 1.00 87.88 346 GLY A O 1
ATOM 2546 N N . SER A 1 347 ? -0.941 9.142 -20.114 1.00 92.12 347 SER A N 1
ATOM 2547 C CA . SER A 1 347 ? 0.251 9.911 -19.738 1.00 92.12 347 SER A CA 1
ATOM 2548 C C . SER A 1 347 ? 1.418 9.021 -19.313 1.00 92.12 347 SER A C 1
ATOM 2550 O O . SER A 1 347 ? 2.566 9.377 -19.598 1.00 92.12 347 SER A O 1
ATOM 2552 N N . SER A 1 348 ? 1.165 7.856 -18.707 1.00 94.44 348 SER A N 1
ATOM 2553 C CA . SER A 1 348 ? 2.230 6.931 -18.302 1.00 94.44 348 SER A CA 1
ATOM 2554 C C . SER A 1 348 ? 2.879 6.290 -19.521 1.00 94.44 348 SER A C 1
ATOM 2556 O O . SER A 1 348 ? 4.106 6.293 -19.622 1.00 94.44 348 SER A O 1
ATOM 2558 N N . ALA A 1 349 ? 2.064 5.819 -20.473 1.00 95.06 349 ALA A N 1
ATOM 2559 C CA . ALA A 1 349 ? 2.529 5.278 -21.752 1.00 95.06 349 ALA A CA 1
ATOM 2560 C C . ALA A 1 349 ? 3.378 6.312 -22.507 1.00 95.06 349 ALA A C 1
ATOM 2562 O O . ALA A 1 349 ? 4.548 6.074 -22.801 1.00 95.06 349 ALA A O 1
ATOM 2563 N N . LYS A 1 350 ? 2.858 7.533 -22.687 1.00 96.81 350 LYS A N 1
ATOM 2564 C CA . LYS A 1 350 ? 3.592 8.625 -23.347 1.00 96.81 350 LYS A CA 1
ATOM 2565 C C . LYS A 1 350 ? 4.905 8.976 -22.642 1.00 96.81 350 LYS A C 1
ATOM 2567 O O . LYS A 1 350 ? 5.913 9.244 -23.303 1.00 96.81 350 LYS A O 1
ATOM 2572 N N . THR A 1 351 ? 4.895 9.012 -21.309 1.00 97.25 351 THR A N 1
ATOM 2573 C CA . THR A 1 351 ? 6.095 9.292 -20.512 1.00 97.25 351 THR A CA 1
ATOM 2574 C C . THR A 1 351 ? 7.138 8.202 -20.723 1.00 97.25 351 THR A C 1
ATOM 2576 O O . THR A 1 351 ? 8.293 8.524 -20.995 1.00 97.25 351 THR A O 1
ATOM 2579 N N . LEU A 1 352 ? 6.739 6.929 -20.668 1.00 97.56 352 LEU A N 1
ATOM 2580 C CA . LEU A 1 352 ? 7.637 5.805 -20.920 1.00 97.56 352 LEU A CA 1
ATOM 2581 C C . LEU A 1 352 ? 8.203 5.841 -22.344 1.00 97.56 352 LEU A C 1
ATOM 2583 O O . LEU A 1 352 ? 9.418 5.769 -22.505 1.00 97.56 352 LEU A O 1
ATOM 2587 N N . SER A 1 353 ? 7.346 6.033 -23.348 1.00 96.38 353 SER A N 1
ATOM 2588 C CA . SER A 1 353 ? 7.724 6.154 -24.761 1.00 96.38 353 SER A CA 1
ATOM 2589 C C . SER A 1 353 ? 8.804 7.215 -24.969 1.00 96.38 353 SER A C 1
ATOM 2591 O O . SER A 1 353 ? 9.847 6.966 -25.566 1.00 96.38 353 SER A O 1
ATOM 2593 N N . THR A 1 354 ? 8.606 8.395 -24.370 1.00 96.38 354 THR A N 1
ATOM 2594 C CA . THR A 1 354 ? 9.568 9.507 -24.438 1.00 96.38 354 THR A CA 1
ATOM 2595 C C . THR A 1 354 ? 10.900 9.144 -23.781 1.00 96.38 354 THR A C 1
ATOM 2597 O O . THR A 1 354 ? 11.961 9.506 -24.278 1.00 96.38 354 THR A O 1
ATOM 2600 N N . ARG A 1 355 ? 10.854 8.430 -22.653 1.00 96.56 355 ARG A N 1
ATOM 2601 C CA . ARG A 1 355 ? 12.036 8.047 -21.871 1.00 96.56 355 ARG A CA 1
ATOM 2602 C C . ARG A 1 355 ? 12.829 6.892 -22.480 1.00 96.56 355 ARG A C 1
ATOM 2604 O O . ARG A 1 355 ? 14.013 6.761 -22.181 1.00 96.56 355 ARG A O 1
ATOM 2611 N N . LEU A 1 356 ? 12.190 6.074 -23.312 1.00 95.50 356 LEU A N 1
ATOM 2612 C CA . LEU A 1 356 ? 12.808 4.956 -24.028 1.00 95.50 356 LEU A CA 1
ATOM 2613 C C . LEU A 1 356 ? 13.036 5.245 -25.515 1.00 95.50 356 LEU A C 1
ATOM 2615 O O . LEU A 1 356 ? 13.485 4.347 -26.231 1.00 95.50 356 LEU A O 1
ATOM 2619 N N . ALA A 1 357 ? 12.760 6.473 -25.964 1.00 91.06 357 ALA A N 1
ATOM 2620 C CA . ALA A 1 357 ? 12.921 6.889 -27.347 1.00 91.06 357 ALA A CA 1
ATOM 2621 C C . ALA A 1 357 ? 14.327 6.553 -27.862 1.00 91.06 357 ALA A C 1
ATOM 2623 O O . ALA A 1 357 ? 15.336 6.888 -27.241 1.00 91.06 357 ALA A O 1
ATOM 2624 N N . THR A 1 358 ? 14.375 5.869 -29.000 1.00 83.50 358 THR A N 1
ATOM 2625 C CA . THR A 1 358 ? 15.617 5.506 -29.679 1.00 83.50 358 THR A CA 1
ATOM 2626 C C . THR A 1 358 ? 16.016 6.585 -30.680 1.00 83.50 358 THR A C 1
ATOM 2628 O O . THR A 1 358 ? 15.156 7.288 -31.210 1.00 83.50 358 THR A O 1
ATOM 2631 N N . ASP A 1 359 ? 17.304 6.662 -31.010 1.00 77.94 359 ASP A N 1
ATOM 2632 C CA . ASP A 1 359 ? 17.773 7.496 -32.117 1.00 77.94 359 ASP A CA 1
ATOM 2633 C C . ASP A 1 359 ? 17.127 7.077 -33.453 1.00 77.94 359 ASP A C 1
ATOM 2635 O O . ASP A 1 359 ? 16.817 5.900 -33.679 1.00 77.94 359 ASP A O 1
ATOM 2639 N N . ASP A 1 360 ? 16.954 8.041 -34.361 1.00 68.56 360 ASP A N 1
ATOM 2640 C CA . ASP A 1 360 ? 16.410 7.798 -35.699 1.00 68.56 360 ASP A CA 1
ATOM 2641 C C . ASP A 1 360 ? 17.224 6.717 -36.436 1.00 68.56 360 ASP A C 1
ATOM 2643 O O . ASP A 1 360 ? 18.417 6.877 -36.706 1.00 68.56 360 ASP A O 1
ATOM 2647 N N . GLY A 1 361 ? 16.562 5.613 -36.799 1.00 63.47 361 GLY A N 1
ATOM 2648 C CA . GLY A 1 361 ? 17.185 4.485 -37.500 1.00 63.47 361 GLY A CA 1
ATOM 2649 C C . GLY A 1 361 ? 17.788 3.404 -36.596 1.00 63.47 361 GLY A C 1
ATOM 2650 O O . GLY A 1 361 ? 18.508 2.542 -37.101 1.00 63.47 361 GLY A O 1
ATOM 2651 N N . ALA A 1 362 ? 17.507 3.420 -35.289 1.00 76.94 362 ALA A N 1
ATOM 2652 C CA . ALA A 1 362 ? 17.821 2.297 -34.412 1.00 76.94 362 ALA A CA 1
ATOM 2653 C C . ALA A 1 362 ? 17.054 1.025 -34.827 1.00 76.94 362 ALA A C 1
ATOM 2655 O O . ALA A 1 362 ? 15.851 1.046 -35.076 1.00 76.94 362 ALA A O 1
ATOM 2656 N N . ASP A 1 363 ? 17.762 -0.104 -34.867 1.00 80.25 363 ASP A N 1
ATOM 2657 C CA . ASP A 1 363 ? 17.209 -1.407 -35.260 1.00 80.25 363 ASP A CA 1
ATOM 2658 C C . ASP A 1 363 ? 16.684 -2.241 -34.067 1.00 80.25 363 ASP A C 1
ATOM 2660 O O . ASP A 1 363 ? 16.304 -3.403 -34.242 1.00 80.25 363 ASP A O 1
ATOM 2664 N N . SER A 1 364 ? 16.751 -1.712 -32.844 1.00 83.81 364 SER A N 1
ATOM 2665 C CA . SER A 1 364 ? 16.307 -2.370 -31.608 1.00 83.81 364 SER A CA 1
ATOM 2666 C C . SER A 1 364 ? 15.865 -1.336 -30.572 1.00 83.81 364 SER A C 1
ATOM 2668 O O . SER A 1 364 ? 16.404 -0.226 -30.571 1.00 83.81 364 SER A O 1
ATOM 2670 N N . PRO A 1 365 ? 14.917 -1.685 -29.684 1.00 91.06 365 PRO A N 1
ATOM 2671 C CA . PRO A 1 365 ? 14.478 -0.789 -28.622 1.00 91.06 365 PRO A CA 1
ATOM 2672 C C . PRO A 1 365 ? 15.599 -0.524 -27.607 1.00 91.06 365 PRO A C 1
ATOM 2674 O O . PRO A 1 365 ? 16.568 -1.279 -27.504 1.00 91.06 365 PRO A O 1
ATOM 2677 N N . THR A 1 366 ? 15.455 0.551 -26.832 1.00 94.06 366 THR A N 1
ATOM 2678 C CA . THR A 1 366 ? 16.388 0.905 -25.755 1.00 94.06 366 THR A CA 1
ATOM 2679 C C . THR A 1 366 ? 16.420 -0.192 -24.691 1.00 94.06 366 THR A C 1
ATOM 2681 O O . THR A 1 366 ? 15.388 -0.573 -24.153 1.00 94.06 366 THR A O 1
ATOM 2684 N N . ARG A 1 367 ? 17.591 -0.699 -24.309 1.00 93.06 367 ARG A N 1
ATOM 2685 C CA . ARG A 1 367 ? 17.656 -1.747 -23.281 1.00 93.06 367 ARG A CA 1
ATOM 2686 C C . ARG A 1 367 ? 17.092 -1.278 -21.932 1.00 93.06 367 ARG A C 1
ATOM 2688 O O . ARG A 1 367 ? 17.507 -0.250 -21.398 1.00 93.06 367 ARG A O 1
ATOM 2695 N N . ILE A 1 368 ? 16.226 -2.096 -21.336 1.00 95.81 368 ILE A N 1
ATOM 2696 C CA . ILE A 1 368 ? 15.672 -1.888 -19.994 1.00 95.81 368 ILE A CA 1
ATOM 2697 C C . ILE A 1 368 ? 15.522 -3.228 -19.259 1.00 95.81 368 ILE A C 1
ATOM 2699 O O . ILE A 1 368 ? 15.069 -4.212 -19.829 1.00 95.81 368 ILE A O 1
ATOM 2703 N N . ASP A 1 369 ? 15.930 -3.289 -17.988 1.00 96.81 369 ASP A N 1
ATOM 2704 C CA . ASP A 1 369 ? 15.807 -4.487 -17.144 1.00 96.81 369 ASP A CA 1
ATOM 2705 C C . ASP A 1 369 ? 14.583 -4.407 -16.204 1.00 96.81 369 ASP A C 1
ATOM 2707 O O . ASP A 1 369 ? 14.020 -5.444 -15.841 1.00 96.81 369 ASP A O 1
ATOM 2711 N N . ALA A 1 370 ? 14.158 -3.204 -15.791 1.00 98.25 370 ALA A N 1
ATOM 2712 C CA . ALA A 1 370 ? 12.943 -3.009 -14.996 1.00 98.25 370 ALA A CA 1
ATOM 2713 C C . ALA A 1 370 ? 12.296 -1.625 -15.177 1.00 98.25 370 ALA A C 1
ATOM 2715 O O . ALA A 1 370 ? 12.987 -0.612 -15.263 1.00 98.25 370 ALA A O 1
ATOM 2716 N N . VAL A 1 371 ? 10.964 -1.588 -15.129 1.00 98.75 371 VAL A N 1
ATOM 2717 C CA . VAL A 1 371 ? 10.146 -0.385 -14.948 1.00 98.75 371 VAL A CA 1
ATOM 2718 C C . VAL A 1 371 ? 9.464 -0.474 -13.583 1.00 98.75 371 VAL A C 1
ATOM 2720 O O . VAL A 1 371 ? 8.662 -1.380 -13.334 1.00 98.75 371 VAL A O 1
ATOM 2723 N N . LEU A 1 372 ? 9.774 0.470 -12.694 1.00 98.62 372 LEU A N 1
ATOM 2724 C CA . LEU A 1 372 ? 9.067 0.633 -11.429 1.00 98.62 372 LEU A CA 1
ATOM 2725 C C . LEU A 1 372 ? 7.800 1.458 -11.686 1.00 98.62 372 LEU A C 1
ATOM 2727 O O . LEU A 1 372 ? 7.830 2.689 -11.661 1.00 98.62 372 LEU A O 1
ATOM 2731 N N . ALA A 1 373 ? 6.703 0.761 -11.982 1.00 97.62 373 ALA A N 1
ATOM 2732 C CA . ALA A 1 373 ? 5.374 1.338 -12.137 1.00 97.62 373 ALA A CA 1
ATOM 2733 C C . ALA A 1 373 ? 4.677 1.334 -10.775 1.00 97.62 373 ALA A C 1
ATOM 2735 O O . ALA A 1 373 ? 4.382 0.274 -10.228 1.00 97.62 373 ALA A O 1
ATOM 2736 N N . LEU A 1 374 ? 4.465 2.519 -10.198 1.00 95.19 374 LEU A N 1
ATOM 2737 C CA . LEU A 1 374 ? 4.168 2.629 -8.769 1.00 95.19 374 LEU A CA 1
ATOM 2738 C C . LEU A 1 374 ? 2.826 1.985 -8.360 1.00 95.19 374 LEU A C 1
ATOM 2740 O O . LEU A 1 374 ? 2.714 1.514 -7.229 1.00 95.19 374 LEU A O 1
ATOM 2744 N N .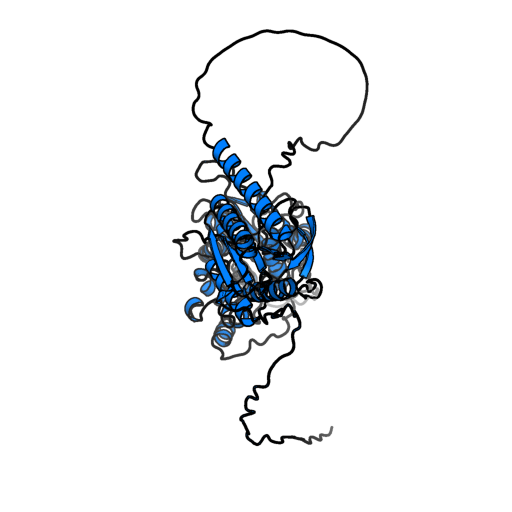 ASN A 1 375 ? 1.850 1.895 -9.269 1.00 94.69 375 ASN A N 1
ATOM 2745 C CA . ASN A 1 375 ? 0.583 1.177 -9.087 1.00 94.69 375 ASN A CA 1
ATOM 2746 C C . ASN A 1 375 ? 0.201 0.358 -10.333 1.00 94.69 375 ASN A C 1
ATOM 2748 O O . ASN A 1 375 ? 0.825 0.469 -11.389 1.00 94.69 375 ASN A O 1
ATOM 2752 N N . ASP A 1 376 ? -0.841 -0.465 -10.207 1.00 95.81 376 ASP A N 1
ATOM 2753 C CA . ASP A 1 376 ? -1.306 -1.343 -11.287 1.00 95.81 376 ASP A CA 1
ATOM 2754 C C . ASP A 1 376 ? -1.949 -0.594 -12.466 1.00 95.81 376 ASP A C 1
ATOM 2756 O O . ASP A 1 376 ? -1.870 -1.071 -13.599 1.00 95.81 376 ASP A O 1
ATOM 2760 N N . TYR A 1 377 ? -2.524 0.593 -12.247 1.00 93.25 377 TYR A N 1
ATOM 2761 C CA . TYR A 1 377 ? -2.987 1.446 -13.346 1.00 93.25 377 TYR A CA 1
ATOM 2762 C C . TYR A 1 377 ? -1.809 1.815 -14.263 1.00 93.25 377 TYR A C 1
ATOM 2764 O O . TYR A 1 377 ? -1.823 1.499 -15.454 1.00 93.25 377 TYR A O 1
ATOM 2772 N N . VAL A 1 378 ? -0.736 2.370 -13.691 1.00 95.19 378 VAL A N 1
ATOM 2773 C CA . VAL A 1 378 ? 0.502 2.700 -14.416 1.00 95.19 378 VAL A CA 1
ATOM 2774 C C . VAL A 1 378 ? 1.103 1.446 -15.043 1.00 95.19 378 VAL A C 1
ATOM 2776 O O . VAL A 1 378 ? 1.515 1.480 -16.198 1.00 95.19 378 VAL A O 1
ATOM 2779 N N . ALA A 1 379 ? 1.117 0.322 -14.320 1.00 97.19 379 ALA A N 1
ATOM 2780 C CA . ALA A 1 379 ? 1.634 -0.938 -14.846 1.00 97.19 379 ALA A CA 1
ATOM 2781 C C . ALA A 1 379 ? 0.874 -1.398 -16.100 1.00 97.19 379 ALA A C 1
ATOM 2783 O O . ALA A 1 379 ? 1.495 -1.917 -17.025 1.00 97.19 379 ALA A O 1
ATOM 2784 N N . SER A 1 380 ? -0.445 -1.186 -16.164 1.00 95.38 380 SER A N 1
ATOM 2785 C CA . SER A 1 380 ? -1.251 -1.559 -17.335 1.00 95.38 380 SER A CA 1
ATOM 2786 C C . SER A 1 380 ? -0.907 -0.734 -18.582 1.00 95.38 380 SER A C 1
ATOM 2788 O O . SER A 1 380 ? -0.743 -1.302 -19.665 1.00 95.38 380 SER A O 1
ATOM 2790 N N . GLU A 1 381 ? -0.708 0.580 -18.426 1.00 95.81 381 GLU A N 1
ATOM 2791 C CA . GLU A 1 381 ? -0.263 1.458 -19.517 1.00 95.81 381 GLU A CA 1
ATOM 2792 C C . GLU A 1 381 ? 1.175 1.120 -19.945 1.00 95.81 381 GLU A C 1
ATOM 2794 O O . GLU A 1 381 ? 1.457 1.020 -21.136 1.00 95.81 381 GLU A O 1
ATOM 2799 N N . VAL A 1 382 ? 2.069 0.855 -18.985 1.00 97.62 382 VAL A N 1
ATOM 2800 C CA . VAL A 1 382 ? 3.462 0.438 -19.237 1.00 97.62 382 VAL A CA 1
ATOM 2801 C C . VAL A 1 382 ? 3.534 -0.874 -20.007 1.00 97.62 382 VAL A C 1
ATOM 2803 O O . VAL A 1 382 ? 4.317 -0.987 -20.944 1.00 97.62 382 VAL A O 1
ATOM 2806 N N . VAL A 1 383 ? 2.744 -1.880 -19.622 1.00 96.94 383 VAL A N 1
ATOM 2807 C CA . VAL A 1 383 ? 2.718 -3.173 -20.318 1.00 96.94 383 VAL A CA 1
ATOM 2808 C C . VAL A 1 383 ? 2.271 -2.997 -21.765 1.00 96.94 383 VAL A C 1
ATOM 2810 O O . VAL A 1 383 ? 2.857 -3.611 -22.646 1.00 96.94 383 VAL A O 1
ATOM 2813 N N . THR A 1 384 ? 1.265 -2.164 -22.019 1.00 96.25 384 THR A N 1
ATOM 2814 C CA . THR A 1 384 ? 0.799 -1.907 -23.389 1.00 96.25 384 THR A CA 1
ATOM 2815 C C . THR A 1 384 ? 1.891 -1.214 -24.206 1.00 96.25 384 THR A C 1
ATOM 2817 O O . THR A 1 384 ? 2.275 -1.710 -25.261 1.00 96.25 384 THR A O 1
ATOM 2820 N N . GLU A 1 385 ? 2.481 -0.146 -23.664 1.00 97.56 385 GLU A N 1
ATOM 2821 C CA . GLU A 1 385 ? 3.525 0.623 -24.350 1.00 97.56 385 GLU A CA 1
ATOM 2822 C C . GLU A 1 385 ? 4.792 -0.204 -24.622 1.00 97.56 385 GLU A C 1
ATOM 2824 O O . GLU A 1 385 ? 5.401 -0.074 -25.676 1.00 97.56 385 GLU A O 1
ATOM 2829 N N . LEU A 1 386 ? 5.207 -1.091 -23.711 1.00 96.50 386 LEU A N 1
ATOM 2830 C CA . LEU A 1 386 ? 6.351 -1.979 -23.959 1.00 96.50 386 LEU A CA 1
ATOM 2831 C C . LEU A 1 386 ? 6.088 -2.955 -25.121 1.00 96.50 386 LEU A C 1
ATOM 2833 O O . LEU A 1 386 ? 7.018 -3.311 -25.843 1.00 96.50 386 LEU A O 1
ATOM 2837 N N . ASP A 1 387 ? 4.848 -3.400 -25.322 1.00 94.38 387 ASP A N 1
ATOM 2838 C CA . ASP A 1 387 ? 4.500 -4.230 -26.482 1.00 94.38 387 ASP A CA 1
ATOM 2839 C C . ASP A 1 387 ? 4.582 -3.404 -27.777 1.00 94.38 387 ASP A C 1
ATOM 2841 O O . ASP A 1 387 ? 5.219 -3.832 -28.742 1.00 94.38 387 ASP A O 1
ATOM 2845 N N . ASP A 1 388 ? 4.055 -2.175 -27.752 1.00 94.81 388 ASP A N 1
ATOM 2846 C CA . ASP A 1 388 ? 4.088 -1.232 -28.879 1.00 94.81 388 ASP A CA 1
ATOM 2847 C C . ASP A 1 388 ? 5.519 -0.804 -29.259 1.00 94.81 388 ASP A C 1
ATOM 2849 O O . ASP A 1 388 ? 5.842 -0.669 -30.442 1.00 94.81 388 ASP A O 1
ATOM 2853 N N . LEU A 1 389 ? 6.412 -0.662 -28.272 1.00 93.50 389 LEU A N 1
ATOM 2854 C CA . LEU A 1 389 ? 7.844 -0.395 -28.466 1.00 93.50 389 LEU A CA 1
ATOM 2855 C C . LEU A 1 389 ? 8.634 -1.629 -28.945 1.00 93.50 389 LEU A C 1
ATOM 2857 O O . LEU A 1 389 ? 9.826 -1.523 -29.241 1.00 93.50 389 LEU A O 1
ATOM 2861 N N . GLY A 1 390 ? 7.995 -2.798 -29.043 1.00 92.69 390 GLY A N 1
ATOM 2862 C CA . GLY A 1 390 ? 8.585 -4.008 -29.614 1.00 92.69 390 GLY A CA 1
ATOM 2863 C C . GLY A 1 390 ? 9.398 -4.860 -28.639 1.00 92.69 390 GLY A C 1
ATOM 2864 O O . GLY A 1 390 ? 10.207 -5.680 -29.085 1.00 92.69 390 GLY A O 1
ATOM 2865 N N . TYR A 1 391 ? 9.203 -4.712 -27.324 1.00 93.25 391 TYR A N 1
ATOM 2866 C CA . TYR A 1 391 ? 9.783 -5.644 -26.354 1.00 93.25 391 TYR A CA 1
ATOM 2867 C C . TYR A 1 391 ? 9.064 -6.996 -26.408 1.00 93.25 391 TYR A C 1
ATOM 2869 O O . TYR A 1 391 ? 7.845 -7.096 -26.532 1.00 93.25 391 TYR A O 1
ATOM 2877 N N . THR A 1 392 ? 9.821 -8.080 -26.264 1.00 91.88 392 THR A N 1
ATOM 2878 C CA . THR A 1 392 ? 9.335 -9.449 -26.473 1.00 91.88 392 THR A CA 1
ATOM 2879 C C . THR A 1 392 ? 9.635 -10.358 -25.286 1.00 91.88 392 THR A C 1
ATOM 2881 O O . THR A 1 392 ? 10.595 -10.161 -24.542 1.00 91.88 392 THR A O 1
ATOM 2884 N N . GLY A 1 393 ? 8.803 -11.386 -25.104 1.00 89.44 393 GLY A N 1
ATOM 2885 C CA . GLY A 1 393 ? 8.895 -12.312 -23.974 1.00 89.44 393 GLY A CA 1
ATOM 2886 C C . GLY A 1 393 ? 8.112 -11.840 -22.747 1.00 89.44 393 GLY A C 1
ATOM 2887 O O . GLY A 1 393 ? 7.092 -11.151 -22.870 1.00 89.44 393 GLY A O 1
ATOM 2888 N N . SER A 1 394 ? 8.572 -12.267 -21.571 1.00 86.81 394 SER A N 1
ATOM 2889 C CA . SER A 1 394 ? 7.949 -12.005 -20.272 1.00 86.81 394 SER A CA 1
ATOM 2890 C C . SER A 1 394 ? 8.988 -11.852 -19.155 1.00 86.81 394 SER A C 1
ATOM 2892 O O . SER A 1 394 ? 10.124 -12.318 -19.253 1.00 86.81 394 SER A O 1
ATOM 2894 N N . ALA A 1 395 ? 8.574 -11.311 -18.009 1.00 81.25 395 ALA A N 1
ATOM 2895 C CA . ALA A 1 395 ? 9.414 -11.245 -16.813 1.00 81.25 395 ALA A CA 1
ATOM 2896 C C . ALA A 1 395 ? 9.786 -12.629 -16.233 1.00 81.25 395 ALA A C 1
ATOM 2898 O O . ALA A 1 395 ? 10.674 -12.731 -15.375 1.00 81.25 395 ALA A O 1
ATOM 2899 N N . ALA A 1 396 ? 9.127 -13.707 -16.675 1.00 68.44 396 ALA A N 1
ATOM 2900 C CA . ALA A 1 396 ? 9.524 -15.072 -16.336 1.00 68.44 396 ALA A CA 1
ATOM 2901 C C . ALA A 1 396 ? 10.879 -15.445 -16.972 1.00 68.44 396 ALA A C 1
ATOM 2903 O O . ALA A 1 396 ? 11.650 -16.195 -16.373 1.00 68.44 396 ALA A O 1
ATOM 2904 N N . ASP A 1 397 ? 11.218 -14.845 -18.116 1.00 57.84 397 ASP A N 1
ATOM 2905 C CA . ASP A 1 397 ? 12.434 -15.142 -18.881 1.00 57.84 397 ASP A CA 1
ATOM 2906 C C . ASP A 1 397 ? 13.690 -14.487 -18.279 1.00 57.84 397 ASP A C 1
ATOM 2908 O O . ASP A 1 397 ? 14.801 -14.981 -18.458 1.00 57.84 397 ASP A O 1
ATOM 2912 N N . ILE A 1 398 ? 13.526 -13.425 -17.477 1.00 58.91 398 ILE A N 1
ATOM 2913 C CA . ILE A 1 398 ? 14.623 -12.767 -16.738 1.00 58.91 398 ILE A CA 1
ATOM 2914 C C . ILE A 1 398 ? 15.207 -13.694 -15.650 1.00 58.91 398 ILE A C 1
ATOM 2916 O O . ILE A 1 398 ? 16.346 -13.525 -15.214 1.00 58.91 398 ILE A O 1
ATOM 2920 N N . ASN A 1 399 ? 14.453 -14.709 -15.208 1.00 52.47 399 ASN A N 1
ATOM 2921 C CA . ASN A 1 399 ? 14.957 -15.769 -14.334 1.00 52.47 399 ASN A CA 1
ATOM 2922 C C . ASN A 1 399 ? 14.154 -17.073 -14.568 1.00 52.47 399 ASN A C 1
ATOM 2924 O O . ASN A 1 399 ? 13.151 -17.290 -13.877 1.00 52.47 399 ASN A O 1
ATOM 2928 N N . PRO A 1 400 ? 14.589 -17.942 -15.506 1.00 48.25 400 PRO A N 1
ATOM 2929 C CA . PRO A 1 400 ? 13.775 -18.990 -16.145 1.00 48.25 400 PRO A CA 1
ATOM 2930 C C . PRO A 1 400 ? 13.434 -20.208 -15.267 1.00 48.25 400 PRO A C 1
ATOM 2932 O O . PRO A 1 400 ? 12.971 -21.231 -15.768 1.00 48.25 400 PRO A O 1
ATOM 2935 N N . GLN A 1 401 ? 13.609 -20.127 -13.944 1.00 47.78 401 GLN A N 1
ATOM 2936 C CA . GLN A 1 401 ? 13.248 -21.200 -13.000 1.00 47.78 401 GLN A CA 1
ATOM 2937 C C . GLN A 1 401 ? 11.730 -21.454 -12.918 1.00 47.78 401 GLN A C 1
ATOM 2939 O O . GLN A 1 401 ? 11.280 -22.371 -12.236 1.00 47.78 401 GLN A O 1
ATOM 2944 N N . ILE A 1 402 ? 10.924 -20.630 -13.590 1.00 50.25 402 ILE A N 1
ATOM 2945 C CA . ILE A 1 402 ? 9.469 -20.699 -13.596 1.00 50.25 402 ILE A CA 1
ATOM 2946 C C . ILE A 1 402 ? 9.011 -20.482 -15.042 1.00 50.25 402 ILE A C 1
ATOM 2948 O O . ILE A 1 402 ? 8.936 -19.353 -15.510 1.00 50.25 402 ILE A O 1
ATOM 2952 N N . THR A 1 403 ? 8.732 -21.561 -15.774 1.00 51.09 403 THR A N 1
ATOM 2953 C CA . THR A 1 403 ? 8.117 -21.454 -17.108 1.00 51.09 403 THR A CA 1
ATOM 2954 C C . THR A 1 403 ? 6.635 -21.097 -16.967 1.00 51.09 403 THR A C 1
ATOM 2956 O O . THR A 1 403 ? 5.986 -21.545 -16.021 1.00 51.09 403 THR A O 1
ATOM 2959 N N . ILE A 1 404 ? 6.060 -20.353 -17.921 1.00 57.72 404 ILE A N 1
ATOM 2960 C CA . ILE A 1 404 ? 4.627 -19.981 -17.912 1.00 57.72 404 ILE A CA 1
ATOM 2961 C C . ILE A 1 404 ? 3.729 -21.230 -17.820 1.00 57.72 404 ILE A C 1
ATOM 2963 O O . ILE A 1 404 ? 2.757 -21.262 -17.070 1.00 57.72 404 ILE A O 1
ATOM 2967 N N . SER A 1 405 ? 4.102 -22.321 -18.495 1.00 57.25 405 SER A N 1
ATOM 2968 C CA . SER A 1 405 ? 3.395 -23.605 -18.378 1.00 57.25 405 SER A CA 1
ATOM 2969 C C . SER A 1 405 ? 3.470 -24.200 -16.960 1.00 57.25 405 SER A C 1
ATOM 2971 O O . SER A 1 405 ? 2.486 -24.755 -16.469 1.00 57.25 405 SER A O 1
ATOM 2973 N N . GLY A 1 406 ? 4.603 -24.044 -16.266 1.00 55.72 406 GLY A N 1
ATOM 2974 C CA . GLY A 1 406 ? 4.752 -24.414 -14.856 1.00 55.72 406 GLY A CA 1
ATOM 2975 C C . GLY A 1 406 ? 3.923 -23.541 -13.908 1.00 55.72 406 GLY A C 1
ATOM 2976 O O . GLY A 1 406 ? 3.391 -24.060 -12.930 1.00 55.72 406 GLY A O 1
ATOM 2977 N N . ILE A 1 407 ? 3.757 -22.250 -14.217 1.00 60.41 407 ILE A N 1
ATOM 2978 C CA . ILE A 1 407 ? 2.903 -21.308 -13.471 1.00 60.41 407 ILE A CA 1
ATOM 2979 C C . ILE A 1 407 ? 1.445 -21.743 -13.555 1.00 60.41 407 ILE A C 1
ATOM 2981 O O . ILE A 1 407 ? 0.819 -21.987 -12.528 1.00 60.41 407 ILE A O 1
ATOM 2985 N N . VAL A 1 408 ? 0.917 -21.896 -14.771 1.00 62.03 408 VAL A N 1
ATOM 2986 C CA . VAL A 1 408 ? -0.482 -22.294 -14.988 1.00 62.03 408 VAL A CA 1
ATOM 2987 C C . VAL A 1 408 ? -0.739 -23.684 -14.397 1.00 62.03 408 VAL A C 1
ATOM 2989 O O . VAL A 1 408 ? -1.771 -23.918 -13.768 1.00 62.03 408 VAL A O 1
ATOM 2992 N N . GLY A 1 409 ? 0.230 -24.599 -14.508 1.00 58.31 409 GLY A N 1
ATOM 2993 C CA . GLY A 1 409 ? 0.175 -25.913 -13.866 1.00 58.31 409 GLY A CA 1
ATOM 2994 C C . GLY A 1 409 ? 0.128 -25.855 -12.335 1.00 58.31 409 GLY A C 1
ATOM 2995 O O . GLY A 1 409 ? -0.592 -26.645 -11.729 1.00 58.31 409 GLY A O 1
ATOM 2996 N N . ASN A 1 410 ? 0.843 -24.921 -11.704 1.00 62.16 410 ASN A N 1
ATOM 2997 C CA . ASN A 1 410 ? 0.795 -24.711 -10.255 1.00 62.16 410 ASN A CA 1
ATOM 2998 C C . ASN A 1 410 ? -0.525 -24.070 -9.813 1.00 62.16 410 ASN A C 1
ATOM 3000 O O . ASN A 1 410 ? -1.156 -24.539 -8.867 1.00 62.16 410 ASN A O 1
ATOM 3004 N N . ILE A 1 411 ? -0.996 -23.047 -10.532 1.00 64.19 411 ILE A N 1
ATOM 3005 C CA . ILE A 1 411 ? -2.236 -22.358 -10.161 1.00 64.19 411 ILE A CA 1
ATOM 3006 C C . ILE A 1 411 ? -3.458 -23.283 -10.322 1.00 64.19 411 ILE A C 1
ATOM 3008 O O . ILE A 1 411 ? -4.348 -23.281 -9.476 1.00 64.19 411 ILE A O 1
ATOM 3012 N N . THR A 1 412 ? -3.457 -24.162 -11.328 1.00 63.09 412 THR A N 1
ATOM 3013 C CA . THR A 1 412 ? -4.513 -25.175 -11.535 1.00 63.09 412 THR A CA 1
ATOM 3014 C C . THR A 1 412 ? -4.338 -26.452 -10.692 1.00 63.09 412 THR A C 1
ATOM 3016 O O . THR A 1 412 ? -5.090 -27.412 -10.862 1.00 63.09 412 THR A O 1
ATOM 3019 N N . GLY A 1 413 ? -3.363 -26.488 -9.771 1.00 55.41 413 GLY A N 1
ATOM 3020 C CA . GLY A 1 413 ? -3.183 -27.575 -8.797 1.00 55.41 413 GLY A CA 1
ATOM 3021 C C . GLY A 1 413 ? -2.540 -28.858 -9.340 1.00 55.41 413 GLY A C 1
ATOM 3022 O O . GLY A 1 413 ? -2.692 -29.919 -8.737 1.00 55.41 413 GLY A O 1
ATOM 3023 N N . LYS A 1 414 ? -1.834 -28.800 -10.476 1.00 49.81 414 LYS A N 1
ATOM 3024 C CA . LYS A 1 414 ? -1.264 -29.977 -11.161 1.00 49.81 414 LYS A CA 1
ATOM 3025 C C . LYS A 1 414 ? 0.261 -30.122 -11.054 1.00 49.81 414 LYS A C 1
ATOM 3027 O O . LYS A 1 414 ? 0.781 -31.123 -11.553 1.00 49.81 414 LYS A O 1
ATOM 3032 N N . LYS A 1 415 ? 1.002 -29.181 -10.445 1.00 48.94 415 LYS A N 1
ATOM 3033 C CA . LYS A 1 415 ? 2.470 -29.302 -10.284 1.00 48.94 415 LYS A CA 1
ATOM 3034 C C . LYS A 1 415 ? 3.078 -28.320 -9.274 1.00 48.94 415 LYS A C 1
ATOM 3036 O O . LYS A 1 415 ? 2.773 -27.138 -9.331 1.00 48.94 415 LYS A O 1
ATOM 3041 N N . ASP A 1 416 ? 4.016 -28.788 -8.450 1.00 45.59 416 ASP A N 1
ATOM 3042 C CA . ASP A 1 416 ? 4.865 -27.934 -7.604 1.00 45.59 416 ASP A CA 1
ATOM 3043 C C . ASP A 1 416 ? 5.920 -27.195 -8.454 1.00 45.59 416 ASP A C 1
ATOM 3045 O O . ASP A 1 416 ? 6.609 -27.812 -9.278 1.00 45.59 416 ASP A O 1
ATOM 3049 N N . LEU A 1 417 ? 6.078 -25.879 -8.256 1.00 48.06 417 LEU A N 1
ATOM 3050 C CA . LEU A 1 417 ? 7.122 -25.089 -8.924 1.00 48.06 417 LEU A CA 1
ATOM 3051 C C . LEU A 1 417 ? 8.498 -25.467 -8.363 1.00 48.06 417 LEU A C 1
ATOM 3053 O O . LEU A 1 417 ? 8.865 -25.104 -7.245 1.00 48.06 417 LEU A O 1
ATOM 3057 N N . SER A 1 418 ? 9.277 -26.199 -9.155 1.00 41.97 418 SER A N 1
ATOM 3058 C CA . SER A 1 418 ? 10.624 -26.633 -8.785 1.00 41.97 418 SER A CA 1
ATOM 3059 C C . SER A 1 418 ? 11.575 -25.431 -8.763 1.00 41.97 418 SER A C 1
ATOM 3061 O O . SER A 1 418 ? 11.911 -24.889 -9.809 1.00 41.97 418 SER A O 1
ATOM 3063 N N . ARG A 1 419 ? 12.025 -25.011 -7.576 1.00 44.03 419 ARG A N 1
ATOM 3064 C CA . ARG A 1 419 ? 13.060 -23.976 -7.416 1.00 44.03 419 ARG A CA 1
ATOM 3065 C C . ARG A 1 419 ? 14.435 -24.650 -7.411 1.00 44.03 419 ARG A C 1
ATOM 3067 O O . ARG A 1 419 ? 14.765 -25.320 -6.435 1.00 44.03 419 ARG A O 1
ATOM 3074 N N . GLN A 1 420 ? 15.233 -24.497 -8.467 1.00 35.62 420 GLN A N 1
ATOM 3075 C CA . GLN A 1 420 ? 16.655 -24.867 -8.442 1.00 35.62 420 GLN A CA 1
ATOM 3076 C C . GLN A 1 420 ? 17.554 -23.626 -8.498 1.00 35.62 420 GLN A C 1
ATOM 3078 O O . GLN A 1 420 ? 17.109 -22.521 -8.812 1.00 35.62 420 GLN A O 1
ATOM 3083 N N . ALA A 1 421 ? 18.814 -23.807 -8.091 1.00 38.66 421 ALA A N 1
ATOM 3084 C CA . ALA A 1 421 ? 19.798 -22.735 -8.014 1.00 38.66 421 ALA A CA 1
ATOM 3085 C C . ALA A 1 421 ? 20.061 -22.111 -9.395 1.00 38.66 421 ALA A C 1
ATOM 3087 O O . ALA A 1 421 ? 20.094 -22.796 -10.416 1.00 38.66 421 ALA A O 1
ATOM 3088 N N . VAL A 1 422 ? 20.232 -20.791 -9.385 1.00 41.50 422 VAL A N 1
ATOM 3089 C CA . VAL A 1 422 ? 20.433 -19.932 -10.558 1.00 41.50 422 VAL A CA 1
ATOM 3090 C C . VAL A 1 422 ? 21.709 -20.352 -11.307 1.00 41.50 422 VAL A C 1
ATOM 3092 O O . VAL A 1 422 ? 22.748 -20.459 -10.653 1.00 41.50 422 VAL A O 1
ATOM 3095 N N . PRO A 1 423 ? 21.672 -20.571 -12.638 1.00 38.12 423 PRO A N 1
ATOM 3096 C CA . PRO A 1 423 ? 22.887 -20.685 -13.440 1.00 38.12 423 PRO A CA 1
ATOM 3097 C C . PRO A 1 423 ? 23.715 -19.406 -13.305 1.00 38.12 423 PRO A C 1
ATOM 3099 O O . PRO A 1 423 ? 23.155 -18.310 -13.363 1.00 38.12 423 PRO A O 1
ATOM 3102 N N . ASP A 1 424 ? 25.022 -19.548 -13.091 1.00 34.50 424 ASP A N 1
ATOM 3103 C CA . ASP A 1 424 ? 25.924 -18.411 -12.918 1.00 34.50 424 ASP A CA 1
ATOM 3104 C C . ASP A 1 424 ? 25.777 -17.384 -14.055 1.00 34.50 424 ASP A C 1
ATOM 3106 O O . ASP A 1 424 ? 25.463 -17.762 -15.191 1.00 34.50 424 ASP A O 1
ATOM 3110 N N . PRO A 1 425 ? 26.021 -16.086 -13.779 1.00 35.53 425 PRO A N 1
ATOM 3111 C CA . PRO A 1 425 ? 26.137 -15.091 -14.832 1.00 35.53 425 PRO A CA 1
ATOM 3112 C C . PRO A 1 425 ? 27.090 -15.622 -15.899 1.00 35.53 425 PRO A C 1
ATOM 3114 O O . PRO A 1 425 ? 28.181 -16.093 -15.567 1.00 35.53 425 PRO A O 1
ATOM 3117 N N . ILE A 1 426 ? 26.691 -15.538 -17.169 1.00 37.03 426 ILE A N 1
ATOM 3118 C CA . ILE A 1 426 ? 27.626 -15.732 -18.275 1.00 37.03 426 ILE A CA 1
ATOM 3119 C C . ILE A 1 426 ? 28.753 -14.728 -18.032 1.00 37.03 426 ILE A C 1
ATOM 3121 O O . ILE A 1 426 ? 28.553 -13.519 -18.163 1.00 37.03 426 ILE A O 1
ATOM 3125 N N . LYS A 1 427 ? 29.915 -15.224 -17.595 1.00 31.17 427 LYS A N 1
ATOM 3126 C CA . LYS A 1 427 ? 31.147 -14.446 -17.596 1.00 31.17 427 LYS A CA 1
ATOM 3127 C C . LYS A 1 427 ? 31.319 -13.918 -19.018 1.00 31.17 427 LYS A C 1
ATOM 3129 O O . LYS A 1 427 ? 31.221 -14.698 -19.968 1.00 31.17 427 LYS A O 1
ATOM 3134 N N . SER A 1 428 ? 31.579 -12.620 -19.166 1.00 33.59 428 SER A N 1
ATOM 3135 C CA . SER A 1 428 ? 32.156 -12.106 -20.409 1.00 33.59 428 SER A CA 1
ATOM 3136 C C . SER A 1 428 ? 33.356 -12.984 -20.779 1.00 33.59 428 SER A C 1
ATOM 3138 O O . SER A 1 428 ? 34.052 -13.418 -19.854 1.00 33.59 428 SER A O 1
ATOM 3140 N N . PRO A 1 429 ? 33.598 -13.272 -22.072 1.00 35.22 429 PRO A N 1
ATOM 3141 C CA . PRO A 1 429 ? 34.772 -14.032 -22.470 1.00 35.22 429 PRO A CA 1
ATOM 3142 C C . PRO A 1 429 ? 36.000 -13.394 -21.817 1.00 35.22 429 PRO A C 1
ATOM 3144 O O . PRO A 1 429 ? 36.246 -12.199 -21.994 1.00 35.22 429 PRO A O 1
ATOM 3147 N N . GLU A 1 430 ? 36.710 -14.162 -20.992 1.00 35.91 430 GLU A N 1
ATOM 3148 C CA . GLU A 1 430 ? 38.046 -13.779 -20.556 1.00 35.91 430 GLU A CA 1
ATOM 3149 C C . GLU A 1 430 ? 38.863 -13.585 -21.843 1.00 35.91 430 GLU A C 1
ATOM 3151 O O . GLU A 1 430 ? 38.802 -14.412 -22.756 1.00 35.91 430 GLU A O 1
ATOM 3156 N N . ASN A 1 431 ? 39.553 -12.446 -21.959 1.00 41.19 431 ASN A N 1
ATOM 3157 C CA . ASN A 1 431 ? 40.570 -12.253 -22.986 1.00 41.19 431 ASN A CA 1
ATOM 3158 C C . ASN A 1 431 ? 41.706 -13.236 -22.686 1.00 41.19 431 ASN A C 1
ATOM 3160 O O . ASN A 1 431 ? 42.692 -12.878 -22.044 1.00 41.19 431 ASN A O 1
ATOM 3164 N N . ASP A 1 432 ? 41.543 -14.482 -23.115 1.00 34.00 432 ASP A N 1
ATOM 3165 C CA . ASP A 1 432 ? 42.643 -15.418 -23.220 1.00 34.00 432 ASP A CA 1
ATOM 3166 C C . ASP A 1 432 ? 43.445 -15.024 -24.459 1.00 34.00 432 ASP A C 1
ATOM 3168 O O . ASP A 1 432 ? 43.113 -15.359 -25.599 1.00 34.00 432 ASP A O 1
ATOM 3172 N N . ASP A 1 433 ? 44.522 -14.281 -24.212 1.00 44.00 433 ASP A N 1
ATOM 3173 C CA . ASP A 1 433 ? 45.654 -14.143 -25.119 1.00 44.00 433 ASP A CA 1
ATOM 3174 C C . ASP A 1 433 ? 46.264 -15.535 -25.375 1.00 44.00 433 ASP A C 1
ATOM 3176 O O . ASP A 1 433 ? 47.271 -15.933 -24.788 1.00 44.00 433 ASP A O 1
ATOM 3180 N N . ALA A 1 434 ? 45.647 -16.301 -26.271 1.00 38.22 434 ALA A N 1
ATOM 3181 C CA . ALA A 1 434 ? 46.184 -17.544 -26.799 1.00 38.22 434 ALA A CA 1
ATOM 3182 C C . ALA A 1 434 ? 46.010 -17.569 -28.320 1.00 38.22 434 ALA A C 1
ATOM 3184 O O . ALA A 1 434 ? 45.071 -18.114 -28.893 1.00 38.22 434 ALA A O 1
ATOM 3185 N N . ASN A 1 435 ? 46.989 -16.939 -28.960 1.00 43.28 435 ASN A N 1
ATOM 3186 C CA . ASN A 1 435 ? 47.307 -16.984 -30.376 1.00 43.28 435 ASN A CA 1
ATOM 3187 C C . ASN A 1 435 ? 47.087 -18.383 -30.996 1.00 43.28 435 ASN A C 1
ATOM 3189 O O . ASN A 1 435 ? 47.942 -19.257 -30.873 1.00 43.28 435 ASN A O 1
ATOM 3193 N N . THR A 1 436 ? 45.975 -18.577 -31.710 1.00 31.53 436 THR A N 1
ATOM 3194 C CA . THR A 1 436 ? 45.858 -19.581 -32.778 1.00 31.53 436 THR A CA 1
ATOM 3195 C C . THR A 1 436 ? 45.000 -19.023 -33.910 1.00 31.53 436 THR A C 1
ATOM 3197 O O . THR A 1 436 ? 43.804 -18.787 -33.784 1.00 31.53 436 THR A O 1
ATOM 3200 N N . SER A 1 437 ? 45.669 -18.767 -35.029 1.00 42.47 437 SER A N 1
ATOM 3201 C CA . SER A 1 437 ? 45.067 -18.475 -36.322 1.00 42.47 437 SER A CA 1
ATOM 3202 C C . SER A 1 437 ? 44.462 -19.760 -36.885 1.00 42.47 437 SER A C 1
ATOM 3204 O O . SER A 1 437 ? 45.213 -20.701 -37.119 1.00 42.47 437 SER A O 1
ATOM 3206 N N . ASP A 1 438 ? 43.144 -19.790 -37.109 1.00 35.44 438 ASP A N 1
ATOM 3207 C CA . ASP A 1 438 ? 42.568 -20.380 -38.325 1.00 35.44 438 ASP A CA 1
ATOM 3208 C C . ASP A 1 438 ? 41.055 -20.113 -38.477 1.00 35.44 438 ASP A C 1
ATOM 3210 O O . ASP A 1 438 ? 40.261 -20.363 -37.577 1.00 35.44 438 ASP A O 1
ATOM 3214 N N . GLY A 1 439 ? 40.670 -19.652 -39.672 1.00 34.59 439 GLY A N 1
ATOM 3215 C CA . GLY A 1 439 ? 39.452 -20.091 -40.367 1.00 34.59 439 GLY A CA 1
ATOM 3216 C C . GLY A 1 439 ? 38.058 -19.608 -39.929 1.00 34.59 439 GLY A C 1
ATOM 3217 O O . GLY A 1 439 ? 37.335 -20.329 -39.261 1.00 34.59 439 GLY A O 1
ATOM 3218 N N . SER A 1 440 ? 37.608 -18.490 -40.518 1.00 42.53 440 SER A N 1
ATOM 3219 C CA . SER A 1 440 ? 36.248 -18.277 -41.073 1.00 42.53 440 SER A CA 1
ATOM 3220 C C . SER A 1 440 ? 35.010 -18.681 -40.236 1.00 42.53 440 SER A C 1
ATOM 3222 O O . SER A 1 440 ? 34.537 -19.813 -40.331 1.00 42.53 440 SER A O 1
ATOM 3224 N N . GLY A 1 441 ? 34.329 -17.701 -39.621 1.00 35.06 441 GLY A N 1
ATOM 3225 C CA . GLY A 1 441 ? 32.923 -17.863 -39.214 1.00 35.06 441 GLY A CA 1
ATOM 3226 C C . GLY A 1 441 ? 32.314 -16.704 -38.411 1.00 35.06 441 GLY A C 1
ATOM 3227 O O . GLY A 1 441 ? 32.572 -16.575 -37.228 1.00 35.06 441 GLY A O 1
ATOM 3228 N N . SER A 1 442 ? 31.438 -15.925 -39.057 1.00 38.31 442 SER A N 1
ATOM 3229 C CA . SER A 1 442 ? 30.366 -15.091 -38.469 1.00 38.31 442 SER A CA 1
ATOM 3230 C C . SER A 1 442 ? 30.728 -13.942 -37.503 1.00 38.31 442 SER A C 1
ATOM 3232 O O . SER A 1 442 ? 30.531 -14.021 -36.297 1.00 38.31 442 SER A O 1
ATOM 3234 N N . GLY A 1 443 ? 31.047 -12.768 -38.059 1.00 36.75 443 GLY A N 1
ATOM 3235 C CA . GLY A 1 443 ? 30.858 -11.471 -37.377 1.00 36.75 443 GLY A CA 1
ATOM 3236 C C . GLY A 1 443 ? 29.397 -10.981 -37.371 1.00 36.75 443 GLY A C 1
ATOM 3237 O O . GLY A 1 443 ? 29.155 -9.783 -37.269 1.00 36.75 443 GLY A O 1
ATOM 3238 N N . LYS A 1 444 ? 28.424 -11.883 -37.570 1.00 41.03 444 LYS A N 1
ATOM 3239 C CA . LYS A 1 444 ? 26.992 -11.565 -37.724 1.00 41.03 444 LYS A CA 1
ATOM 3240 C C . LYS A 1 444 ? 26.133 -12.049 -36.547 1.00 41.03 444 LYS A C 1
ATOM 3242 O O . LYS A 1 444 ? 24.966 -11.685 -36.482 1.00 41.03 444 LYS A O 1
ATOM 3247 N N . ASP A 1 445 ? 26.704 -12.842 -35.636 1.00 43.06 445 ASP A N 1
ATOM 3248 C CA . ASP A 1 445 ? 25.973 -13.444 -34.511 1.00 43.06 445 ASP A CA 1
ATOM 3249 C C . ASP A 1 445 ? 25.878 -12.529 -33.279 1.00 43.06 445 ASP A C 1
ATOM 3251 O O . ASP A 1 445 ? 24.843 -12.517 -32.619 1.00 43.06 445 ASP A O 1
ATOM 3255 N N . SER A 1 446 ? 26.896 -11.705 -32.982 1.00 51.47 446 SER A N 1
ATOM 3256 C CA . SER A 1 446 ? 26.866 -10.863 -31.771 1.00 51.47 446 SER A CA 1
ATOM 3257 C C . SER A 1 446 ? 25.781 -9.784 -31.842 1.00 51.47 446 SER A C 1
ATOM 3259 O O . SER A 1 446 ? 25.016 -9.609 -30.899 1.00 51.47 446 SER A O 1
ATOM 3261 N N . THR A 1 447 ? 25.626 -9.130 -32.997 1.00 56.66 447 THR A N 1
ATOM 3262 C CA . THR A 1 447 ? 24.644 -8.055 -33.200 1.00 56.66 447 THR A CA 1
ATOM 3263 C C . THR A 1 447 ? 23.202 -8.553 -33.149 1.00 56.66 447 THR A C 1
ATOM 3265 O O . THR A 1 447 ? 22.343 -7.858 -32.618 1.00 56.66 447 THR A O 1
ATOM 3268 N N . ALA A 1 448 ? 22.920 -9.761 -33.645 1.00 59.31 448 ALA A N 1
ATOM 3269 C CA . ALA A 1 448 ? 21.600 -10.375 -33.514 1.00 59.31 448 ALA A CA 1
ATOM 3270 C C . ALA A 1 448 ? 21.301 -10.774 -32.058 1.00 59.31 448 ALA A C 1
ATOM 3272 O O . ALA A 1 448 ? 20.186 -10.561 -31.583 1.00 59.31 448 ALA A O 1
ATOM 3273 N N . THR A 1 449 ? 22.298 -11.297 -31.328 1.00 64.25 449 THR A N 1
ATOM 3274 C CA . THR A 1 449 ? 22.133 -11.632 -29.905 1.00 64.25 449 THR A CA 1
ATOM 3275 C C . THR A 1 449 ? 21.995 -10.410 -29.003 1.00 64.25 449 THR A C 1
ATOM 3277 O O . THR A 1 449 ? 21.281 -10.488 -28.010 1.00 64.25 449 THR A O 1
ATOM 3280 N N . ASP A 1 450 ? 22.637 -9.289 -29.330 1.00 70.00 450 ASP A N 1
ATOM 3281 C CA . ASP A 1 450 ? 22.544 -8.063 -28.535 1.00 70.00 450 ASP A CA 1
ATOM 3282 C C . ASP A 1 450 ? 21.218 -7.337 -28.788 1.00 70.00 450 ASP A C 1
ATOM 3284 O O . ASP A 1 450 ? 20.527 -7.012 -27.829 1.00 70.00 450 ASP A O 1
ATOM 3288 N N . LYS A 1 451 ? 20.752 -7.261 -30.044 1.00 73.56 451 LYS A N 1
ATOM 3289 C CA . LYS A 1 451 ? 19.396 -6.771 -30.362 1.00 73.56 451 LYS A CA 1
ATOM 3290 C C . LYS A 1 451 ? 18.297 -7.578 -29.662 1.00 73.56 451 LYS A C 1
ATOM 3292 O O . LYS A 1 451 ? 17.324 -7.010 -29.178 1.00 73.56 451 LYS A O 1
ATOM 3297 N N . ALA A 1 452 ? 18.455 -8.902 -29.581 1.00 76.81 452 ALA A N 1
ATOM 3298 C CA . ALA A 1 452 ? 17.511 -9.764 -28.869 1.00 76.81 452 ALA A CA 1
ATOM 3299 C C . ALA A 1 452 ? 17.525 -9.540 -27.345 1.00 76.81 452 ALA A C 1
ATOM 3301 O O . ALA A 1 452 ? 16.487 -9.684 -26.705 1.00 76.81 452 ALA A O 1
ATOM 3302 N N . LYS A 1 453 ? 18.677 -9.182 -26.758 1.00 80.81 453 LYS A N 1
ATOM 3303 C CA . LYS A 1 453 ? 18.769 -8.797 -25.338 1.00 80.81 453 LYS A CA 1
ATOM 3304 C C . LYS A 1 453 ? 18.155 -7.425 -25.087 1.00 80.81 453 LYS A C 1
ATOM 3306 O O . LYS A 1 453 ? 17.501 -7.243 -24.067 1.00 80.81 453 LYS A O 1
ATOM 3311 N N . ASP A 1 454 ? 18.361 -6.479 -25.996 1.00 86.31 454 ASP A N 1
ATOM 3312 C CA . ASP A 1 454 ? 17.837 -5.119 -25.864 1.00 86.31 454 ASP A CA 1
ATOM 3313 C C . ASP A 1 454 ? 16.305 -5.097 -25.977 1.00 86.31 45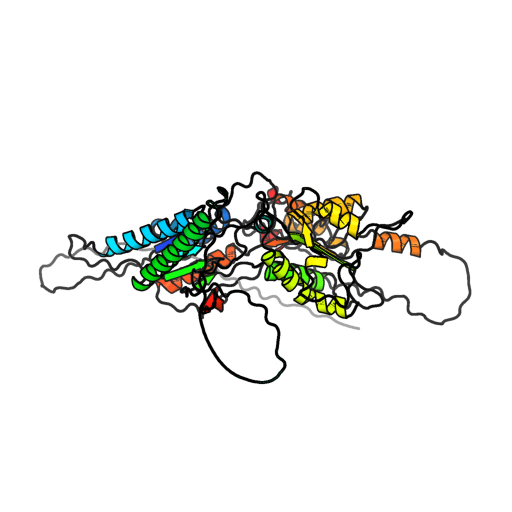4 ASP A C 1
ATOM 3315 O O . ASP A 1 454 ? 15.646 -4.362 -25.247 1.00 86.31 454 ASP A O 1
ATOM 3319 N N . ALA A 1 455 ? 15.734 -5.984 -26.800 1.00 89.62 455 ALA A N 1
ATOM 3320 C CA . ALA A 1 455 ? 14.293 -6.208 -26.923 1.00 89.62 455 ALA A CA 1
ATOM 3321 C C . ALA A 1 455 ? 13.703 -7.173 -25.878 1.00 89.62 455 ALA A C 1
ATOM 3323 O O . ALA A 1 455 ? 12.549 -7.585 -26.014 1.00 89.62 455 ALA A O 1
ATOM 3324 N N . GLN A 1 456 ? 14.458 -7.581 -24.854 1.00 91.19 456 GLN A N 1
ATOM 3325 C CA . GLN A 1 456 ? 13.937 -8.474 -23.821 1.00 91.19 456 GLN A CA 1
ATOM 3326 C C . GLN A 1 456 ? 12.927 -7.744 -22.925 1.00 91.19 456 GLN A C 1
ATOM 3328 O O . GLN A 1 456 ? 13.183 -6.641 -22.451 1.00 91.19 456 GLN A O 1
ATOM 3333 N N . TRP A 1 457 ? 11.792 -8.389 -22.646 1.00 94.50 457 TRP A N 1
ATOM 3334 C CA . TRP A 1 457 ? 10.763 -7.854 -21.754 1.00 94.50 457 TRP A CA 1
ATOM 3335 C C . TRP A 1 457 ? 11.310 -7.552 -20.345 1.00 94.50 457 TRP A C 1
ATOM 3337 O O . TRP A 1 457 ? 11.838 -8.478 -19.719 1.00 94.50 457 TRP A O 1
ATOM 3347 N N . PRO A 1 458 ? 11.153 -6.323 -19.808 1.00 96.31 458 PRO A N 1
ATOM 3348 C CA . PRO A 1 458 ? 11.649 -5.953 -18.482 1.00 96.31 458 PRO A CA 1
ATOM 3349 C C . PRO A 1 458 ? 10.763 -6.471 -17.338 1.00 96.31 458 PRO A C 1
ATOM 3351 O O . PRO A 1 458 ? 9.627 -6.906 -17.526 1.00 96.31 458 PRO A O 1
ATOM 3354 N N . LEU A 1 459 ? 11.251 -6.372 -16.098 1.00 97.25 459 LEU A N 1
ATOM 3355 C CA . LEU A 1 459 ? 10.375 -6.489 -14.928 1.00 97.25 459 LEU A CA 1
ATOM 3356 C C . LEU A 1 459 ? 9.453 -5.266 -14.853 1.00 97.25 459 LEU A C 1
ATOM 3358 O O . LEU A 1 459 ? 9.947 -4.147 -14.794 1.00 97.25 459 LEU A O 1
ATOM 3362 N N . VAL A 1 460 ? 8.139 -5.462 -14.766 1.00 98.44 460 VAL A N 1
ATOM 3363 C CA . VAL A 1 460 ? 7.180 -4.373 -14.498 1.00 98.44 460 VAL A CA 1
ATOM 3364 C C . VAL A 1 460 ? 6.545 -4.595 -13.128 1.00 98.44 460 VAL A C 1
ATOM 3366 O O . VAL A 1 460 ? 5.942 -5.646 -12.894 1.00 98.44 460 VAL A O 1
ATOM 3369 N N . THR A 1 461 ? 6.725 -3.657 -12.197 1.00 98.44 461 THR A N 1
ATOM 3370 C CA . THR A 1 461 ? 6.089 -3.717 -10.867 1.00 98.44 461 THR A CA 1
ATOM 3371 C C . THR A 1 461 ? 4.691 -3.099 -10.880 1.00 98.44 461 THR A C 1
ATOM 3373 O O . THR A 1 461 ? 4.204 -2.671 -11.920 1.00 98.44 461 THR A O 1
ATOM 3376 N N . GLY A 1 462 ? 4.025 -3.109 -9.731 1.00 97.25 462 GLY A N 1
ATOM 3377 C CA . GLY A 1 462 ? 2.706 -2.528 -9.534 1.00 97.25 462 GLY A CA 1
ATOM 3378 C C . GLY A 1 462 ? 2.288 -2.622 -8.070 1.00 97.25 462 GLY A C 1
ATOM 3379 O O . GLY A 1 462 ? 2.986 -3.225 -7.242 1.00 97.25 462 GLY A O 1
ATOM 3380 N N . TYR A 1 463 ? 1.144 -2.028 -7.752 1.00 96.38 463 TYR A N 1
ATOM 3381 C CA . TYR A 1 463 ? 0.533 -2.028 -6.426 1.00 96.38 463 TYR A CA 1
ATOM 3382 C C . TYR A 1 463 ? -0.983 -1.844 -6.541 1.00 96.38 463 TYR A C 1
ATOM 3384 O O . TYR A 1 463 ? -1.461 -1.078 -7.379 1.00 96.38 463 TYR A O 1
ATOM 3392 N N . GLY A 1 464 ? -1.720 -2.531 -5.673 1.00 93.81 464 GLY A N 1
ATOM 3393 C CA . GLY A 1 464 ? -3.177 -2.531 -5.578 1.00 93.81 464 GLY A CA 1
ATOM 3394 C C . GLY A 1 464 ? -3.826 -3.878 -5.906 1.00 93.81 464 GLY A C 1
ATOM 3395 O O . GLY A 1 464 ? -4.985 -4.082 -5.545 1.00 93.81 464 GLY A O 1
ATOM 3396 N N . ALA A 1 465 ? -3.097 -4.796 -6.545 1.00 94.81 465 ALA A N 1
ATOM 3397 C CA . ALA A 1 465 ? -3.562 -6.102 -7.010 1.00 94.81 465 ALA A CA 1
ATOM 3398 C C . ALA A 1 465 ? -4.876 -6.053 -7.808 1.00 94.81 465 ALA A C 1
ATOM 3400 O O . ALA A 1 465 ? -5.806 -6.808 -7.533 1.00 94.81 465 ALA A O 1
ATOM 3401 N N . TYR A 1 466 ? -4.967 -5.152 -8.786 1.00 94.25 466 TYR A N 1
ATOM 3402 C CA . TYR A 1 466 ? -6.195 -4.911 -9.546 1.00 94.25 466 TYR A CA 1
ATOM 3403 C C . TYR A 1 466 ? -6.614 -6.194 -10.251 1.00 94.25 466 TYR A C 1
ATOM 3405 O O . TYR A 1 466 ? -5.812 -6.791 -10.969 1.00 94.25 466 TYR A O 1
ATOM 3413 N N . VAL A 1 467 ? -7.881 -6.591 -10.106 1.00 92.75 467 VAL A N 1
ATOM 3414 C CA . VAL A 1 467 ? -8.394 -7.819 -10.737 1.00 92.75 467 VAL A CA 1
ATOM 3415 C C . VAL A 1 467 ? -8.160 -7.798 -12.253 1.00 92.75 467 VAL A C 1
ATOM 3417 O O . VAL A 1 467 ? -7.703 -8.790 -12.813 1.00 92.75 467 VAL A O 1
ATOM 3420 N N . SER A 1 468 ? -8.346 -6.640 -12.896 1.00 92.56 468 SER A N 1
ATOM 3421 C CA . SER A 1 468 ? -8.065 -6.423 -14.324 1.00 92.56 468 SER A CA 1
ATOM 3422 C C . SER A 1 468 ? -6.614 -6.706 -14.732 1.00 92.56 468 SER A C 1
ATOM 3424 O O . SER A 1 468 ? -6.356 -7.058 -15.879 1.00 92.56 468 SER A O 1
ATOM 3426 N N . ASN A 1 469 ? -5.665 -6.563 -13.807 1.00 94.38 469 ASN A N 1
ATOM 3427 C CA . ASN A 1 469 ? -4.235 -6.733 -14.050 1.00 94.38 469 ASN A CA 1
ATOM 3428 C C . ASN A 1 469 ? -3.730 -8.132 -13.691 1.00 94.38 469 ASN A C 1
ATOM 3430 O O . ASN A 1 469 ? -2.645 -8.518 -14.132 1.00 94.38 469 ASN A O 1
ATOM 3434 N N . ILE A 1 470 ? -4.492 -8.916 -12.922 1.00 93.69 470 ILE A N 1
ATOM 3435 C CA . ILE A 1 470 ? -4.085 -10.267 -12.522 1.00 93.69 470 ILE A CA 1
ATOM 3436 C C . ILE A 1 470 ? -3.733 -11.155 -13.730 1.00 93.69 470 ILE A C 1
ATOM 3438 O O . ILE A 1 470 ? -2.698 -11.824 -13.659 1.00 93.69 470 ILE A O 1
ATOM 3442 N N . PRO A 1 471 ? -4.459 -11.135 -14.867 1.00 91.19 471 PRO A N 1
ATOM 3443 C CA . PRO A 1 471 ? -4.037 -11.866 -16.064 1.00 91.19 471 PRO A CA 1
ATOM 3444 C C . PRO A 1 471 ? -2.635 -11.477 -16.571 1.00 91.19 471 PRO A C 1
ATOM 3446 O O . PRO A 1 471 ? -1.851 -12.354 -16.943 1.00 91.19 471 PRO A O 1
ATOM 3449 N N . SER A 1 472 ? -2.278 -10.187 -16.521 1.00 92.94 472 SER A N 1
ATOM 3450 C CA . SER A 1 472 ? -0.929 -9.698 -16.854 1.00 92.94 472 SER A CA 1
ATOM 3451 C C . SER A 1 472 ? 0.123 -10.147 -15.837 1.00 92.94 472 SER A C 1
ATOM 3453 O O . SER A 1 472 ? 1.274 -10.380 -16.200 1.00 92.94 472 SER A O 1
ATOM 3455 N N . VAL A 1 473 ? -0.259 -10.324 -14.568 1.00 93.00 473 VAL A N 1
ATOM 3456 C CA . VAL A 1 473 ? 0.615 -10.933 -13.553 1.00 93.00 473 VAL A CA 1
ATOM 3457 C C . VAL A 1 473 ? 0.834 -12.421 -13.836 1.00 93.00 473 VAL A C 1
ATOM 3459 O O . VAL A 1 473 ? 1.960 -12.906 -13.741 1.00 93.00 473 VAL A O 1
ATOM 3462 N N . VAL A 1 474 ? -0.218 -13.155 -14.214 1.00 88.94 474 VAL A N 1
ATOM 3463 C CA . VAL A 1 474 ? -0.163 -14.595 -14.525 1.00 88.94 474 VAL A CA 1
ATOM 3464 C C . VAL A 1 474 ? 0.700 -14.875 -15.756 1.00 88.94 474 VAL A C 1
ATOM 3466 O O . VAL A 1 474 ? 1.508 -15.806 -15.733 1.00 88.94 474 VAL A O 1
ATOM 3469 N N . ASN A 1 475 ? 0.558 -14.078 -16.819 1.00 87.88 475 ASN A N 1
ATOM 3470 C CA . ASN A 1 475 ? 1.332 -14.248 -18.053 1.00 87.88 475 ASN A CA 1
ATOM 3471 C C . ASN A 1 475 ? 2.755 -13.649 -17.975 1.00 87.88 475 ASN A C 1
ATOM 3473 O O . ASN A 1 475 ? 3.550 -13.836 -18.895 1.00 87.88 475 ASN A O 1
ATOM 3477 N N . GLY A 1 476 ? 3.090 -12.965 -16.874 1.00 90.25 476 GLY A N 1
ATOM 3478 C CA . GLY A 1 476 ? 4.412 -12.402 -16.613 1.00 90.25 476 GLY A CA 1
ATOM 3479 C C . GLY A 1 476 ? 4.722 -11.108 -17.368 1.00 90.25 476 GLY A C 1
ATOM 3480 O O . GLY A 1 476 ? 5.879 -10.689 -17.357 1.00 90.25 476 GLY A O 1
ATOM 3481 N N . LYS A 1 477 ? 3.741 -10.473 -18.020 1.00 94.38 477 LYS A N 1
ATOM 3482 C CA . LYS A 1 477 ? 3.901 -9.140 -18.619 1.00 94.38 477 LYS A CA 1
ATOM 3483 C C . LYS A 1 477 ? 3.991 -8.064 -17.538 1.00 94.38 477 LYS A C 1
ATOM 3485 O O . LYS A 1 477 ? 4.890 -7.228 -17.578 1.00 94.38 477 LYS A O 1
ATOM 3490 N N . GLN A 1 478 ? 3.145 -8.167 -16.516 1.00 96.69 478 GLN A N 1
ATOM 3491 C CA . GLN A 1 478 ? 3.380 -7.534 -15.224 1.00 96.69 478 GLN A CA 1
ATOM 3492 C C . GLN A 1 478 ? 4.099 -8.548 -14.327 1.00 96.69 478 GLN A C 1
ATOM 3494 O O . GLN A 1 478 ? 3.645 -9.673 -14.146 1.00 96.69 478 GLN A O 1
ATOM 3499 N N . TRP A 1 479 ? 5.259 -8.200 -13.777 1.00 96.06 479 TRP A N 1
ATOM 3500 C CA . TRP A 1 479 ? 6.047 -9.151 -12.993 1.00 96.06 479 TRP A CA 1
ATOM 3501 C C . TRP A 1 479 ? 5.458 -9.375 -11.598 1.00 96.06 479 TRP A C 1
ATOM 3503 O O . TRP A 1 479 ? 5.359 -10.514 -11.124 1.00 96.06 479 TRP A O 1
ATOM 3513 N N . MET A 1 480 ? 5.102 -8.281 -10.930 1.00 96.38 480 MET A N 1
ATOM 3514 C CA . MET A 1 480 ? 4.493 -8.324 -9.611 1.00 96.38 480 MET A CA 1
ATOM 3515 C C . MET A 1 480 ? 3.494 -7.191 -9.404 1.00 96.38 480 MET A C 1
ATOM 3517 O O . MET A 1 480 ? 3.567 -6.149 -10.053 1.00 96.38 480 MET A O 1
ATOM 3521 N N . THR A 1 481 ? 2.622 -7.389 -8.426 1.00 97.56 481 THR A N 1
ATOM 3522 C CA . THR A 1 481 ? 1.835 -6.343 -7.774 1.00 97.56 481 THR A CA 1
ATOM 3523 C C . THR A 1 481 ? 1.986 -6.473 -6.257 1.00 97.56 481 THR A C 1
ATOM 3525 O O . THR A 1 481 ? 2.382 -7.531 -5.756 1.00 97.56 481 THR A O 1
ATOM 3528 N N . GLY A 1 482 ? 1.739 -5.400 -5.518 1.00 96.00 482 GLY A N 1
ATOM 3529 C CA . GLY A 1 482 ? 1.696 -5.399 -4.058 1.00 96.00 482 GLY A CA 1
ATOM 3530 C C . GLY A 1 482 ? 0.287 -5.151 -3.523 1.00 96.00 482 GLY A C 1
ATOM 3531 O O . GLY A 1 482 ? -0.525 -4.542 -4.209 1.00 96.00 482 GLY A O 1
ATOM 3532 N N . MET A 1 483 ? -0.018 -5.597 -2.306 1.00 94.88 483 MET A N 1
ATOM 3533 C CA . MET A 1 483 ? -1.261 -5.229 -1.615 1.00 94.88 483 MET A CA 1
ATOM 3534 C C . MET A 1 483 ? -1.160 -5.420 -0.099 1.00 94.88 483 MET A C 1
ATOM 3536 O O . MET A 1 483 ? -0.210 -6.036 0.393 1.00 94.88 483 MET A O 1
ATOM 3540 N N . GLU A 1 484 ? -2.172 -4.949 0.632 1.00 94.75 484 GLU A N 1
ATOM 3541 C CA . GLU A 1 484 ? -2.273 -5.211 2.066 1.00 94.75 484 GLU A CA 1
ATOM 3542 C C . GLU A 1 484 ? -2.569 -6.672 2.368 1.00 94.75 484 GLU A C 1
ATOM 3544 O O . GLU A 1 484 ? -3.381 -7.317 1.697 1.00 94.75 484 GLU A O 1
ATOM 3549 N N . ASN A 1 485 ? -2.001 -7.172 3.464 1.00 94.94 485 ASN A N 1
ATOM 3550 C CA . ASN A 1 485 ? -2.387 -8.463 4.014 1.00 94.94 485 ASN A CA 1
ATOM 3551 C C . ASN A 1 485 ? -3.655 -8.340 4.875 1.00 94.94 485 ASN A C 1
ATOM 3553 O O . ASN A 1 485 ? -3.608 -8.481 6.097 1.00 94.94 485 ASN A O 1
ATOM 3557 N N . ARG A 1 486 ? -4.801 -8.061 4.238 1.00 94.00 486 ARG A N 1
ATOM 3558 C CA . ARG A 1 486 ? -6.076 -7.795 4.939 1.00 94.00 486 ARG A CA 1
ATOM 3559 C C . ARG A 1 486 ? -6.477 -8.909 5.902 1.00 94.00 486 ARG A C 1
ATOM 3561 O O . ARG A 1 486 ? -6.968 -8.617 6.983 1.00 94.00 486 ARG A O 1
ATOM 3568 N N . LYS A 1 487 ? -6.239 -10.172 5.534 1.00 94.94 487 LYS A N 1
ATOM 3569 C CA . LYS A 1 487 ? -6.558 -11.332 6.380 1.00 94.94 487 LYS A CA 1
ATOM 3570 C C . LYS A 1 487 ? -5.711 -11.375 7.654 1.00 94.94 487 LYS A C 1
ATOM 3572 O O . LYS A 1 487 ? -6.257 -11.658 8.715 1.00 94.94 487 LYS A O 1
ATOM 3577 N N . ALA A 1 488 ? -4.415 -11.064 7.568 1.00 95.94 488 ALA A N 1
ATOM 3578 C CA . ALA A 1 488 ? -3.563 -10.980 8.756 1.00 95.94 488 ALA A CA 1
ATOM 3579 C C . ALA A 1 488 ? -3.942 -9.778 9.630 1.00 95.94 488 ALA A C 1
ATOM 3581 O O . ALA A 1 488 ? -4.152 -9.945 10.826 1.00 95.94 488 ALA A O 1
ATOM 3582 N N . PHE A 1 489 ? -4.164 -8.603 9.027 1.00 96.25 489 PHE A N 1
ATOM 3583 C CA . PHE A 1 489 ? -4.654 -7.441 9.772 1.00 96.25 489 PHE A CA 1
ATOM 3584 C C . PHE A 1 489 ? -5.975 -7.724 10.486 1.00 96.25 489 PHE A C 1
ATOM 3586 O O . PHE A 1 489 ? -6.107 -7.388 11.655 1.00 96.25 489 PHE A O 1
ATOM 3593 N N . ALA A 1 490 ? -6.944 -8.350 9.817 1.00 97.56 490 ALA A N 1
ATOM 3594 C CA . ALA A 1 490 ? -8.229 -8.686 10.420 1.00 97.56 490 ALA A CA 1
ATOM 3595 C C . ALA A 1 490 ? -8.081 -9.610 11.638 1.00 97.56 490 ALA A C 1
ATOM 3597 O O . ALA A 1 490 ? -8.661 -9.329 12.687 1.00 97.56 490 ALA A O 1
ATOM 3598 N N . SER A 1 491 ? -7.265 -10.662 11.514 1.00 97.88 491 SER A N 1
ATOM 3599 C CA . SER A 1 491 ? -6.934 -11.573 12.616 1.00 97.88 491 SER A CA 1
ATOM 3600 C C . SER A 1 491 ? -6.324 -10.824 13.802 1.00 97.88 491 SER A C 1
ATOM 3602 O O . SER A 1 491 ? -6.779 -10.964 14.936 1.00 97.88 491 SER A O 1
ATOM 3604 N N . ASP A 1 492 ? -5.335 -9.976 13.543 1.00 98.25 492 ASP A N 1
ATOM 3605 C CA . ASP A 1 492 ? -4.570 -9.320 14.600 1.00 98.25 492 ASP A CA 1
ATOM 3606 C C . ASP A 1 492 ? -5.341 -8.165 15.246 1.00 98.25 492 ASP A C 1
ATOM 3608 O O . ASP A 1 492 ? -5.251 -7.951 16.454 1.00 98.25 492 ASP A O 1
ATOM 3612 N N . ILE A 1 493 ? -6.181 -7.465 14.480 1.00 98.44 493 ILE A N 1
ATOM 3613 C CA . ILE A 1 493 ? -7.145 -6.497 15.015 1.00 98.44 493 ILE A CA 1
ATOM 3614 C C . ILE A 1 493 ? -8.151 -7.209 15.931 1.00 98.44 493 ILE A C 1
ATOM 3616 O O . ILE A 1 493 ? -8.445 -6.706 17.018 1.00 98.44 493 ILE A O 1
ATOM 3620 N N . ALA A 1 494 ? -8.656 -8.384 15.542 1.00 98.31 494 ALA A N 1
ATOM 3621 C CA . ALA A 1 494 ? -9.577 -9.160 16.370 1.00 98.31 494 ALA A CA 1
ATOM 3622 C C . ALA A 1 494 ? -8.911 -9.690 17.654 1.00 98.31 494 ALA A C 1
ATOM 3624 O O . ALA A 1 494 ? -9.511 -9.640 18.736 1.00 98.31 494 ALA A O 1
ATOM 3625 N N . GLU A 1 495 ? -7.654 -10.137 17.573 1.00 97.94 495 GLU A N 1
ATOM 3626 C CA . GLU A 1 495 ? -6.864 -10.510 18.749 1.00 97.94 495 GLU A CA 1
ATOM 3627 C C . GLU A 1 495 ? -6.649 -9.305 19.677 1.00 97.94 495 GLU A C 1
ATOM 3629 O O . GLU A 1 495 ? -6.854 -9.422 20.890 1.00 97.94 495 GLU A O 1
ATOM 3634 N N . ALA A 1 496 ? -6.311 -8.134 19.127 1.00 98.19 496 ALA A N 1
ATOM 3635 C CA . ALA A 1 496 ? -6.152 -6.911 19.906 1.00 98.19 496 ALA A CA 1
ATOM 3636 C C . ALA A 1 496 ? -7.454 -6.521 20.622 1.00 98.19 496 ALA A C 1
ATOM 3638 O O . ALA A 1 496 ? -7.422 -6.266 21.825 1.00 98.19 496 ALA A O 1
ATOM 3639 N N . CYS A 1 497 ? -8.605 -6.564 19.940 1.00 98.00 497 CYS A N 1
ATOM 3640 C CA . CYS A 1 497 ? -9.915 -6.321 20.562 1.00 98.00 497 CYS A CA 1
ATOM 3641 C C . CYS A 1 497 ? -10.198 -7.310 21.695 1.00 98.00 497 CYS A C 1
ATOM 3643 O O . CYS A 1 497 ? -10.638 -6.922 22.775 1.00 98.00 497 CYS A O 1
ATOM 3645 N N . THR A 1 498 ? -9.907 -8.595 21.471 1.00 96.62 498 THR A N 1
ATOM 3646 C CA . THR A 1 498 ? -10.090 -9.649 22.477 1.00 96.62 498 THR A CA 1
ATOM 3647 C C . THR A 1 498 ? -9.257 -9.379 23.727 1.00 96.62 498 THR A C 1
ATOM 3649 O O . THR A 1 498 ? -9.735 -9.567 24.845 1.00 96.62 498 THR A O 1
ATOM 3652 N N . ARG A 1 499 ? -7.999 -8.965 23.551 1.00 96.44 499 ARG A N 1
ATOM 3653 C CA . ARG A 1 499 ? -7.076 -8.670 24.653 1.00 96.44 499 ARG A CA 1
ATOM 3654 C C . ARG A 1 499 ? -7.487 -7.414 25.401 1.00 96.44 499 ARG A C 1
ATOM 3656 O O . ARG A 1 499 ? -7.603 -7.471 26.623 1.00 96.44 499 ARG A O 1
ATOM 3663 N N . LEU A 1 500 ? -7.779 -6.334 24.678 1.00 96.31 500 LEU A N 1
ATOM 3664 C CA . LEU A 1 500 ? -8.261 -5.075 25.243 1.00 96.31 500 LEU A CA 1
ATOM 3665 C C . LEU A 1 500 ? -9.514 -5.311 26.090 1.00 96.31 500 LEU A C 1
ATOM 3667 O O . LEU A 1 500 ? -9.496 -5.051 27.289 1.00 96.31 500 LEU A O 1
ATOM 3671 N N . ASN A 1 501 ? -10.537 -5.966 25.534 1.00 95.38 501 ASN A N 1
ATOM 3672 C CA . ASN A 1 501 ? -11.767 -6.254 26.273 1.00 95.38 501 ASN A CA 1
ATOM 3673 C C . ASN A 1 501 ? -11.583 -7.247 27.440 1.00 95.38 501 ASN A C 1
ATOM 3675 O O . ASN A 1 501 ? -12.468 -7.364 28.286 1.00 95.38 501 ASN A O 1
ATOM 3679 N N . LYS A 1 502 ? -10.448 -7.951 27.536 1.00 92.94 502 LYS A N 1
ATOM 3680 C CA . LYS A 1 502 ? -10.071 -8.780 28.699 1.00 92.94 502 LYS A CA 1
ATOM 3681 C C . LYS A 1 502 ? -9.131 -8.067 29.678 1.00 92.94 502 LYS A C 1
ATOM 3683 O O . LYS A 1 502 ? -8.723 -8.685 30.662 1.00 92.94 502 LYS A O 1
ATOM 3688 N N . GLY A 1 503 ? -8.749 -6.817 29.415 1.00 91.88 503 GLY A N 1
ATOM 3689 C CA . GLY A 1 503 ? -7.749 -6.083 30.196 1.00 91.88 503 GLY A CA 1
ATOM 3690 C C . GLY A 1 503 ? -6.332 -6.662 30.081 1.00 91.88 503 GLY A C 1
ATOM 3691 O O . GLY A 1 503 ? -5.564 -6.596 31.038 1.00 91.88 503 GLY A O 1
ATOM 3692 N N . GLN A 1 504 ? -5.998 -7.286 28.949 1.00 94.00 504 GLN A N 1
ATOM 3693 C CA . GLN A 1 504 ? -4.699 -7.909 28.684 1.00 94.00 504 GLN A CA 1
ATOM 3694 C C . GLN A 1 504 ? -3.779 -6.989 27.869 1.00 94.00 504 GLN A C 1
ATOM 3696 O O . GLN A 1 504 ? -4.236 -6.221 27.027 1.00 94.00 504 GLN A O 1
ATOM 3701 N N . GLU A 1 505 ? -2.468 -7.121 28.080 1.00 92.69 505 GLU A N 1
ATOM 3702 C CA . GLU A 1 505 ? -1.441 -6.365 27.352 1.00 92.69 505 GLU A CA 1
ATOM 3703 C C . GLU A 1 505 ? -1.301 -6.809 25.882 1.00 92.69 505 GLU A C 1
ATOM 3705 O O . GLU A 1 505 ? -1.389 -8.002 25.551 1.00 92.69 505 GLU A O 1
ATOM 3710 N N . LEU A 1 506 ? -1.020 -5.840 25.003 1.00 95.50 506 LEU A N 1
ATOM 3711 C CA . LEU A 1 506 ? -0.872 -6.042 23.556 1.00 95.50 506 LEU A CA 1
ATOM 3712 C C . LEU A 1 506 ? 0.570 -6.348 23.143 1.00 95.50 506 LEU A C 1
ATOM 3714 O O . LEU A 1 506 ? 0.801 -6.968 22.112 1.00 95.50 506 LEU A O 1
ATOM 3718 N N . GLU A 1 507 ? 1.553 -5.977 23.960 1.00 90.12 507 GLU A N 1
ATOM 3719 C CA . GLU A 1 507 ? 2.987 -6.111 23.683 1.00 90.12 507 GLU A CA 1
ATOM 3720 C C . GLU A 1 507 ? 3.447 -7.564 23.503 1.00 90.12 507 GLU A C 1
ATOM 3722 O O . GLU A 1 507 ? 4.522 -7.816 22.961 1.00 90.12 507 GLU A O 1
ATOM 3727 N N . SER A 1 508 ? 2.638 -8.527 23.950 1.00 89.38 508 SER A N 1
ATOM 3728 C CA . SER A 1 508 ? 2.889 -9.957 23.747 1.00 89.38 508 SER A CA 1
ATOM 3729 C C . SER A 1 508 ? 2.486 -10.468 22.357 1.00 89.38 508 SER A C 1
ATOM 3731 O O . SER A 1 508 ? 2.842 -11.593 22.006 1.00 89.38 508 SER A O 1
ATOM 3733 N N . MET A 1 509 ? 1.773 -9.669 21.557 1.00 94.81 509 MET A N 1
ATOM 3734 C CA . MET A 1 509 ? 1.417 -10.015 20.180 1.00 94.81 509 MET A CA 1
ATOM 3735 C C . MET A 1 509 ? 2.626 -9.878 19.249 1.00 94.81 509 MET A C 1
ATOM 3737 O O . MET A 1 509 ? 3.375 -8.900 19.291 1.00 94.81 509 MET A O 1
ATOM 3741 N N . VAL A 1 510 ? 2.804 -10.852 18.353 1.00 93.62 510 VAL A N 1
ATOM 3742 C CA . VAL A 1 510 ? 3.961 -10.900 17.442 1.00 93.62 510 VAL A CA 1
ATOM 3743 C C . VAL A 1 510 ? 3.979 -9.716 16.473 1.00 93.62 510 VAL A C 1
ATOM 3745 O O . VAL A 1 510 ? 5.067 -9.214 16.176 1.00 93.62 510 VAL A O 1
ATOM 3748 N N . SER A 1 511 ? 2.812 -9.240 16.046 1.00 94.06 511 SER A N 1
ATOM 3749 C CA . SER A 1 511 ? 2.621 -8.111 15.130 1.00 94.06 511 SER A CA 1
ATOM 3750 C C . SER A 1 511 ? 2.661 -6.736 15.794 1.00 94.06 511 SER A C 1
ATOM 3752 O O . SER A 1 511 ? 2.725 -5.726 15.093 1.00 94.06 511 SER A O 1
ATOM 3754 N N . VAL A 1 512 ? 2.672 -6.664 17.132 1.00 97.12 512 VAL A N 1
ATOM 3755 C CA . VAL A 1 512 ? 2.617 -5.390 17.860 1.00 97.12 512 VAL A CA 1
ATOM 3756 C C . VAL A 1 512 ? 4.006 -4.901 18.242 1.00 97.12 512 VAL A C 1
ATOM 3758 O O . VAL A 1 512 ? 4.785 -5.593 18.899 1.00 97.12 512 VAL A O 1
ATOM 3761 N N . ARG A 1 513 ? 4.329 -3.661 17.878 1.00 96.06 513 ARG A N 1
ATOM 3762 C CA . ARG A 1 513 ? 5.522 -2.944 18.350 1.00 96.06 513 ARG A CA 1
ATOM 3763 C C . ARG A 1 513 ? 5.151 -1.538 18.788 1.00 96.06 513 ARG A C 1
ATOM 3765 O O . ARG A 1 513 ? 4.240 -0.930 18.246 1.00 96.06 513 ARG A O 1
ATOM 3772 N N . ASN A 1 514 ? 5.892 -0.993 19.745 1.00 95.81 514 ASN A N 1
ATOM 3773 C CA . ASN A 1 514 ? 5.720 0.396 20.152 1.00 95.81 514 ASN A CA 1
ATOM 3774 C C . ASN A 1 514 ? 6.371 1.334 19.131 1.00 95.81 514 ASN A C 1
ATOM 3776 O O . ASN A 1 514 ? 7.588 1.290 18.947 1.00 95.81 514 ASN A O 1
ATOM 3780 N N . THR A 1 515 ? 5.571 2.191 18.498 1.00 95.00 515 THR A N 1
ATOM 3781 C CA . THR A 1 515 ? 6.047 3.168 17.503 1.00 95.00 515 THR A CA 1
ATOM 3782 C C . THR A 1 515 ? 5.635 4.596 17.878 1.00 95.00 515 THR A C 1
ATOM 3784 O O . THR A 1 515 ? 5.076 4.826 18.958 1.00 95.00 515 THR A O 1
ATOM 3787 N N . GLN A 1 516 ? 6.004 5.571 17.043 1.00 94.31 516 GLN A N 1
ATOM 3788 C CA . GLN A 1 516 ? 5.503 6.940 17.127 1.00 94.31 516 GLN A CA 1
ATOM 3789 C C . GLN A 1 516 ? 4.393 7.120 16.085 1.00 94.31 516 GLN A C 1
ATOM 3791 O O . GLN A 1 516 ? 4.617 6.820 14.916 1.00 94.31 516 GLN A O 1
ATOM 3796 N N . VAL A 1 517 ? 3.224 7.598 16.513 1.00 92.75 517 VAL A N 1
ATOM 3797 C CA . VAL A 1 517 ? 2.012 7.769 15.692 1.00 92.75 517 VAL A CA 1
ATOM 3798 C C . VAL A 1 517 ? 1.426 9.146 16.000 1.00 92.75 517 VAL A C 1
ATOM 3800 O O . VAL A 1 517 ? 1.227 9.447 17.174 1.00 92.75 517 VAL A O 1
ATOM 3803 N N . GLY A 1 518 ? 1.198 9.992 14.990 1.00 89.12 518 GLY A N 1
ATOM 3804 C CA . GLY A 1 518 ? 0.653 11.346 15.185 1.00 89.12 518 GLY A CA 1
ATOM 3805 C C . GLY A 1 518 ? 1.458 12.206 16.169 1.00 89.12 518 GLY A C 1
ATOM 3806 O O . GLY A 1 518 ? 0.898 12.794 17.089 1.00 89.12 518 GLY A O 1
ATOM 3807 N N . GLY A 1 519 ? 2.794 12.141 16.117 1.00 91.75 519 GLY A N 1
ATOM 3808 C CA . GLY A 1 519 ? 3.679 12.795 17.098 1.00 91.75 519 GLY A CA 1
ATOM 3809 C C . GLY A 1 519 ? 3.759 12.125 18.485 1.00 91.75 519 GLY A C 1
ATOM 3810 O O . GLY A 1 519 ? 4.664 12.421 19.270 1.00 91.75 519 GLY A O 1
ATOM 3811 N N . VAL A 1 520 ? 2.890 11.158 18.794 1.00 95.19 520 VAL A N 1
ATOM 3812 C CA . VAL A 1 520 ? 2.830 10.482 20.098 1.00 95.19 520 VAL A CA 1
ATOM 3813 C C . VAL A 1 520 ? 3.729 9.248 20.130 1.00 95.19 520 VAL A C 1
ATOM 3815 O O . VAL A 1 520 ? 3.605 8.344 19.310 1.00 95.19 520 VAL A O 1
ATOM 3818 N N . LYS A 1 521 ? 4.625 9.164 21.120 1.00 95.44 521 LYS A N 1
ATOM 3819 C CA . LYS A 1 521 ? 5.567 8.040 21.289 1.00 95.44 521 LYS A CA 1
ATOM 3820 C C . LYS A 1 521 ? 4.955 6.863 22.056 1.00 95.44 521 LYS A C 1
ATOM 3822 O O . LYS A 1 521 ? 4.144 7.052 22.962 1.00 95.44 521 LYS A O 1
ATOM 3827 N N . LYS A 1 522 ? 5.481 5.659 21.794 1.00 95.19 522 LYS A N 1
ATOM 3828 C CA . LYS A 1 522 ? 5.132 4.400 22.483 1.00 95.19 522 LYS A CA 1
ATOM 3829 C C . LYS A 1 522 ? 3.643 4.056 22.355 1.00 95.19 522 LYS A C 1
ATOM 3831 O O . LYS A 1 522 ? 2.971 3.802 23.356 1.00 95.19 522 LYS A O 1
ATOM 3836 N N . VAL A 1 523 ? 3.139 4.110 21.127 1.00 97.12 523 VAL A N 1
ATOM 3837 C CA . VAL A 1 523 ? 1.803 3.619 20.778 1.00 97.12 523 VAL A CA 1
ATOM 3838 C C . VAL A 1 523 ? 1.927 2.153 20.349 1.00 97.12 523 VAL A C 1
ATOM 3840 O O . VAL A 1 523 ? 2.703 1.887 19.420 1.00 97.12 523 VAL A O 1
ATOM 3843 N N . PRO A 1 524 ? 1.199 1.206 20.976 1.00 97.94 524 PRO A N 1
ATOM 3844 C CA . PRO A 1 524 ? 1.137 -0.177 20.513 1.00 97.94 524 PRO A CA 1
ATOM 3845 C C . PRO A 1 524 ? 0.622 -0.215 19.075 1.00 97.94 524 PRO A C 1
ATOM 3847 O O . PRO A 1 524 ? -0.509 0.168 18.795 1.00 97.94 524 PRO A O 1
ATOM 3850 N N . THR A 1 525 ? 1.478 -0.607 18.141 1.00 98.00 525 THR A N 1
ATOM 3851 C CA . THR A 1 525 ? 1.193 -0.554 16.707 1.00 98.00 525 THR A CA 1
ATOM 3852 C C . THR A 1 525 ? 1.210 -1.952 16.121 1.00 98.00 525 THR A C 1
ATOM 3854 O O . THR A 1 525 ? 2.257 -2.599 16.140 1.00 98.00 525 THR A O 1
ATOM 3857 N N . ILE A 1 526 ? 0.069 -2.395 15.601 1.00 98.06 526 ILE A N 1
ATOM 3858 C CA . ILE A 1 526 ? -0.075 -3.605 14.790 1.00 98.06 526 ILE A CA 1
ATOM 3859 C C . ILE A 1 526 ? 0.484 -3.289 13.404 1.00 98.06 526 ILE A C 1
ATOM 3861 O O . ILE A 1 526 ? 0.081 -2.303 12.782 1.00 98.06 526 ILE A O 1
ATOM 3865 N N . ASN A 1 527 ? 1.419 -4.105 12.927 1.00 94.31 527 ASN A N 1
ATOM 3866 C CA . ASN A 1 527 ? 2.055 -3.913 11.632 1.00 94.31 527 ASN A CA 1
ATOM 3867 C C . ASN A 1 527 ? 2.254 -5.249 10.914 1.00 94.31 527 ASN A C 1
ATOM 3869 O O . ASN A 1 527 ? 3.045 -6.079 11.365 1.00 94.31 527 ASN A O 1
ATOM 3873 N N . GLU A 1 528 ? 1.648 -5.380 9.738 1.00 94.50 528 GLU A N 1
ATOM 3874 C CA . GLU A 1 528 ? 1.819 -6.533 8.857 1.00 94.50 528 GLU A CA 1
ATOM 3875 C C . GLU A 1 528 ? 2.738 -6.219 7.671 1.00 94.50 528 GLU A C 1
ATOM 3877 O O . GLU A 1 528 ? 2.761 -5.094 7.167 1.00 94.50 528 GLU A O 1
ATOM 3882 N N . PRO A 1 529 ? 3.513 -7.202 7.182 1.00 92.38 529 PRO A N 1
ATOM 3883 C CA . PRO A 1 529 ? 4.252 -7.039 5.944 1.00 92.38 529 PRO A CA 1
ATOM 3884 C C . PRO A 1 529 ? 3.299 -6.991 4.744 1.00 92.38 529 PRO A C 1
ATOM 3886 O O . PRO A 1 529 ? 2.360 -7.784 4.637 1.00 92.38 529 PRO A O 1
ATOM 3889 N N . LEU A 1 530 ? 3.612 -6.122 3.781 1.00 93.94 530 LEU A N 1
ATOM 3890 C CA . LEU A 1 530 ? 2.895 -6.075 2.510 1.00 93.94 530 LEU A CA 1
ATOM 3891 C C . LEU A 1 530 ? 3.061 -7.375 1.724 1.00 93.94 530 LEU A C 1
ATOM 3893 O O . LEU A 1 530 ? 4.147 -7.965 1.653 1.00 93.94 530 LEU A O 1
ATOM 3897 N N . LEU A 1 531 ? 1.980 -7.793 1.072 1.00 95.38 531 LEU A N 1
ATOM 3898 C CA . LEU A 1 531 ? 1.997 -8.934 0.174 1.00 95.38 531 LEU A CA 1
ATOM 3899 C C . LEU A 1 531 ? 2.614 -8.509 -1.152 1.00 95.38 531 LEU A C 1
ATOM 3901 O O . LEU A 1 531 ? 2.108 -7.610 -1.812 1.00 95.38 531 LEU A O 1
ATOM 3905 N N . ALA A 1 532 ? 3.678 -9.193 -1.569 1.00 95.31 532 ALA A N 1
ATOM 3906 C CA . ALA A 1 532 ? 4.162 -9.134 -2.942 1.00 95.31 532 ALA A CA 1
ATOM 3907 C C . ALA A 1 532 ? 3.636 -10.345 -3.709 1.00 95.31 532 ALA A C 1
ATOM 3909 O O . ALA A 1 532 ? 3.954 -11.494 -3.383 1.00 95.31 532 ALA A O 1
ATOM 3910 N N . VAL A 1 533 ? 2.841 -10.083 -4.734 1.00 94.94 533 VAL A N 1
ATOM 3911 C CA . VAL A 1 533 ? 2.166 -11.090 -5.540 1.00 94.94 533 VAL A CA 1
ATOM 3912 C C . VAL A 1 533 ? 2.827 -11.160 -6.904 1.00 94.94 533 VAL A C 1
ATOM 3914 O O . VAL A 1 533 ? 3.010 -10.156 -7.579 1.00 94.94 533 VAL A O 1
ATOM 3917 N N . SER A 1 534 ? 3.157 -12.370 -7.322 1.00 92.44 534 SER A N 1
ATOM 3918 C CA . SER A 1 534 ? 3.641 -12.703 -8.657 1.00 92.44 534 SER A CA 1
ATOM 3919 C C . SER A 1 534 ? 2.936 -13.969 -9.131 1.00 92.44 534 SER A C 1
ATOM 3921 O O . SER A 1 534 ? 2.383 -14.715 -8.320 1.00 92.44 534 SER A O 1
ATOM 3923 N N . ALA A 1 535 ? 3.063 -14.295 -10.414 1.00 88.75 535 ALA A N 1
ATOM 3924 C CA . ALA A 1 535 ? 2.644 -15.582 -10.971 1.00 88.75 535 ALA A CA 1
ATOM 3925 C C . ALA A 1 535 ? 3.003 -16.802 -10.090 1.00 88.75 535 ALA A C 1
ATOM 3927 O O . ALA A 1 535 ? 2.227 -17.746 -9.959 1.00 88.75 535 ALA A O 1
ATOM 3928 N N . SER A 1 536 ? 4.179 -16.782 -9.453 1.00 84.00 536 SER A N 1
ATOM 3929 C CA . SER A 1 536 ? 4.712 -17.925 -8.703 1.00 84.00 536 SER A CA 1
ATOM 3930 C C . SER A 1 536 ? 4.000 -18.230 -7.382 1.00 84.00 536 SER A C 1
ATOM 3932 O O . SER A 1 536 ? 4.033 -19.373 -6.926 1.00 84.00 536 SER A O 1
ATOM 3934 N N . ASN A 1 537 ? 3.380 -17.225 -6.761 1.00 89.75 537 ASN A N 1
ATOM 3935 C CA . ASN A 1 537 ? 2.728 -17.330 -5.454 1.00 89.75 537 ASN A CA 1
ATOM 3936 C C . ASN A 1 537 ? 1.263 -16.881 -5.461 1.00 89.75 537 ASN A C 1
ATOM 3938 O O . ASN A 1 537 ? 0.597 -17.028 -4.442 1.00 89.75 537 ASN A O 1
ATOM 3942 N N . LEU A 1 538 ? 0.742 -16.400 -6.593 1.00 90.69 538 LEU A N 1
ATOM 3943 C CA . LEU A 1 538 ? -0.621 -15.884 -6.743 1.00 90.69 538 LEU A CA 1
ATOM 3944 C C . LEU A 1 538 ? -1.686 -16.806 -6.152 1.00 90.69 538 LEU A C 1
ATOM 3946 O O . LEU A 1 538 ? -2.557 -16.332 -5.429 1.00 90.69 538 LEU A O 1
ATOM 3950 N N . LYS A 1 539 ? -1.597 -18.121 -6.392 1.00 87.81 539 LYS A N 1
ATOM 3951 C CA . LYS A 1 539 ? -2.559 -19.075 -5.829 1.00 87.81 539 LYS A CA 1
ATOM 3952 C C . LYS A 1 539 ? -2.575 -19.024 -4.298 1.00 87.81 539 LYS A C 1
ATOM 3954 O O . LYS A 1 539 ? -3.618 -18.778 -3.710 1.00 87.81 539 LYS A O 1
ATOM 3959 N N . ALA A 1 540 ? -1.414 -19.202 -3.672 1.00 91.00 540 ALA A N 1
ATOM 3960 C CA . ALA A 1 540 ? -1.290 -19.239 -2.217 1.00 91.00 540 ALA A CA 1
ATOM 3961 C C . ALA A 1 540 ? -1.557 -17.874 -1.561 1.00 91.00 540 ALA A C 1
ATOM 3963 O O . ALA A 1 540 ? -1.995 -17.819 -0.418 1.00 91.00 540 ALA A O 1
ATOM 3964 N N . THR A 1 541 ? -1.267 -16.775 -2.263 1.00 92.75 541 THR A N 1
ATOM 3965 C CA . THR A 1 541 ? -1.375 -15.420 -1.712 1.00 92.75 541 THR A CA 1
ATOM 3966 C C . THR A 1 541 ? -2.746 -14.785 -1.949 1.00 92.75 541 THR A C 1
ATOM 3968 O O . THR A 1 541 ? -3.216 -14.078 -1.067 1.00 92.75 541 THR A O 1
ATOM 3971 N N . LEU A 1 542 ? -3.402 -15.036 -3.089 1.00 93.50 542 LEU A N 1
ATOM 3972 C CA . LEU A 1 542 ? -4.679 -14.402 -3.445 1.00 93.50 542 LEU A CA 1
ATOM 3973 C C . LEU A 1 542 ? -5.862 -15.370 -3.549 1.00 93.50 542 LEU A C 1
ATOM 3975 O O . LEU A 1 542 ? -6.951 -15.033 -3.097 1.00 93.50 542 LEU A O 1
ATOM 3979 N N . ILE A 1 543 ? -5.678 -16.559 -4.123 1.00 91.88 543 ILE A N 1
ATOM 3980 C CA . ILE A 1 543 ? -6.802 -17.476 -4.383 1.00 91.88 543 ILE A CA 1
ATOM 3981 C C . ILE A 1 543 ? -7.162 -18.272 -3.129 1.00 91.88 543 ILE A C 1
ATOM 3983 O O . ILE A 1 543 ? -8.312 -18.265 -2.705 1.00 91.88 543 ILE A O 1
ATOM 3987 N N . ASP A 1 544 ? -6.181 -18.934 -2.515 1.00 92.56 544 ASP A N 1
ATOM 3988 C CA . ASP A 1 544 ? -6.405 -19.797 -1.350 1.00 92.56 544 ASP A CA 1
ATOM 3989 C C . ASP A 1 544 ? -6.970 -19.027 -0.141 1.00 92.56 544 ASP A C 1
ATOM 3991 O O . ASP A 1 544 ? -7.885 -19.543 0.501 1.00 92.56 544 ASP A O 1
ATOM 3995 N N . PRO A 1 545 ? -6.533 -17.782 0.151 1.00 91.88 545 PRO A N 1
ATOM 3996 C CA . PRO A 1 545 ? -7.146 -16.968 1.204 1.00 91.88 545 PRO A CA 1
ATOM 3997 C C . PRO A 1 545 ? -8.466 -16.293 0.787 1.00 91.88 545 PRO A C 1
ATOM 3999 O O . PRO A 1 545 ? -9.072 -15.592 1.599 1.00 91.88 545 PRO A O 1
ATOM 4002 N N . GLY A 1 546 ? -8.906 -16.461 -0.466 1.00 92.38 546 GLY A N 1
ATOM 4003 C CA . GLY A 1 546 ? -10.177 -15.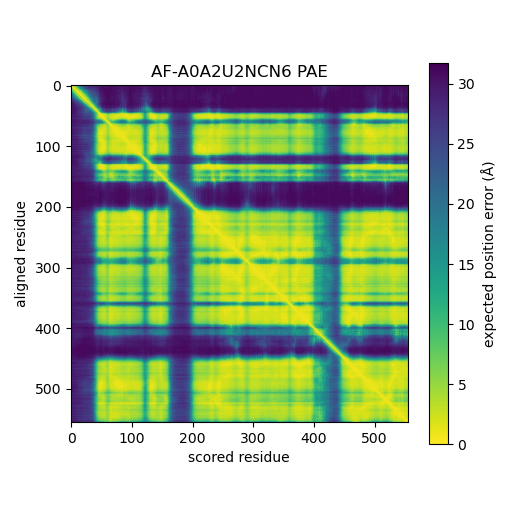935 -0.970 1.00 92.38 546 GLY A CA 1
ATOM 4004 C C . GLY A 1 546 ? -10.184 -14.439 -1.297 1.00 92.38 546 GLY A C 1
ATOM 4005 O O . GLY A 1 546 ? -11.246 -13.821 -1.266 1.00 92.38 546 GLY A O 1
ATOM 4006 N N . TYR A 1 547 ? -9.031 -13.834 -1.603 1.00 92.62 547 TYR A N 1
ATOM 4007 C CA . TYR A 1 547 ? -8.976 -12.446 -2.082 1.00 92.62 547 TYR A CA 1
ATOM 4008 C C . TYR A 1 547 ? -9.592 -12.296 -3.479 1.00 92.62 547 TYR A C 1
ATOM 4010 O O . TYR A 1 547 ? -10.267 -11.299 -3.736 1.00 92.62 547 TYR A O 1
ATOM 4018 N N . ILE A 1 548 ? -9.360 -13.281 -4.353 1.00 92.44 548 ILE A N 1
ATOM 4019 C CA . ILE A 1 548 ? -9.912 -13.376 -5.712 1.00 92.44 548 ILE A CA 1
ATOM 4020 C C . ILE A 1 548 ? -10.282 -14.829 -6.032 1.00 92.44 548 ILE A C 1
ATOM 4022 O O . ILE A 1 548 ? -9.816 -15.762 -5.375 1.00 92.44 548 ILE A O 1
ATOM 4026 N N . THR A 1 549 ? -11.080 -15.036 -7.074 1.00 90.31 549 THR A N 1
ATOM 4027 C CA . THR A 1 549 ? -11.396 -16.367 -7.607 1.00 90.31 549 THR A CA 1
ATOM 4028 C C . THR A 1 549 ? -10.398 -16.815 -8.685 1.00 90.31 549 THR A C 1
ATOM 4030 O O . THR A 1 549 ? -9.596 -16.030 -9.188 1.00 90.31 549 THR A O 1
ATOM 4033 N N . LEU A 1 550 ? -10.457 -18.091 -9.089 1.00 86.19 550 LEU A N 1
ATOM 4034 C CA . LEU A 1 550 ? -9.724 -18.575 -10.272 1.00 86.19 550 LEU A CA 1
ATOM 4035 C C . LEU A 1 550 ? -10.163 -17.849 -11.555 1.00 86.19 550 LEU A C 1
ATOM 4037 O O . LEU A 1 550 ? -9.318 -17.503 -12.377 1.00 86.19 550 LEU A O 1
ATOM 4041 N N . ALA A 1 551 ? -11.462 -17.553 -11.681 1.00 85.50 551 ALA A N 1
ATOM 4042 C CA . ALA A 1 551 ? -12.013 -16.841 -12.831 1.00 85.50 551 ALA A CA 1
ATOM 4043 C C . ALA A 1 551 ? -11.471 -15.406 -12.931 1.00 85.50 551 ALA A C 1
ATOM 4045 O O . ALA A 1 551 ? -11.114 -14.967 -14.020 1.00 85.50 551 ALA A O 1
ATOM 4046 N N . ASP A 1 552 ? -11.329 -14.715 -11.796 1.00 84.81 552 ASP A N 1
ATOM 4047 C CA . ASP A 1 552 ? -10.699 -13.387 -11.720 1.00 84.81 552 ASP A CA 1
ATOM 4048 C C . ASP A 1 552 ? -9.234 -13.413 -12.187 1.00 84.81 552 ASP A C 1
ATOM 4050 O O . ASP A 1 552 ? -8.731 -12.436 -12.734 1.00 84.81 552 ASP A O 1
ATOM 4054 N N . ALA A 1 553 ? -8.545 -14.545 -12.007 1.00 79.56 553 ALA A N 1
ATOM 4055 C CA . ALA A 1 553 ? -7.184 -14.748 -12.496 1.00 79.56 553 ALA A CA 1
ATOM 4056 C C . ALA A 1 553 ? -7.111 -15.175 -13.977 1.00 79.56 553 ALA A C 1
ATOM 4058 O O . ALA A 1 553 ? -6.009 -15.335 -14.505 1.00 79.56 553 ALA A O 1
ATOM 4059 N N . GLY A 1 554 ? -8.256 -15.360 -14.647 1.00 77.88 554 GLY A N 1
ATOM 4060 C CA . GLY A 1 554 ? -8.341 -15.829 -16.032 1.00 77.88 554 GLY A CA 1
ATOM 4061 C C . GLY A 1 554 ? -7.997 -17.313 -16.214 1.00 77.88 554 GLY A C 1
ATOM 4062 O O . GLY A 1 554 ? -7.433 -17.671 -17.250 1.00 77.88 554 GLY A O 1
ATOM 4063 N N . LEU A 1 555 ? -8.281 -18.157 -15.208 1.00 72.81 555 LEU A N 1
ATOM 4064 C CA . LEU A 1 555 ? -7.849 -19.563 -15.131 1.00 72.81 555 LEU A CA 1
ATOM 4065 C C . LEU A 1 555 ? -8.978 -20.585 -14.989 1.00 72.81 555 LEU A C 1
ATOM 4067 O O . LEU A 1 555 ? -10.022 -20.261 -14.379 1.00 72.81 555 LEU A O 1
#

Nearest PDB structures (foldseek):
  4wwh-assembly2_B  TM=7.085E-01  e=3.312E-15  Mycolicibacterium smegmatis MC2 155
  3urm-assembly1_A  TM=7.130E-01  e=6.113E-15  Agrobacterium fabrum str. C58
  4ys6-assembly1_A  TM=6.787E-01  e=7.094E-14  Lachnoclostridium phytofermentans ISDg
  4z0n-assembly1_A  TM=5.538E-01  e=6.241E-07  Streptobacillus moniliformis DSM 12112
  5kws-assembly1_A  TM=5.283E-01  e=8.246E-07  Yersinia pestis CO92

Organism: NCBI:txid2052941

pLDDT: mean 76.96, std 24.55, range [26.73, 98.75]

Foldseek 3Di:
DDDDDDDDDDDDDDDDDDDDDDDDDDDDDDDDDDDDPDLDADPPPALAAEEEEEEDFDDDPDLLAFLQEPVNLVVLLLVLLVVLPHDNVRYHYDYDNALQVSLVVLLVVLVVLVVVQPDDDPVNHNDDHFAYEYEHAGDDDDDPVRSLQHDQAEDEAEAPPDPPPCPDDDDDDDDDDDDYYDDDDDDDDDDDDDDPDDPPPVVVVVSSNVSLVSNLVSQVSCVVVRYFYEYERYFYAPDFGLFYAHDDHLLQLLLVLLVVLCVLLVLVPFALVGAAEEAEAQEDAQAHPVRHGGDCVSLLNNLLSNCVRCLVSQLRNSYAYLQNLDHNPDDSRSSVSNYDHPVDPLRLLVSVCVSFPDPPPDPATAAHAEYEQSAVVSLVSVLVSLVVRQADDAQCVSFVLADLVNLVCVLVPNDASDDDDGDDPPPDPDPPPDDDDDDDDDPPPPVVVVRNNRSHQHAYEHESPSLVCLLVLSRRSHFKYKYDPSNVSSNLVSVVSSQSSVVHDSVPDPQWDFQQGSNRGGHTYRYDRIDIDGSNCCNVRCDVVPSDHVVSNVD